Protein 3SVT (pdb70)

Foldseek 3Di:
DLAPAFEEFEPCLFFLNVLLLLVSQLVHHEYEYEEADPVSSVVSQVVSCVSPDVNGHYHYDYADLLDLVSLLVSLVVRCVPVPAHAEYEYPWADFDWFFAPLPDPVVRLVVRLSRQVVSLCSNLVNNLVRQLVRQEHEYEYEAACCLLFPAQRRPNRNVSSVNNLVVQLVSCVVCVVSHYAGEYEHEAAEDTPVCVVCVPDPQSVVQLCVLAQARDGHYSNLSSVVVVCRRDCVVSVDHSYYYYSYNCSSVGHHGDCCVVCCVPQNPCRSVPDD/DAAAPAEEEFEPCLFFLNVLLLLVNQLRHYEYEYEEADPVSNVVSQVVSVVHNPVNGHYHYDYADLLDLVRLLVSLVVRCVVNPAHAEYEYPWADADWFFAPQPTDVVSLVVRLSRQPVSLVSNCVNNLVRQLVRQAHEYEYEAACCLLFPDQRRRNRNVSSVNSLVVQLVCCVVCVVSLYAGEYEHEYAEDTPVPCVQCVDDVNVVQLCVLAQARDGHYSNLVSVVVVCRRDPVCSVPHSYYYYSYNCSSVGHHGDCCVVPCVPQNPCRSVPDD

Radius of gyration: 24.23 Å; Cα contacts (8 Å, |Δi|>4): 1314; chains: 2; bounding box: 58×60×64 Å

InterPro domains:
  IPR002347 Short-chain dehydrogenase/reductase SDR [PF13561] (17-251)
  IPR002347 Short-chain dehydrogenase/reductase SDR [PR00081] (9-26)
  IPR002347 Short-chain dehydrogenase/reductase SDR [PR00081] (86-97)
  IPR002347 Short-chain dehydrogenase/reductase SDR [PR00081] (134-150)
  IPR002347 Short-chain dehydrogenase/reductase SDR [PR00081] (160-179)
  IPR002347 Short-chain dehydrogenase/reductase SDR [PR00081] (181-198)
  IPR002347 Short-chain dehydrogenase/reductase SDR [PR00081] (216-236)
  IPR020904 Short-chain dehydrogenase/reductase, conserved site [PS00061] (147-175)
  IPR036291 NAD(P)-binding domain superfamily [SSF51735] (6-254)
  IPR057326 Ketoreductase domain [SM00822] (8-196)

Secondary structure (DSSP, 8-state):
--TT-EEEEETTTSHHHHHHHHHHHHTT-EEEEEES-HHHHHHHHHHHHTT--SS-EEEEEE--TTSHHHHHHHHHHHHHHHS---EEEE----------GGG--HHHHHHHHIIIIIHHHHHHHHHHHHHHHTT-EEEEEE--HHHHS--TT-THHHHHHHHHHHHHHHHHHHHGGGTEEEEEEEE-SB-SGGGHHHHT-HHHHHHHHHH-SSSS-B-HHHHHHHHHHHHSGGGTT--S-EEEESTTGGGS-----HHHHHHHH-TTGGGT--/---TT-EEEEETTTSHHHHHHHHHHHHTT-EEEEEES-HHHHHHHHHHHHHS--SS-EEEEEE--TTSHHHHHHHHHHHHHHHS---EEEE--------S-GGG--HHHHHHHHIIIIIHHHHHHHHHHHHHHHTT-EEEEEE--HHHHS--TT-THHHHHHHHHHHHHHHHHHHHGGGTEEEEEEEE-SEE-GGGHHHHH-HHHHHHHHHH-SSSS-EEHHHHHHHHHHHHSGGGTT--S-EEEESTTGGGS-----HHHHHHHH-TTTBTB--

Nearest PDB structures (foldseek):
  3svt-assembly1_B  TM=1.004E+00  e=1.905E-60  Mycobacterium ulcerans Agy99
  2zat-assembly1_A  TM=9.524E-01  e=9.715E-25  Sus scrofa
  3o4r-assembly1_D  TM=9.446E-01  e=1.794E-24  Homo sapiens
  2cfc-assembly1_D  TM=9.332E-01  e=2.277E-22  Xanthobacter autotrophicus Py2
  3g1t-assembly1_A-2  TM=9.167E-01  e=1.267E-21  Salmonella enterica subsp. enterica serovar Typhi

Structure (mmCIF, N/CA/C/O backbone):
data_3SVT
#
_entry.id   3SVT
#
_cell.length_a   61.185
_cell.length_b   64.542
_cell.length_c   118.804
_cell.angle_alpha   90.000
_cell.angle_beta   90.000
_cell.angle_gamma   90.000
#
_symmetry.space_group_name_H-M   'P 21 21 2'
#
loop_
_entity.id
_entity.type
_entity.pdbx_description
1 polymer 'Short-chain type dehydrogenase/reductase'
2 non-polymer 'SODIUM ION'
3 non-polymer 'CHLORIDE ION'
4 water water
#
loop_
_atom_site.group_PDB
_atom_site.id
_atom_site.type_symbol
_atom_site.label_atom_id
_atom_site.label_alt_id
_atom_site.label_comp_id
_atom_site.label_asym_id
_atom_site.label_entity_id
_atom_site.label_seq_id
_atom_site.pdbx_PDB_ins_code
_atom_site.Cartn_x
_atom_site.Cartn_y
_atom_site.Cartn_z
_atom_site.occupancy
_atom_site.B_iso_or_equiv
_atom_site.auth_seq_id
_atom_site.auth_comp_id
_atom_site.auth_asym_id
_atom_site.auth_atom_id
_atom_site.pdbx_PDB_model_num
ATOM 1 N N . SER A 1 8 ? 48.799 29.055 85.151 1.00 43.32 4 SER A N 1
ATOM 2 C CA . SER A 1 8 ? 49.950 29.525 84.334 1.00 42.07 4 SER A CA 1
ATOM 3 C C . SER A 1 8 ? 49.689 29.293 82.847 1.00 40.29 4 SER A C 1
ATOM 4 O O . SER A 1 8 ? 50.632 29.357 82.057 1.00 40.66 4 SER A O 1
ATOM 7 N N . PHE A 1 9 ? 48.425 29.057 82.453 1.00 37.95 5 PHE A N 1
ATOM 8 C CA . PHE A 1 9 ? 48.147 28.644 81.057 1.00 35.94 5 PHE A CA 1
ATOM 9 C C . PHE A 1 9 ? 47.811 29.795 80.121 1.00 35.60 5 PHE A C 1
ATOM 10 O O . PHE A 1 9 ? 48.036 29.717 78.917 1.00 34.06 5 PHE A O 1
ATOM 18 N N . GLN A 1 10 ? 47.341 30.876 80.711 1.00 36.80 6 GLN A N 1
ATOM 19 C CA . GLN A 1 10 ? 46.737 31.999 80.014 1.00 38.68 6 GLN A CA 1
ATOM 20 C C . GLN A 1 10 ? 47.542 32.527 78.817 1.00 37.32 6 GLN A C 1
ATOM 21 O O . GLN A 1 10 ? 46.984 32.705 77.743 1.00 38.28 6 GLN A O 1
ATOM 27 N N . ASP A 1 11 ? 48.830 32.792 78.985 1.00 35.86 7 ASP A N 1
ATOM 28 C CA . ASP A 1 11 ? 49.572 33.492 77.931 1.00 35.49 7 ASP A CA 1
ATOM 29 C C . ASP A 1 11 ? 50.519 32.547 77.168 1.00 32.97 7 ASP A C 1
ATOM 30 O O . ASP A 1 11 ? 51.518 32.970 76.591 1.00 33.23 7 ASP A O 1
ATOM 35 N N . ARG A 1 12 ? 50.171 31.267 77.149 1.00 30.63 8 ARG A N 1
ATOM 36 C CA . ARG A 1 12 ? 51.074 30.211 76.695 1.00 28.01 8 ARG A CA 1
ATOM 37 C C . ARG A 1 12 ? 50.493 29.374 75.574 1.00 26.76 8 ARG A C 1
ATOM 38 O O . ARG A 1 12 ? 49.246 29.321 75.369 1.00 25.25 8 ARG A O 1
ATOM 46 N N . THR A 1 13 ? 51.404 28.718 74.851 1.00 25.22 9 THR A N 1
ATOM 47 C CA . THR A 1 13 ? 51.049 27.901 73.690 1.00 24.61 9 THR A CA 1
ATOM 48 C C . THR A 1 13 ? 51.550 26.463 73.822 1.00 23.35 9 THR A C 1
ATOM 49 O O . THR A 1 13 ? 52.714 26.225 74.166 1.00 23.48 9 THR A O 1
ATOM 53 N N . TYR A 1 14 ? 50.655 25.519 73.530 1.00 22.51 10 TYR A N 1
ATOM 54 C CA . TYR A 1 14 ? 50.921 24.081 73.676 1.00 22.15 10 TYR A CA 1
ATOM 55 C C . TYR A 1 14 ? 50.563 23.285 72.407 1.00 22.64 10 TYR A C 1
ATOM 56 O O . TYR A 1 14 ? 49.565 23.587 71.720 1.00 23.08 10 TYR A O 1
ATOM 65 N N . LEU A 1 15 ? 51.353 22.250 72.159 1.00 22.82 11 LEU A N 1
ATOM 66 C CA . LEU A 1 15 ? 51.102 21.242 71.136 1.00 22.83 11 LEU A CA 1
ATOM 67 C C . LEU A 1 15 ? 50.527 19.994 71.810 1.00 22.94 11 LEU A C 1
ATOM 68 O O . LEU A 1 15 ? 51.095 19.501 72.772 1.00 22.48 11 LEU A O 1
ATOM 73 N N . VAL A 1 16 ? 49.413 19.478 71.297 1.00 23.25 12 VAL A N 1
ATOM 74 C CA . VAL A 1 16 ? 48.824 18.250 71.801 1.00 22.22 12 VAL A CA 1
ATOM 75 C C . VAL A 1 16 ? 48.676 17.238 70.647 1.00 23.21 12 VAL A C 1
ATOM 76 O O . VAL A 1 16 ? 47.881 17.462 69.731 1.00 22.05 12 VAL A O 1
ATOM 80 N N . THR A 1 17 ? 49.483 16.171 70.668 1.00 22.92 13 THR A N 1
ATOM 81 C CA . THR A 1 17 ? 49.387 15.136 69.657 1.00 23.23 13 THR A CA 1
ATOM 82 C C . THR A 1 17 ? 48.287 14.147 70.019 1.00 24.04 13 THR A C 1
ATOM 83 O O . THR A 1 17 ? 47.994 13.904 71.189 1.00 22.64 13 THR A O 1
ATOM 87 N N . GLY A 1 18 ? 47.680 13.565 68.995 1.00 24.65 14 GLY A N 1
ATOM 88 C CA . GLY A 1 18 ? 46.477 12.763 69.185 1.00 25.03 14 GLY A CA 1
ATOM 89 C C . GLY A 1 18 ? 45.347 13.553 69.811 1.00 25.27 14 GLY A C 1
ATOM 90 O O . GLY A 1 18 ? 44.564 13.008 70.594 1.00 25.11 14 GLY A O 1
ATOM 91 N N . GLY A 1 19 ? 45.206 14.815 69.414 1.00 25.08 15 GLY A N 1
ATOM 92 C CA . GLY A 1 19 ? 44.211 15.707 70.040 1.00 26.16 15 GLY A CA 1
ATOM 93 C C . GLY A 1 19 ? 42.787 15.657 69.502 1.00 26.53 15 GLY A C 1
ATOM 94 O O . GLY A 1 19 ? 41.901 16.380 69.994 1.00 28.05 15 GLY A O 1
ATOM 95 N N . GLY A 1 20 ? 42.553 14.808 68.509 1.00 27.36 16 GLY A N 1
ATOM 96 C CA . GLY A 1 20 ? 41.237 14.709 67.871 1.00 28.01 16 GLY A CA 1
ATOM 97 C C . GLY A 1 20 ? 40.186 13.918 68.622 1.00 28.73 16 GLY A C 1
ATOM 98 O O . GLY A 1 20 ? 39.000 14.060 68.329 1.00 28.97 16 GLY A O 1
ATOM 99 N N . SER A 1 21 ? 40.608 13.089 69.587 1.00 28.68 17 SER A N 1
ATOM 100 C CA . SER A 1 21 ? 39.674 12.290 70.386 1.00 29.31 17 SER A CA 1
ATOM 101 C C . SER A 1 21 ? 40.291 11.852 71.714 1.00 28.72 17 SER A C 1
ATOM 102 O O . SER A 1 21 ? 41.488 11.990 71.926 1.00 27.81 17 SER A O 1
ATOM 105 N N . GLY A 1 22 ? 39.471 11.269 72.585 1.00 28.97 18 GLY A N 1
ATOM 106 C CA . GLY A 1 22 ? 39.962 10.638 73.807 1.00 28.63 18 GLY A CA 1
ATOM 107 C C . GLY A 1 22 ? 40.808 11.528 74.708 1.00 27.65 18 GLY A C 1
ATOM 108 O O . GLY A 1 22 ? 40.475 12.689 74.948 1.00 27.32 18 GLY A O 1
ATOM 109 N N . ILE A 1 23 ? 41.908 10.978 75.212 1.00 27.38 19 ILE A N 1
ATOM 110 C CA . ILE A 1 23 ? 42.772 11.668 76.166 1.00 26.86 19 ILE A CA 1
ATOM 111 C C . ILE A 1 23 ? 43.289 13.013 75.635 1.00 26.22 19 ILE A C 1
ATOM 112 O O . ILE A 1 23 ? 43.157 14.048 76.315 1.00 25.64 19 ILE A O 1
ATOM 117 N N . GLY A 1 24 ? 43.840 12.993 74.420 1.00 25.91 20 GLY A N 1
ATOM 118 C CA . GLY A 1 24 ? 44.322 14.195 73.758 1.00 25.38 20 GLY A CA 1
ATOM 119 C C . GLY A 1 24 ? 43.301 15.322 73.667 1.00 25.23 20 GLY A C 1
ATOM 120 O O . GLY A 1 24 ? 43.603 16.501 73.918 1.00 24.22 20 GLY A O 1
ATOM 121 N N . LYS A 1 25 ? 42.084 14.968 73.306 1.00 25.84 21 LYS A N 1
ATOM 122 C CA . LYS A 1 25 ? 41.013 15.951 73.177 1.00 25.89 21 LYS A CA 1
ATOM 123 C C . LYS A 1 25 ? 40.624 16.575 74.526 1.00 25.86 21 LYS A C 1
ATOM 124 O O . LYS A 1 25 ? 40.427 17.793 74.636 1.00 25.06 21 LYS A O 1
ATOM 130 N N . GLY A 1 26 ? 40.511 15.737 75.555 1.00 25.93 22 GLY A N 1
ATOM 131 C CA . GLY A 1 26 ? 40.322 16.215 76.928 1.00 26.09 22 GLY A CA 1
ATOM 132 C C . GLY A 1 26 ? 41.411 17.161 77.384 1.00 24.72 22 GLY A C 1
ATOM 133 O O . GLY A 1 26 ? 41.140 18.167 78.027 1.00 25.01 22 GLY A O 1
ATOM 134 N N . VAL A 1 27 ? 42.665 16.821 77.090 1.00 24.08 23 VAL A N 1
ATOM 135 C CA . VAL A 1 27 ? 43.770 17.677 77.451 1.00 22.86 23 VAL A CA 1
ATOM 136 C C . VAL A 1 27 ? 43.635 19.036 76.765 1.00 22.81 23 VAL A C 1
ATOM 137 O O . VAL A 1 27 ? 43.731 20.092 77.418 1.00 22.72 23 VAL A O 1
ATOM 141 N N . ALA A 1 28 ? 43.416 19.004 75.447 1.00 22.67 24 ALA A N 1
ATOM 142 C CA . ALA A 1 28 ? 43.236 20.204 74.654 1.00 23.52 24 ALA A CA 1
ATOM 143 C C . ALA A 1 28 ? 42.122 21.073 75.223 1.00 24.71 24 ALA A C 1
ATOM 144 O O . ALA A 1 28 ? 42.289 22.302 75.347 1.00 25.47 24 ALA A O 1
ATOM 146 N N . ALA A 1 29 ? 40.995 20.434 75.572 1.00 24.96 25 ALA A N 1
ATOM 147 C CA . ALA A 1 29 ? 39.816 21.138 76.115 1.00 25.80 25 ALA A CA 1
ATOM 148 C C . ALA A 1 29 ? 40.131 21.843 77.436 1.00 26.32 25 ALA A C 1
ATOM 149 O O . ALA A 1 29 ? 39.763 22.998 77.643 1.00 26.30 25 ALA A O 1
ATOM 151 N N . GLY A 1 30 ? 40.824 21.147 78.341 1.00 26.57 26 GLY A N 1
ATOM 152 C CA . GLY A 1 30 ? 41.222 21.783 79.599 1.00 26.63 26 GLY A CA 1
ATOM 153 C C . GLY A 1 30 ? 42.143 23.004 79.419 1.00 26.37 26 GLY A C 1
ATOM 154 O O . GLY A 1 30 ? 42.022 24.017 80.118 1.00 26.58 26 GLY A O 1
ATOM 155 N N . LEU A 1 31 ? 43.088 22.892 78.500 1.00 26.13 27 LEU A N 1
ATOM 156 C CA . LEU A 1 31 ? 44.042 23.968 78.259 1.00 26.00 27 LEU A CA 1
ATOM 157 C C . LEU A 1 31 ? 43.301 25.152 77.599 1.00 26.21 27 LEU A C 1
ATOM 158 O O . LEU A 1 31 ? 43.475 26.294 78.000 1.00 26.47 27 LEU A O 1
ATOM 163 N N . VAL A 1 32 ? 42.466 24.872 76.607 1.00 26.38 28 VAL A N 1
ATOM 164 C CA . VAL A 1 32 ? 41.673 25.936 75.990 1.00 27.60 28 VAL A CA 1
ATOM 165 C C . VAL A 1 32 ? 40.804 26.653 77.024 1.00 28.42 28 VAL A C 1
ATOM 166 O O . VAL A 1 32 ? 40.720 27.883 77.032 1.00 29.43 28 VAL A O 1
ATOM 170 N N . ALA A 1 33 ? 40.172 25.889 77.905 1.00 28.74 29 ALA A N 1
ATOM 171 C CA . ALA A 1 33 ? 39.284 26.468 78.921 1.00 30.02 29 ALA A CA 1
ATOM 172 C C . ALA A 1 33 ? 40.059 27.398 79.842 1.00 30.08 29 ALA A C 1
ATOM 173 O O . ALA A 1 33 ? 39.543 28.412 80.276 1.00 30.29 29 ALA A O 1
ATOM 175 N N . ALA A 1 34 ? 41.305 27.036 80.129 1.00 29.83 30 ALA A N 1
ATOM 176 C CA . ALA A 1 34 ? 42.174 27.841 80.986 1.00 30.11 30 ALA A CA 1
ATOM 177 C C . ALA A 1 34 ? 42.750 29.072 80.290 1.00 31.03 30 ALA A C 1
ATOM 178 O O . ALA A 1 34 ? 43.459 29.840 80.935 1.00 32.83 30 ALA A O 1
ATOM 180 N N . GLY A 1 35 ? 42.479 29.266 78.997 1.00 30.67 31 GLY A N 1
ATOM 181 C CA . GLY A 1 35 ? 42.971 30.441 78.269 1.00 30.78 31 GLY A CA 1
ATOM 182 C C . GLY A 1 35 ? 44.188 30.229 77.375 1.00 30.31 31 GLY A C 1
ATOM 183 O O . GLY A 1 35 ? 44.684 31.184 76.768 1.00 30.68 31 GLY A O 1
ATOM 184 N N . ALA A 1 36 ? 44.666 28.989 77.271 1.00 28.75 32 ALA A N 1
ATOM 185 C CA . ALA A 1 36 ? 45.832 28.675 76.442 1.00 27.90 32 ALA A CA 1
ATOM 186 C C . ALA A 1 36 ? 45.514 28.688 74.942 1.00 27.44 32 ALA A C 1
ATOM 187 O O . ALA A 1 36 ? 44.337 28.588 74.518 1.00 27.96 32 ALA A O 1
ATOM 189 N N . SER A 1 37 ? 46.564 28.808 74.138 1.00 26.82 33 SER A N 1
ATOM 190 C CA . SER A 1 37 ? 46.471 28.453 72.721 1.00 27.10 33 SER A CA 1
ATOM 191 C C . SER A 1 37 ? 46.938 27.017 72.555 1.00 25.60 33 SER A C 1
ATOM 192 O O . SER A 1 37 ? 47.963 26.631 73.109 1.00 26.13 33 SER A O 1
ATOM 195 N N . VAL A 1 38 ? 46.180 26.218 71.827 1.00 25.49 34 VAL A N 1
ATOM 196 C CA . VAL A 1 38 ? 46.499 24.778 71.633 1.00 25.42 34 VAL A CA 1
ATOM 197 C C . VAL A 1 38 ? 46.423 24.431 70.135 1.00 25.78 34 VAL A C 1
ATOM 198 O O . VAL A 1 38 ? 45.433 24.758 69.482 1.00 25.70 34 VAL A O 1
ATOM 202 N N . MET A 1 39 ? 47.461 23.781 69.618 1.00 25.37 35 MET A N 1
ATOM 203 C CA . MET A 1 39 ? 47.439 23.164 68.304 1.00 25.73 35 MET A CA 1
ATOM 204 C C . MET A 1 39 ? 47.297 21.668 68.507 1.00 24.28 35 MET A C 1
ATOM 205 O O . MET A 1 39 ? 48.134 21.052 69.157 1.00 23.72 35 MET A O 1
ATOM 210 N N . ILE A 1 40 ? 46.216 21.092 67.986 1.00 22.95 36 ILE A N 1
ATOM 211 C CA . ILE A 1 40 ? 46.079 19.653 67.952 1.00 22.42 36 ILE A CA 1
ATOM 212 C C . ILE A 1 40 ? 46.525 19.082 66.615 1.00 23.01 36 ILE A C 1
ATOM 213 O O . ILE A 1 40 ? 46.237 19.647 65.559 1.00 23.10 36 ILE A O 1
ATOM 218 N N . VAL A 1 41 ? 47.272 17.984 66.677 1.00 22.67 37 VAL A N 1
ATOM 219 C CA . VAL A 1 41 ? 47.706 17.267 65.485 1.00 23.35 37 VAL A CA 1
ATOM 220 C C . VAL A 1 41 ? 47.454 15.815 65.639 1.00 23.30 37 VAL A C 1
ATOM 221 O O . VAL A 1 41 ? 47.427 15.298 66.751 1.00 23.58 37 VAL A O 1
ATOM 225 N N . GLY A 1 42 ? 47.276 15.160 64.501 1.00 24.36 38 GLY A N 1
ATOM 226 C CA . GLY A 1 42 ? 46.884 13.742 64.441 1.00 25.44 38 GLY A CA 1
ATOM 227 C C . GLY A 1 42 ? 46.666 13.309 63.005 1.00 26.60 38 GLY A C 1
ATOM 228 O O . GLY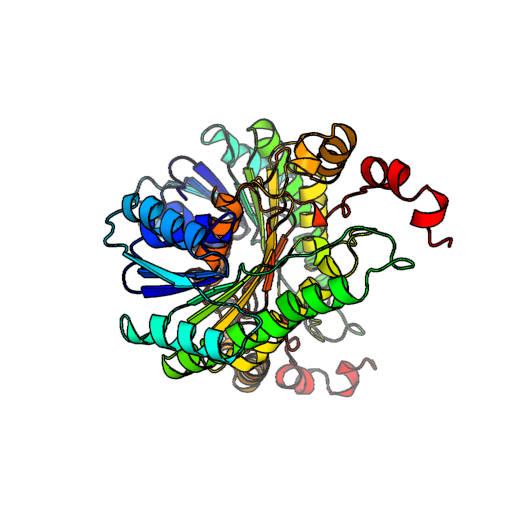 A 1 42 ? 46.771 14.134 62.087 1.00 25.36 38 GLY A O 1
ATOM 229 N N . ARG A 1 43 ? 46.400 12.017 62.814 1.00 28.26 39 ARG A N 1
ATOM 230 C CA . ARG A 1 43 ? 46.307 11.414 61.467 1.00 30.32 39 ARG A CA 1
ATOM 231 C C . ARG A 1 43 ? 44.985 11.678 60.753 1.00 31.01 39 ARG A C 1
ATOM 232 O O . ARG A 1 43 ? 44.959 11.728 59.517 1.00 33.07 39 ARG A O 1
ATOM 234 N N . ASN A 1 44 ? 43.889 11.800 61.505 1.00 30.05 40 ASN A N 1
ATOM 235 C CA . ASN A 1 44 ? 42.531 11.874 60.904 1.00 30.70 40 ASN A CA 1
ATOM 236 C C . ASN A 1 44 ? 42.048 13.335 60.815 1.00 29.24 40 ASN A C 1
ATOM 237 O O . ASN A 1 44 ? 41.704 13.923 61.852 1.00 27.45 40 ASN A O 1
ATOM 242 N N . PRO A 1 45 ? 42.041 13.923 59.589 1.00 28.93 41 PRO A N 1
ATOM 243 C CA . PRO A 1 45 ? 41.700 15.332 59.481 1.00 28.76 41 PRO A CA 1
ATOM 244 C C . PRO A 1 45 ? 40.237 15.618 59.823 1.00 28.87 41 PRO A C 1
ATOM 245 O O . PRO A 1 45 ? 39.945 16.703 60.322 1.00 29.04 41 PRO A O 1
ATOM 249 N N . ASP A 1 46 ? 39.334 14.672 59.564 1.00 28.51 42 ASP A N 1
ATOM 250 C CA . ASP A 1 46 ? 37.896 14.880 59.873 1.00 28.85 42 ASP A CA 1
ATOM 251 C C . ASP A 1 46 ? 37.698 15.013 61.398 1.00 28.18 42 ASP A C 1
ATOM 252 O O . ASP A 1 46 ? 36.967 15.881 61.883 1.00 27.78 42 ASP A O 1
ATOM 257 N N . LYS A 1 47 ? 38.377 14.151 62.147 1.00 28.19 43 LYS A N 1
ATOM 258 C CA . LYS A 1 47 ? 38.264 14.135 63.594 1.00 27.92 43 LYS A CA 1
ATOM 259 C C . LYS A 1 47 ? 38.945 15.361 64.200 1.00 27.33 43 LYS A C 1
ATOM 260 O O . LYS A 1 47 ? 38.374 15.990 65.074 1.00 26.72 43 LYS A O 1
ATOM 262 N N . LEU A 1 48 ? 40.156 15.702 63.747 1.00 27.44 44 LEU A N 1
ATOM 263 C CA . LEU A 1 48 ? 40.798 16.935 64.205 1.00 27.39 44 LEU A CA 1
ATOM 264 C C . LEU A 1 48 ? 39.920 18.167 63.976 1.00 28.06 44 LEU A C 1
ATOM 265 O O . LEU A 1 48 ? 39.736 18.969 64.885 1.00 27.42 44 LEU A O 1
ATOM 270 N N . ALA A 1 49 ? 39.372 18.317 62.771 1.00 29.54 45 ALA A N 1
ATOM 271 C CA . ALA A 1 49 ? 38.517 19.474 62.465 1.00 30.58 45 ALA A CA 1
ATOM 272 C C . ALA A 1 49 ? 37.265 19.520 63.349 1.00 30.77 45 ALA A C 1
ATOM 273 O O . ALA A 1 49 ? 36.819 20.602 63.786 1.00 30.42 45 ALA A O 1
ATOM 275 N N . GLY A 1 50 ? 36.684 18.349 63.596 1.00 30.76 46 GLY A N 1
ATOM 276 C CA . GLY A 1 50 ? 35.502 18.245 64.474 1.00 31.16 46 GLY A CA 1
ATOM 277 C C . GLY A 1 50 ? 35.810 18.604 65.935 1.00 30.23 46 GLY A C 1
ATOM 278 O O . GLY A 1 50 ? 34.986 19.214 66.629 1.00 30.86 46 GLY A O 1
ATOM 279 N N . ALA A 1 51 ? 36.996 18.237 66.395 1.00 28.46 47 ALA A N 1
ATOM 280 C CA . ALA A 1 51 ? 37.447 18.572 67.749 1.00 28.35 47 ALA A CA 1
ATOM 281 C C . ALA A 1 51 ? 37.649 20.079 67.929 1.00 28.53 47 ALA A C 1
ATOM 282 O O . ALA A 1 51 ? 37.285 20.645 68.948 1.00 28.86 47 ALA A O 1
ATOM 284 N N . VAL A 1 52 ? 38.246 20.714 66.932 1.00 29.33 48 VAL A N 1
ATOM 285 C CA . VAL A 1 52 ? 38.369 22.172 66.883 1.00 30.21 48 VAL A CA 1
ATOM 286 C C . VAL A 1 52 ? 36.986 22.849 67.043 1.00 32.04 48 VAL A C 1
ATOM 287 O O . VAL A 1 52 ? 36.792 23.741 67.880 1.00 32.14 48 VAL A O 1
ATOM 291 N N . GLN A 1 53 ? 36.019 22.415 66.254 1.00 33.45 49 GLN A N 1
ATOM 292 C CA . GLN A 1 53 ? 34.705 23.038 66.296 1.00 35.40 49 GLN A CA 1
ATOM 293 C C . GLN A 1 53 ? 34.100 22.887 67.678 1.00 35.60 49 GLN A C 1
ATOM 294 O O . GLN A 1 53 ? 33.492 23.805 68.196 1.00 35.96 49 GLN A O 1
ATOM 300 N N . GLU A 1 54 ? 34.299 21.723 68.276 1.00 39.98 50 GLU A N 1
ATOM 301 C CA . GLU A 1 54 ? 33.784 21.437 69.603 1.00 40.99 50 GLU A CA 1
ATOM 302 C C . GLU A 1 54 ? 34.458 22.298 70.665 1.00 40.07 50 GLU A C 1
ATOM 303 O O . GLU A 1 54 ? 33.807 22.860 71.541 1.00 40.23 50 GLU A O 1
ATOM 309 N N . LEU A 1 55 ? 35.774 22.396 70.568 1.00 38.43 51 LEU A N 1
ATOM 310 C CA . LEU A 1 55 ? 36.567 23.047 71.582 1.00 38.45 51 LEU A CA 1
ATOM 311 C C . LEU A 1 55 ? 36.466 24.554 71.500 1.00 40.22 51 LEU A C 1
ATOM 312 O O . LEU A 1 55 ? 36.530 25.224 72.529 1.00 39.97 51 LEU A O 1
ATOM 317 N N . GLU A 1 56 ? 36.293 25.099 70.299 1.00 41.97 52 GLU A N 1
ATOM 318 C CA . GLU A 1 56 ? 35.983 26.527 70.175 1.00 44.23 52 GLU A CA 1
ATOM 319 C C . GLU A 1 56 ? 34.886 26.959 71.117 1.00 46.50 52 GLU A C 1
ATOM 320 O O . GLU A 1 56 ? 34.932 28.074 71.626 1.00 47.81 52 GLU A O 1
ATOM 326 N N . ALA A 1 57 ? 33.910 26.083 71.363 1.00 48.16 53 ALA A N 1
ATOM 327 C CA . ALA A 1 57 ? 32.842 26.360 72.326 1.00 50.12 53 ALA A CA 1
ATOM 328 C C . ALA A 1 57 ? 33.347 26.700 73.739 1.00 50.48 53 ALA A C 1
ATOM 329 O O . ALA A 1 57 ? 32.624 27.309 74.521 1.00 50.85 53 ALA A O 1
ATOM 331 N N . LEU A 1 58 ? 34.581 26.278 74.047 1.00 49.92 54 LEU A N 1
ATOM 332 C CA . LEU A 1 58 ? 35.268 26.562 75.320 1.00 50.08 54 LEU A CA 1
ATOM 333 C C . LEU A 1 58 ? 35.857 27.952 75.277 1.00 51.04 54 LEU A C 1
ATOM 334 O O . LEU A 1 58 ? 36.517 28.431 76.205 1.00 50.25 54 LEU A O 1
ATOM 339 N N . GLY A 1 59 ? 35.641 28.565 74.125 1.00 52.59 55 GLY A N 1
ATOM 340 C CA . GLY A 1 59 ? 35.468 29.990 74.005 1.00 53.96 55 GLY A CA 1
ATOM 341 C C . GLY A 1 59 ? 36.568 30.789 74.620 1.00 53.77 55 GLY A C 1
ATOM 342 O O . GLY A 1 59 ? 37.755 30.602 74.296 1.00 53.11 55 GLY A O 1
ATOM 343 N N . ALA A 1 60 ? 36.167 31.672 75.525 1.00 54.80 56 ALA A N 1
ATOM 344 C CA . ALA A 1 60 ? 37.075 32.656 76.051 1.00 54.22 56 ALA A CA 1
ATOM 345 C C . ALA A 1 60 ? 37.234 32.754 77.583 1.00 54.05 56 ALA A C 1
ATOM 346 O O . ALA A 1 60 ? 36.395 33.291 78.303 1.00 55.82 56 ALA A O 1
ATOM 348 N N . ASN A 1 61 ? 38.354 32.195 78.020 1.00 51.66 57 ASN A N 1
ATOM 349 C CA . ASN A 1 61 ? 39.279 32.813 78.933 1.00 50.56 57 ASN A CA 1
ATOM 350 C C . ASN A 1 61 ? 40.304 33.310 77.928 1.00 48.41 57 ASN A C 1
ATOM 351 O O . ASN A 1 61 ? 41.490 33.374 78.210 1.00 47.52 57 ASN A O 1
ATOM 356 N N . GLY A 1 62 ? 39.832 33.608 76.722 1.00 46.96 58 GLY A N 1
ATOM 357 C CA . GLY A 1 62 ? 40.698 33.917 75.611 1.00 44.97 58 GLY A CA 1
ATOM 358 C C . GLY A 1 62 ? 41.454 32.751 75.023 1.00 42.19 58 GLY A C 1
ATOM 359 O O . GLY A 1 62 ? 42.432 32.956 74.333 1.00 41.74 58 GLY A O 1
ATOM 360 N N . GLY A 1 63 ? 41.016 31.524 75.272 1.00 40.34 59 GLY A N 1
ATOM 361 C CA . GLY A 1 63 ? 41.667 30.359 74.663 1.00 37.91 59 GLY A CA 1
ATOM 362 C C . GLY A 1 63 ? 41.455 30.217 73.153 1.00 36.64 59 GLY A C 1
ATOM 363 O O . GLY A 1 63 ? 40.475 30.681 72.599 1.00 36.51 59 GLY A O 1
ATOM 364 N N . ALA A 1 64 ? 42.383 29.552 72.492 1.00 34.15 60 ALA A N 1
ATOM 365 C CA . ALA A 1 64 ? 42.322 29.380 71.031 1.00 33.54 60 ALA A CA 1
ATOM 366 C C . ALA A 1 64 ? 42.801 27.977 70.660 1.00 31.77 60 ALA A C 1
ATOM 367 O O . ALA A 1 64 ? 43.649 27.380 71.366 1.00 30.62 60 ALA A O 1
ATOM 369 N N . ILE A 1 65 ? 42.241 27.439 69.584 1.00 31.36 61 ILE A N 1
ATOM 370 C CA . ILE A 1 65 ? 42.584 26.085 69.126 1.00 30.74 61 ILE A CA 1
ATOM 371 C C . ILE A 1 65 ? 42.753 26.057 67.606 1.00 31.22 61 ILE A C 1
ATOM 372 O O . ILE A 1 65 ? 41.930 26.619 66.867 1.00 30.64 61 ILE A O 1
ATOM 377 N N . ARG A 1 66 ? 43.832 25.418 67.156 1.00 29.97 62 ARG A N 1
ATOM 378 C CA . ARG A 1 66 ? 44.063 25.147 65.723 1.00 30.48 62 ARG A CA 1
ATOM 379 C C . ARG A 1 66 ? 44.411 23.674 65.541 1.00 29.33 62 ARG A C 1
ATOM 380 O O . ARG A 1 66 ? 44.735 22.999 66.512 1.00 28.06 62 ARG A O 1
ATOM 388 N N . TYR A 1 67 ? 44.338 23.182 64.308 1.00 30.19 63 TYR A N 1
ATOM 389 C CA . TYR A 1 67 ? 44.767 21.815 63.999 1.00 30.52 63 TYR A CA 1
ATOM 390 C C . TYR A 1 67 ? 45.669 21.762 62.771 1.00 30.85 63 TYR A C 1
ATOM 391 O O . TYR A 1 67 ? 45.594 22.628 61.889 1.00 31.39 63 TYR A O 1
ATOM 400 N N . GLU A 1 68 ? 46.543 20.761 62.763 1.00 30.52 64 GLU A N 1
ATOM 401 C CA . GLU A 1 68 ? 47.287 20.362 61.566 1.00 31.86 64 GLU A CA 1
ATOM 402 C C . GLU A 1 68 ? 47.300 18.849 61.447 1.00 31.54 64 GLU A C 1
ATOM 403 O O . GLU A 1 68 ? 47.830 18.186 62.324 1.00 31.38 64 GLU A O 1
ATOM 409 N N . PRO A 1 69 ? 46.728 18.294 60.364 1.00 33.38 65 PRO A N 1
ATOM 410 C CA . PRO A 1 69 ? 46.910 16.862 60.129 1.00 33.68 65 PRO A CA 1
ATOM 411 C C . PRO A 1 69 ? 48.406 16.498 60.057 1.00 33.55 65 PRO A C 1
ATOM 412 O O . PRO A 1 69 ? 49.148 17.114 59.293 1.00 34.15 65 PRO A O 1
ATOM 416 N N . THR A 1 70 ? 48.835 15.523 60.861 1.00 33.02 66 THR A N 1
ATOM 417 C CA . THR A 1 70 ? 50.254 15.150 60.972 1.00 32.37 66 THR A CA 1
ATOM 418 C C . THR A 1 70 ? 50.384 13.643 61.167 1.00 32.10 66 THR A C 1
ATOM 419 O O . THR A 1 70 ? 49.733 13.079 62.040 1.00 31.72 66 THR A O 1
ATOM 423 N N . ASP A 1 71 ? 51.231 12.992 60.375 1.00 32.29 67 ASP A N 1
ATOM 424 C CA . ASP A 1 71 ? 51.528 11.567 60.555 1.00 32.31 67 ASP A CA 1
ATOM 425 C C . ASP A 1 71 ? 52.839 11.497 61.306 1.00 31.24 67 ASP A C 1
ATOM 426 O O . ASP A 1 71 ? 53.890 11.793 60.756 1.00 29.66 67 ASP A O 1
ATOM 431 N N . ILE A 1 72 ? 52.772 11.111 62.581 1.00 30.87 68 ILE A N 1
ATOM 432 C CA . ILE A 1 72 ? 53.971 11.186 63.427 1.00 30.11 68 ILE A CA 1
ATOM 433 C C . ILE A 1 72 ? 55.014 10.141 63.121 1.00 29.29 68 ILE A C 1
ATOM 434 O O . ILE A 1 72 ? 56.107 10.231 63.626 1.00 27.83 68 ILE A O 1
ATOM 439 N N . THR A 1 73 ? 54.687 9.175 62.269 1.00 29.27 69 THR A N 1
ATOM 440 C CA . THR A 1 73 ? 55.684 8.267 61.743 1.00 29.59 69 THR A CA 1
ATOM 441 C C . THR A 1 73 ? 56.568 8.901 60.679 1.00 29.91 69 THR A C 1
ATOM 442 O O . THR A 1 73 ? 57.538 8.287 60.241 1.00 31.21 69 THR A O 1
ATOM 446 N N . ASN A 1 74 ? 56.238 10.115 60.261 1.00 29.34 70 ASN A N 1
ATOM 447 C CA . ASN A 1 74 ? 57.047 10.890 59.322 1.00 29.74 70 ASN A CA 1
ATOM 448 C C . ASN A 1 74 ? 57.667 12.057 60.068 1.00 28.42 70 ASN A C 1
ATOM 449 O O . ASN A 1 74 ? 56.945 12.968 60.494 1.00 27.69 70 ASN A O 1
ATOM 454 N N . GLU A 1 75 ? 58.998 12.018 60.238 1.00 28.06 71 GLU A N 1
ATOM 455 C CA . GLU A 1 75 ? 59.730 13.019 61.004 1.00 27.15 71 GLU A CA 1
ATOM 456 C C . GLU A 1 75 ? 59.579 14.422 60.410 1.00 28.46 71 GLU A C 1
ATOM 457 O O . GLU A 1 75 ? 59.482 15.409 61.144 1.00 28.09 71 GLU A O 1
ATOM 463 N N . ASP A 1 76 ? 59.552 14.515 59.087 1.00 30.44 72 ASP A N 1
ATOM 464 C CA . ASP A 1 76 ? 59.462 15.819 58.418 1.00 31.81 72 ASP A CA 1
ATOM 465 C C . ASP A 1 76 ? 58.099 16.490 58.675 1.00 31.20 72 ASP A C 1
ATOM 466 O O . ASP A 1 76 ? 58.039 17.681 58.964 1.00 30.85 72 ASP A O 1
ATOM 471 N N . GLU A 1 77 ? 57.006 15.741 58.585 1.00 31.13 73 GLU A N 1
ATOM 472 C CA . GLU A 1 77 ? 55.698 16.305 58.944 1.00 31.27 73 GLU A CA 1
ATOM 473 C C . GLU A 1 77 ? 55.660 16.737 60.411 1.00 29.93 73 GLU A C 1
ATOM 474 O O . GLU A 1 77 ? 55.090 17.780 60.740 1.00 29.43 73 GLU A O 1
ATOM 480 N N . THR A 1 78 ? 56.263 15.931 61.289 1.00 29.02 74 THR A N 1
ATOM 481 C CA . THR A 1 78 ? 56.293 16.239 62.707 1.00 28.13 74 THR A CA 1
ATOM 482 C C . THR A 1 78 ? 57.049 17.565 62.969 1.00 28.39 74 THR A C 1
ATOM 483 O O . THR A 1 78 ? 56.592 18.421 63.738 1.00 27.01 74 THR A O 1
ATOM 487 N N . ALA A 1 79 ? 58.212 17.707 62.334 1.00 29.18 75 ALA A N 1
ATOM 488 C CA . ALA A 1 79 ? 59.016 18.918 62.454 1.00 30.13 75 ALA A CA 1
ATOM 489 C C . ALA A 1 79 ? 58.216 20.123 61.945 1.00 30.68 75 ALA A C 1
ATOM 490 O O . ALA A 1 79 ? 58.275 21.190 62.547 1.00 30.83 75 ALA A O 1
ATOM 492 N N . ARG A 1 80 ? 57.483 19.935 60.842 1.00 32.01 76 ARG A N 1
ATOM 493 C CA . ARG A 1 80 ? 56.612 20.983 60.273 1.00 32.83 76 ARG A CA 1
ATOM 494 C C . ARG A 1 80 ? 55.501 21.409 61.226 1.00 31.57 76 ARG A C 1
ATOM 495 O O . ARG A 1 80 ? 55.205 22.601 61.356 1.00 31.13 76 ARG A O 1
ATOM 503 N N . ALA A 1 81 ? 54.899 20.446 61.909 1.00 30.23 77 ALA A N 1
ATOM 504 C CA . ALA A 1 81 ? 53.887 20.739 62.942 1.00 28.75 77 ALA A CA 1
ATOM 505 C C . ALA A 1 81 ? 54.469 21.556 64.129 1.00 27.39 77 ALA A C 1
ATOM 506 O O . ALA A 1 81 ? 53.848 22.514 64.632 1.00 25.55 77 ALA A O 1
ATOM 508 N N . VAL A 1 82 ? 55.686 21.188 64.527 1.00 26.67 78 VAL A N 1
ATOM 509 C CA . VAL A 1 82 ? 56.418 21.890 65.590 1.00 25.94 78 VAL A CA 1
ATOM 510 C C . VAL A 1 82 ? 56.790 23.304 65.157 1.00 26.26 78 VAL A C 1
ATOM 511 O O . VAL A 1 82 ? 56.694 24.241 65.953 1.00 25.08 78 VAL A O 1
ATOM 515 N N . ASP A 1 83 ? 57.146 23.473 63.883 1.00 27.21 79 ASP A N 1
ATOM 516 C CA . ASP A 1 83 ? 57.377 24.826 63.342 1.00 27.66 79 ASP A CA 1
ATOM 517 C C . ASP A 1 83 ? 56.100 25.641 63.373 1.00 26.98 79 ASP A C 1
ATOM 518 O O . ASP A 1 83 ? 56.117 26.805 63.759 1.00 26.40 79 ASP A O 1
ATOM 523 N N . ALA A 1 84 ? 54.980 25.045 62.953 1.00 26.90 80 ALA A N 1
ATOM 524 C CA . ALA A 1 84 ? 53.723 25.803 62.894 1.00 26.88 80 ALA A CA 1
ATOM 525 C C . ALA A 1 84 ? 53.273 26.278 64.283 1.00 26.12 80 ALA A C 1
ATOM 526 O O . ALA A 1 84 ? 52.918 27.445 64.423 1.00 26.56 80 ALA A O 1
ATOM 528 N N . VAL A 1 85 ? 53.305 25.403 65.294 1.00 24.74 81 VAL A N 1
ATOM 529 C CA . VAL A 1 85 ? 52.842 25.766 66.652 1.00 25.10 81 VAL A CA 1
ATOM 530 C C . VAL A 1 85 ? 53.753 26.821 67.252 1.00 23.93 81 VAL A C 1
ATOM 531 O O . VAL A 1 85 ? 53.313 27.692 67.973 1.00 23.09 81 VAL A O 1
ATOM 535 N N . THR A 1 86 ? 55.046 26.687 67.001 1.00 24.13 82 THR A N 1
ATOM 536 C CA . THR A 1 86 ? 56.014 27.632 67.516 1.00 24.56 82 THR A CA 1
ATOM 537 C C . THR A 1 86 ? 55.881 29.037 66.913 1.00 25.05 82 THR A C 1
ATOM 538 O O . THR A 1 86 ? 55.958 30.017 67.642 1.00 25.00 82 THR A O 1
ATOM 542 N N . ALA A 1 87 ? 55.663 29.127 65.607 1.00 24.93 83 ALA A N 1
ATOM 543 C CA . ALA A 1 87 ? 55.518 30.416 64.928 1.00 26.15 83 ALA A CA 1
ATOM 544 C C . ALA A 1 87 ? 54.184 31.120 65.254 1.00 26.94 83 ALA A C 1
ATOM 545 O O . ALA A 1 87 ? 54.059 32.335 65.056 1.00 27.30 83 ALA A O 1
ATOM 547 N N . TRP A 1 88 ? 53.196 30.361 65.740 1.00 26.55 84 TRP A N 1
ATOM 548 C CA . TRP A 1 88 ? 51.859 30.911 66.055 1.00 26.58 84 TRP A CA 1
ATOM 549 C C . TRP A 1 88 ? 51.905 32.153 66.958 1.00 26.69 84 TRP A C 1
ATOM 550 O O . TRP A 1 88 ? 51.373 33.203 66.599 1.00 27.68 84 TRP A O 1
ATOM 561 N N . HIS A 1 89 ? 52.547 32.043 68.118 1.00 26.40 85 HIS A N 1
ATOM 562 C CA . HIS A 1 89 ? 52.821 33.218 68.957 1.00 27.02 85 HIS A CA 1
ATOM 563 C C . HIS A 1 89 ? 54.305 33.403 69.295 1.00 26.74 85 HIS A C 1
ATOM 564 O O . HIS A 1 89 ? 54.619 34.234 70.141 1.00 26.75 85 HIS A O 1
ATOM 571 N N . GLY A 1 90 ? 55.197 32.646 68.648 1.00 25.62 86 GLY A N 1
ATOM 572 C CA . GLY A 1 90 ? 56.640 32.821 68.807 1.00 25.69 86 GLY A CA 1
ATOM 573 C C . GLY A 1 90 ? 57.344 31.961 69.845 1.00 24.49 86 GLY A C 1
ATOM 574 O O . GLY A 1 90 ? 58.553 31.969 69.928 1.00 25.24 86 GLY A O 1
ATOM 575 N N . ARG A 1 91 ? 56.598 31.215 70.636 1.00 24.39 87 ARG A N 1
ATOM 576 C CA . ARG A 1 91 ? 57.195 30.317 71.610 1.00 24.33 87 ARG A CA 1
ATOM 577 C C . ARG A 1 91 ? 56.313 29.090 71.888 1.00 23.96 87 ARG A C 1
ATOM 578 O O . ARG A 1 91 ? 55.088 29.197 72.031 1.00 25.13 87 ARG A O 1
ATOM 586 N N . LEU A 1 92 ? 56.944 27.926 71.971 1.00 23.28 88 LEU A N 1
ATOM 587 C CA . LEU A 1 92 ? 56.264 26.693 72.390 1.00 22.91 88 LEU A CA 1
ATOM 588 C C . LEU A 1 92 ? 56.541 26.416 73.864 1.00 22.08 88 LEU A C 1
ATOM 589 O O . LEU A 1 92 ? 57.707 26.230 74.246 1.00 21.71 88 LEU A O 1
ATOM 594 N N . HIS A 1 93 ? 55.484 26.368 74.692 1.00 22.02 89 HIS A N 1
ATOM 595 C CA . HIS A 1 93 ? 55.652 26.231 76.152 1.00 21.80 89 HIS A CA 1
ATOM 596 C C . HIS A 1 93 ? 55.586 24.803 76.664 1.00 21.61 89 HIS A C 1
ATOM 597 O O . HIS A 1 93 ? 56.097 24.474 77.757 1.00 20.15 89 HIS A O 1
ATOM 604 N N . GLY A 1 94 ? 54.916 23.955 75.912 1.00 21.35 90 GLY A N 1
ATOM 605 C CA . GLY A 1 94 ? 54.838 22.560 76.305 1.00 21.12 90 GLY A CA 1
ATOM 606 C C . GLY A 1 94 ? 54.173 21.680 75.289 1.00 20.80 90 GLY A C 1
ATOM 607 O O . GLY A 1 94 ? 53.646 22.169 74.265 1.00 20.45 90 GLY A O 1
ATOM 608 N N . VAL A 1 95 ? 54.256 20.375 75.561 1.00 20.48 91 VAL A N 1
ATOM 609 C CA . VAL A 1 95 ? 53.714 19.356 74.675 1.00 20.88 91 VAL A CA 1
ATOM 610 C C . VAL A 1 95 ? 53.031 18.317 75.548 1.00 20.79 91 VAL A C 1
ATOM 611 O O . VAL A 1 95 ? 53.513 18.008 76.637 1.00 21.29 91 VAL A O 1
ATOM 615 N N . VAL A 1 96 ? 51.861 17.856 75.110 1.00 20.13 92 VAL A N 1
ATOM 616 C CA . VAL A 1 96 ? 51.284 16.639 75.646 1.00 20.49 92 VAL A CA 1
ATOM 617 C C . VAL A 1 96 ? 51.141 15.656 74.476 1.00 20.53 92 VAL A C 1
ATOM 618 O O . VAL A 1 96 ? 50.351 15.889 73.545 1.00 20.30 92 VAL A O 1
ATOM 622 N N . HIS A 1 97 ? 51.937 14.591 74.534 1.00 20.89 93 HIS A N 1
ATOM 623 C CA . HIS A 1 97 ? 52.048 13.606 73.461 1.00 21.48 93 HIS A CA 1
ATOM 624 C C . HIS A 1 97 ? 51.149 12.398 73.735 1.00 22.91 93 HIS A C 1
ATOM 625 O O . HIS A 1 97 ? 51.501 11.509 74.526 1.00 22.94 93 HIS A O 1
ATOM 632 N N . CYS A 1 98 ? 49.980 12.395 73.108 1.00 23.76 94 CYS A N 1
ATOM 633 C CA . CYS A 1 98 ? 48.981 11.344 73.290 1.00 25.43 94 CYS A CA 1
ATOM 634 C C . CYS A 1 98 ? 48.853 10.438 72.044 1.00 27.45 94 CYS A C 1
ATOM 635 O O . CYS A 1 98 ? 48.143 9.455 72.084 1.00 29.37 94 CYS A O 1
ATOM 638 N N . ALA A 1 99 ? 49.543 10.774 70.958 1.00 28.89 95 ALA A N 1
ATOM 639 C CA . ALA A 1 99 ? 49.467 10.014 69.710 1.00 31.21 95 ALA A CA 1
ATOM 640 C C . ALA A 1 99 ? 50.190 8.691 69.868 1.00 32.55 95 ALA A C 1
ATOM 641 O O . ALA A 1 99 ? 51.300 8.659 70.386 1.00 33.66 95 ALA A O 1
ATOM 643 N N . GLY A 1 100 ? 49.575 7.617 69.390 1.00 38.84 96 GLY A N 1
ATOM 644 C CA . GLY A 1 100 ? 50.088 6.260 69.579 1.00 39.55 96 GLY A CA 1
ATOM 645 C C . GLY A 1 100 ? 48.953 5.263 69.758 1.00 41.82 96 GLY A C 1
ATOM 646 O O . GLY A 1 100 ? 47.790 5.640 69.748 1.00 43.06 96 GLY A O 1
ATOM 647 N N A GLY A 1 101 ? 49.303 3.991 69.922 0.50 41.91 97 GLY A N 1
ATOM 648 N N B GLY A 1 101 ? 49.299 3.989 69.916 0.50 41.90 97 GLY A N 1
ATOM 649 C CA A GLY A 1 101 ? 48.307 2.931 70.106 0.50 43.73 97 GLY A CA 1
ATOM 650 C CA B GLY A 1 101 ? 48.297 2.934 70.097 0.50 43.72 97 GLY A CA 1
ATOM 651 C C A GLY A 1 101 ? 48.919 1.581 69.784 0.50 43.31 97 GLY A C 1
ATOM 652 C C B GLY A 1 101 ? 48.908 1.568 69.848 0.50 43.31 97 GLY A C 1
ATOM 653 O O A GLY A 1 101 ? 50.138 1.429 69.828 0.50 42.14 97 GLY A O 1
ATOM 654 O O B GLY A 1 101 ? 50.110 1.388 70.027 0.50 42.12 97 GLY A O 1
ATOM 655 N N . SER A 1 102 ? 48.078 0.605 69.460 1.00 44.81 98 SER A N 1
ATOM 656 C CA . SER A 1 102 ? 48.564 -0.745 69.072 1.00 44.84 98 SER A CA 1
ATOM 657 C C . SER A 1 102 ? 47.591 -1.500 68.169 1.00 46.55 98 SER A C 1
ATOM 658 O O . SER A 1 102 ? 46.395 -1.231 68.168 1.00 48.44 98 SER A O 1
ATOM 661 N N . GLU A 1 103 ? 48.098 -2.468 67.412 1.00 47.03 99 GLU A N 1
ATOM 662 C CA . GLU A 1 103 ? 47.234 -3.200 66.488 1.00 48.55 99 GLU A CA 1
ATOM 663 C C . GLU A 1 103 ? 47.299 -4.696 66.637 1.00 48.62 99 GLU A C 1
ATOM 664 O O . GLU A 1 103 ? 47.533 -5.392 65.645 1.00 50.27 99 GLU A O 1
ATOM 666 N N . ASN A 1 104 ? 47.042 -5.218 67.830 1.00 47.75 100 ASN A N 1
ATOM 667 C CA . ASN A 1 104 ? 46.788 -6.649 67.932 1.00 47.18 100 ASN A CA 1
ATOM 668 C C . ASN A 1 104 ? 47.022 -7.268 69.296 1.00 45.72 100 ASN A C 1
ATOM 669 O O . ASN A 1 104 ? 48.054 -7.078 69.929 1.00 44.51 100 ASN A O 1
ATOM 671 N N . ILE A 1 105 ? 46.038 -8.040 69.721 1.00 45.25 101 ILE A N 1
ATOM 672 C CA . ILE A 1 105 ? 46.155 -8.832 70.917 1.00 43.77 101 ILE A CA 1
ATOM 673 C C . ILE A 1 105 ? 46.396 -10.274 70.457 1.00 42.32 101 ILE A C 1
ATOM 674 O O . ILE A 1 105 ? 45.794 -10.732 69.480 1.00 42.91 101 ILE A O 1
ATOM 679 N N . GLY A 1 106 ? 47.297 -10.976 71.142 1.00 39.65 102 GLY A N 1
ATOM 680 C CA . GLY A 1 106 ? 47.613 -12.363 70.822 1.00 37.53 102 GLY A CA 1
ATOM 681 C C . GLY A 1 106 ? 48.898 -12.806 71.497 1.00 35.51 102 GLY A C 1
ATOM 682 O O . GLY A 1 106 ? 49.714 -11.963 71.904 1.00 34.06 102 GLY A O 1
ATOM 683 N N . PRO A 1 107 ? 49.097 -14.129 71.612 1.00 33.74 103 PRO A N 1
ATOM 684 C CA . PRO A 1 107 ? 50.324 -14.657 72.212 1.00 32.21 103 PRO A CA 1
ATOM 685 C C . PRO A 1 107 ? 51.615 -14.223 71.524 1.00 30.13 103 PRO A C 1
ATOM 686 O O . PRO A 1 107 ? 51.655 -14.069 70.313 1.00 28.09 103 PRO A O 1
ATOM 690 N N . ILE A 1 108 ? 52.664 -14.052 72.319 1.00 29.67 104 ILE A N 1
ATOM 691 C CA . ILE A 1 108 ? 53.985 -13.700 71.806 1.00 29.21 104 ILE A CA 1
ATOM 692 C C . ILE A 1 108 ? 54.455 -14.667 70.725 1.00 27.93 104 ILE A C 1
ATOM 693 O O . ILE A 1 108 ? 55.093 -14.263 69.763 1.00 26.20 104 ILE A O 1
ATOM 698 N N . THR A 1 109 ? 54.078 -15.938 70.844 1.00 28.19 105 THR A N 1
ATOM 699 C CA . THR A 1 109 ? 54.444 -16.939 69.821 1.00 27.29 105 THR A CA 1
ATOM 700 C C . THR A 1 109 ? 53.716 -16.791 68.484 1.00 27.28 105 THR A C 1
ATOM 701 O O . THR A 1 109 ? 54.109 -17.404 67.487 1.00 27.50 105 THR A O 1
ATOM 705 N N . GLN A 1 110 ? 52.653 -16.000 68.453 1.00 27.41 106 GLN A N 1
ATOM 706 C CA . GLN A 1 110 ? 51.919 -15.744 67.220 1.00 27.45 106 GLN A CA 1
ATOM 707 C C . GLN A 1 110 ? 51.882 -14.251 66.861 1.00 27.30 106 GLN A C 1
ATOM 708 O O . GLN A 1 110 ? 50.976 -13.793 66.177 1.00 27.61 106 GLN A O 1
ATOM 714 N N . VAL A 1 111 ? 52.866 -13.488 67.317 1.00 26.77 107 VAL A N 1
ATOM 715 C CA . VAL A 1 111 ? 52.885 -12.052 67.060 1.00 27.46 107 VAL A CA 1
ATOM 716 C C . VAL A 1 111 ? 52.825 -11.777 65.541 1.00 27.59 107 VAL A C 1
ATOM 717 O O . VAL A 1 111 ? 53.579 -12.370 64.770 1.00 28.52 107 VAL A O 1
ATOM 721 N N . ASP A 1 112 ? 51.919 -10.896 65.142 1.00 27.89 108 ASP A N 1
ATOM 722 C CA . ASP A 1 112 ? 51.858 -10.366 63.773 1.00 28.44 108 ASP A CA 1
ATOM 723 C C . ASP A 1 112 ? 53.008 -9.366 63.650 1.00 27.51 108 ASP A C 1
ATOM 724 O O . ASP A 1 112 ? 52.932 -8.257 64.169 1.00 27.25 108 ASP A O 1
ATOM 729 N N . SER A 1 113 ? 54.087 -9.792 63.003 1.00 26.53 109 SER A N 1
ATOM 730 C CA . SER A 1 113 ? 55.330 -9.031 62.983 1.00 26.45 109 SER A CA 1
ATOM 731 C C . SER A 1 113 ? 55.157 -7.681 62.298 1.00 27.28 109 SER A C 1
ATOM 732 O O . SER A 1 113 ? 55.670 -6.696 62.793 1.00 27.35 109 SER A O 1
ATOM 735 N N . GLU A 1 114 ? 54.406 -7.615 61.197 1.00 28.97 110 GLU A N 1
ATOM 736 C CA . GLU A 1 114 ? 54.147 -6.310 60.553 1.00 30.18 110 GLU A CA 1
ATOM 737 C C . GLU A 1 114 ? 53.361 -5.357 61.472 1.00 29.66 110 GLU A C 1
ATOM 738 O O . GLU A 1 114 ? 53.691 -4.195 61.554 1.00 29.28 110 GLU A O 1
ATOM 744 N N . ALA A 1 115 ? 52.361 -5.847 62.190 1.00 29.33 111 ALA A N 1
ATOM 745 C CA . ALA A 1 115 ? 51.639 -5.012 63.161 1.00 29.20 111 ALA A CA 1
ATOM 746 C C . ALA A 1 115 ? 52.535 -4.590 64.349 1.00 27.97 111 ALA A C 1
ATOM 747 O O . ALA A 1 115 ? 52.530 -3.415 64.795 1.00 28.40 111 ALA A O 1
ATOM 749 N N . TRP A 1 116 ? 53.317 -5.527 64.868 1.00 26.95 112 TRP A N 1
ATOM 750 C CA . TRP A 1 116 ? 54.345 -5.184 65.871 1.00 25.65 112 TRP A CA 1
ATOM 751 C C . TRP A 1 116 ? 55.258 -4.044 65.351 1.00 25.18 112 TRP A C 1
ATOM 752 O O . TRP A 1 116 ? 55.418 -3.039 66.034 1.00 24.20 112 TRP A O 1
ATOM 763 N N . ARG A 1 117 ? 55.819 -4.180 64.152 1.00 25.92 113 ARG A N 1
ATOM 764 C CA . ARG A 1 117 ? 56.705 -3.129 63.598 1.00 26.56 113 ARG A CA 1
ATOM 765 C C . ARG A 1 117 ? 56.024 -1.768 63.498 1.00 26.33 113 ARG A C 1
ATOM 766 O O . ARG A 1 117 ? 56.649 -0.723 63.762 1.00 24.80 113 ARG A O 1
ATOM 774 N N . ARG A 1 118 ? 54.763 -1.803 63.069 1.00 26.38 114 ARG A N 1
ATOM 775 C CA . ARG A 1 118 ? 53.907 -0.617 62.972 1.00 26.85 114 ARG A CA 1
ATOM 776 C C . ARG A 1 118 ? 53.734 0.061 64.335 1.00 25.96 114 ARG A C 1
ATOM 777 O O . ARG A 1 118 ? 53.874 1.280 64.458 1.00 24.31 114 ARG A O 1
ATOM 779 N N . THR A 1 119 ? 53.439 -0.729 65.356 1.00 25.31 115 THR A N 1
ATOM 780 C CA . THR A 1 119 ? 53.290 -0.220 66.724 1.00 24.54 115 THR A CA 1
ATOM 781 C C . THR A 1 119 ? 54.613 0.360 67.241 1.00 23.55 115 THR A C 1
ATOM 782 O O . THR A 1 119 ? 54.652 1.448 67.857 1.00 22.76 115 THR A O 1
ATOM 786 N N . VAL A 1 120 ? 55.701 -0.344 66.980 1.00 23.06 116 VAL A N 1
ATOM 787 C CA . VAL A 1 120 ? 57.038 0.191 67.297 1.00 21.91 116 VAL A CA 1
ATOM 788 C C . VAL A 1 120 ? 57.278 1.518 66.595 1.00 22.70 116 VAL A C 1
ATOM 789 O O . VAL A 1 120 ? 57.612 2.501 67.231 1.00 22.73 116 VAL A O 1
ATOM 793 N N . ASP A 1 121 ? 57.08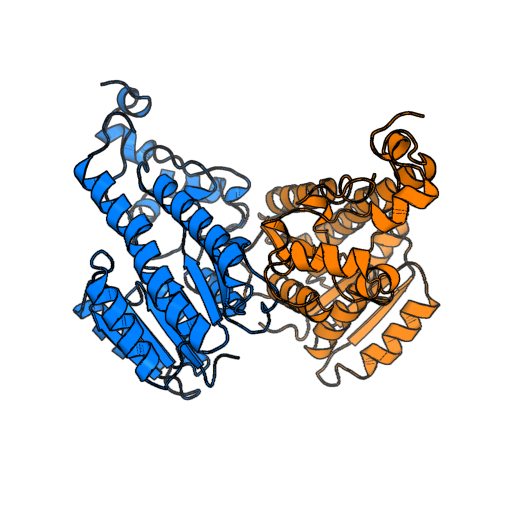1 1.555 65.281 1.00 23.18 117 ASP A N 1
ATOM 794 C CA . ASP A 1 121 ? 57.274 2.792 64.519 1.00 23.96 117 ASP A CA 1
ATOM 795 C C . ASP A 1 121 ? 56.442 3.940 65.094 1.00 24.14 117 ASP A C 1
ATOM 796 O O . ASP A 1 121 ? 56.962 5.019 65.305 1.00 24.34 117 ASP A O 1
ATOM 801 N N . LEU A 1 122 ? 55.151 3.706 65.312 1.00 24.34 118 LEU A N 1
ATOM 802 C CA . LEU A 1 122 ? 54.276 4.722 65.858 1.00 25.49 118 LEU A CA 1
ATOM 803 C C . LEU A 1 122 ? 54.691 5.180 67.248 1.00 24.18 118 LEU A C 1
ATOM 804 O O . LEU A 1 122 ? 54.759 6.368 67.493 1.00 23.81 118 LEU A O 1
ATOM 809 N N . ASN A 1 123 ? 54.937 4.244 68.167 1.00 24.24 119 ASN A N 1
ATOM 810 C CA . ASN A 1 123 ? 55.171 4.580 69.573 1.00 24.43 119 ASN A CA 1
ATOM 811 C C . ASN A 1 123 ? 56.603 4.967 69.902 1.00 24.40 119 ASN A C 1
ATOM 812 O O . ASN A 1 123 ? 56.808 5.949 70.606 1.00 26.82 119 ASN A O 1
ATOM 817 N N . VAL A 1 124 ? 57.589 4.204 69.429 1.00 23.84 120 VAL A N 1
ATOM 818 C CA . VAL A 1 124 ? 58.998 4.471 69.733 1.00 23.47 120 VAL A CA 1
ATOM 819 C C . VAL A 1 124 ? 59.574 5.588 68.860 1.00 23.92 120 VAL A C 1
ATOM 820 O O . VAL A 1 124 ? 60.083 6.593 69.366 1.00 24.27 120 VAL A O 1
ATOM 824 N N . ASN A 1 125 ? 59.478 5.409 67.543 1.00 23.95 121 ASN A N 1
ATOM 825 C CA . ASN A 1 125 ? 59.993 6.381 66.576 1.00 23.37 121 ASN A CA 1
ATOM 826 C C . ASN A 1 125 ? 59.212 7.689 66.546 1.00 22.23 121 ASN A C 1
ATOM 827 O O . ASN A 1 125 ? 59.782 8.763 66.646 1.00 21.91 121 ASN A O 1
ATOM 832 N N . GLY A 1 126 ? 57.896 7.584 66.464 1.00 22.39 122 GLY A N 1
ATOM 833 C CA . GLY A 1 126 ? 56.992 8.737 66.529 1.00 22.29 122 GLY A CA 1
ATOM 834 C C . GLY A 1 126 ? 57.162 9.628 67.751 1.00 21.59 122 GLY A C 1
ATOM 835 O O . GLY A 1 126 ? 57.260 10.866 67.627 1.00 21.13 122 GLY A O 1
ATOM 836 N N . THR A 1 127 ? 57.234 9.013 68.925 1.00 20.13 123 THR A N 1
ATOM 837 C CA . THR A 1 127 ? 57.545 9.750 70.155 1.00 20.35 123 THR A CA 1
ATOM 838 C C . THR A 1 127 ? 58.914 10.440 70.084 1.00 20.46 123 THR A C 1
ATOM 839 O O . THR A 1 127 ? 59.047 11.617 70.485 1.00 21.25 123 THR A O 1
ATOM 843 N N . MET A 1 128 ? 59.913 9.751 69.555 1.00 19.95 124 MET A N 1
ATOM 844 C CA . MET A 1 128 ? 61.257 10.342 69.443 1.00 19.77 124 MET A CA 1
ATOM 845 C C . MET A 1 128 ? 61.223 11.587 68.558 1.00 20.27 124 MET A C 1
ATOM 846 O O . MET A 1 128 ? 61.770 12.615 68.940 1.00 20.17 124 MET A O 1
ATOM 851 N N . TYR A 1 129 ? 60.538 11.531 67.413 1.00 21.18 125 TYR A N 1
ATOM 852 C CA . TYR A 1 129 ? 60.504 12.701 66.505 1.00 21.14 125 TYR A CA 1
ATOM 853 C C . TYR A 1 129 ? 59.836 13.911 67.174 1.00 20.51 125 TYR A C 1
ATOM 854 O O . TYR A 1 129 ? 60.324 15.013 67.090 1.00 19.02 125 TYR A O 1
ATOM 863 N N . VAL A 1 130 ? 58.679 13.701 67.788 1.00 21.00 126 VAL A N 1
ATOM 864 C CA . VAL A 1 130 ? 57.984 14.783 68.499 1.00 21.19 126 VAL A CA 1
ATOM 865 C C . VAL A 1 130 ? 58.864 15.386 69.593 1.00 21.37 126 VAL A C 1
ATOM 866 O O . VAL A 1 130 ? 59.041 16.604 69.680 1.00 21.88 126 VAL A O 1
ATOM 870 N N . LEU A 1 131 ? 59.483 14.516 70.375 1.00 21.68 127 LEU A N 1
ATOM 871 C CA . LEU A 1 131 ? 60.382 14.922 71.443 1.00 22.37 127 LEU A CA 1
ATOM 872 C C . LEU A 1 131 ? 61.585 15.707 70.918 1.00 21.77 127 LEU A C 1
ATOM 873 O O . LEU A 1 131 ? 61.858 16.802 71.387 1.00 21.09 127 LEU A O 1
ATOM 878 N N . LYS A 1 132 ? 62.273 15.131 69.942 1.00 21.69 128 LYS A N 1
ATOM 879 C CA . LYS A 1 132 ? 63.449 15.733 69.322 1.00 22.28 128 LYS A CA 1
ATOM 880 C C . LYS A 1 132 ? 63.204 17.172 68.858 1.00 22.54 128 LYS A C 1
ATOM 881 O O . LYS A 1 132 ? 63.999 18.052 69.137 1.00 22.41 128 LYS A O 1
ATOM 887 N N . HIS A 1 133 ? 62.113 17.400 68.131 1.00 22.72 129 HIS A N 1
ATOM 888 C CA . HIS A 1 133 ? 61.859 18.722 67.534 1.00 23.04 129 HIS A CA 1
ATOM 889 C C . HIS A 1 133 ? 61.171 19.672 68.488 1.00 22.77 129 HIS A C 1
ATOM 890 O O . HIS A 1 133 ? 61.494 20.852 68.501 1.00 22.55 129 HIS A O 1
ATOM 897 N N . ALA A 1 134 ? 60.252 19.165 69.313 1.00 22.75 130 ALA A N 1
ATOM 898 C CA . ALA A 1 134 ? 59.683 19.982 70.382 1.00 22.80 130 ALA A CA 1
ATOM 899 C C . ALA A 1 134 ? 60.808 20.430 71.313 1.00 22.26 130 ALA A C 1
ATOM 900 O O . ALA A 1 134 ? 60.904 21.602 71.640 1.00 22.09 130 ALA A O 1
ATOM 902 N N . ALA A 1 135 ? 61.659 19.509 71.745 1.00 22.62 131 ALA A N 1
ATOM 903 C CA . ALA A 1 135 ? 62.805 19.881 72.622 1.00 22.45 131 ALA A CA 1
ATOM 904 C C . ALA A 1 135 ? 63.688 20.982 72.011 1.00 22.70 131 ALA A C 1
ATOM 905 O O . ALA A 1 135 ? 64.117 21.900 72.712 1.00 23.00 131 ALA A O 1
ATOM 907 N N . ARG A 1 136 ? 63.942 20.937 70.707 1.00 23.16 132 ARG A N 1
ATOM 908 C CA . ARG A 1 136 ? 64.780 21.967 70.098 1.00 23.25 132 ARG A CA 1
ATOM 909 C C . ARG A 1 136 ? 64.251 23.379 70.374 1.00 23.37 132 ARG A C 1
ATOM 910 O O . ARG A 1 136 ? 65.014 24.276 70.722 1.00 22.72 132 ARG A O 1
ATOM 918 N N . GLU A 1 137 ? 62.945 23.543 70.203 1.00 22.88 133 GLU A N 1
ATOM 919 C CA . GLU A 1 137 ? 62.304 24.839 70.331 1.00 23.28 133 GLU A CA 1
ATOM 920 C C . GLU A 1 137 ? 62.142 25.233 71.789 1.00 22.32 133 GLU A C 1
ATOM 921 O O . GLU A 1 137 ? 62.268 26.403 72.133 1.00 22.44 133 GLU A O 1
ATOM 927 N N . MET A 1 138 ? 61.852 24.256 72.640 1.00 21.67 134 MET A N 1
ATOM 928 C CA . MET A 1 138 ? 61.653 24.547 74.054 1.00 21.60 134 MET A CA 1
ATOM 929 C C . MET A 1 138 ? 62.968 24.896 74.714 1.00 20.54 134 MET A C 1
ATOM 930 O O . MET A 1 138 ? 62.995 25.728 75.619 1.00 20.26 134 MET A O 1
ATOM 935 N N . VAL A 1 139 ? 64.068 24.316 74.230 1.00 19.93 135 VAL A N 1
ATOM 936 C CA . VAL A 1 139 ? 65.384 24.773 74.642 1.00 19.85 135 VAL A CA 1
ATOM 937 C C . VAL A 1 139 ? 65.678 26.218 74.217 1.00 21.28 135 VAL A C 1
ATOM 938 O O . VAL A 1 139 ? 66.097 27.033 75.039 1.00 21.34 135 VAL A O 1
ATOM 942 N N . ARG A 1 140 ? 65.527 26.530 72.929 1.00 22.01 136 ARG A N 1
ATOM 943 C CA . ARG A 1 140 ? 65.784 27.900 72.427 1.00 22.07 136 ARG A CA 1
ATOM 944 C C . ARG A 1 140 ? 64.927 28.962 73.131 1.00 22.56 136 ARG A C 1
ATOM 945 O O . ARG A 1 140 ? 65.387 30.080 73.366 1.00 22.27 136 ARG A O 1
ATOM 953 N N . GLY A 1 141 ? 63.668 28.620 73.433 1.00 22.14 137 GLY A N 1
ATOM 954 C CA . GLY A 1 141 ? 62.733 29.530 74.079 1.00 22.58 137 GLY A CA 1
ATOM 955 C C . GLY A 1 141 ? 62.933 29.726 75.580 1.00 22.94 137 GLY A C 1
ATOM 956 O O . GLY A 1 141 ? 62.234 30.524 76.199 1.00 23.71 137 GLY A O 1
ATOM 957 N N . GLY A 1 142 ? 63.862 28.985 76.166 1.00 22.66 138 GLY A N 1
ATOM 958 C CA . GLY A 1 142 ? 64.237 29.166 77.565 1.00 23.21 138 GLY A CA 1
ATOM 959 C C . GLY A 1 142 ? 63.560 28.240 78.573 1.00 22.78 138 GLY A C 1
ATOM 960 O O . GLY A 1 142 ? 63.576 28.522 79.758 1.00 22.91 138 GLY A O 1
ATOM 961 N N . GLY A 1 143 ? 63.007 27.119 78.108 1.00 22.44 139 GLY A N 1
ATOM 962 C CA . GLY A 1 143 ? 62.377 26.155 78.987 1.00 22.13 139 GLY A CA 1
ATOM 963 C C . GLY A 1 143 ? 60.958 25.780 78.562 1.00 21.82 139 GLY A C 1
ATOM 964 O O . GLY A 1 143 ? 60.339 26.478 77.770 1.00 21.92 139 GLY A O 1
ATOM 965 N N . GLY A 1 144 ? 60.481 24.657 79.091 1.00 21.28 140 GLY A N 1
ATOM 966 C CA . GLY A 1 144 ? 59.098 24.184 78.878 1.00 21.15 140 GLY A CA 1
ATOM 967 C C . GLY A 1 144 ? 58.850 22.865 79.584 1.00 21.46 140 GLY A C 1
ATOM 968 O O . GLY A 1 144 ? 59.679 22.396 80.388 1.00 20.30 140 GLY A O 1
ATOM 969 N N . SER A 1 145 ? 57.682 22.280 79.339 1.00 21.46 141 SER A N 1
ATOM 970 C CA . SER A 1 145 ? 57.288 21.035 79.987 1.00 22.01 141 SER A CA 1
ATOM 971 C C . SER A 1 145 ? 56.733 20.058 78.934 1.00 21.98 141 SER A C 1
ATOM 972 O O . SER A 1 145 ? 55.815 20.411 78.203 1.00 20.25 141 SER A O 1
ATOM 975 N N . PHE A 1 146 ? 57.324 18.856 78.850 1.00 21.55 142 PHE A N 1
ATOM 976 C CA . PHE A 1 146 ? 56.883 17.826 77.902 1.00 20.72 142 PHE A CA 1
ATOM 977 C C . PHE A 1 146 ? 56.304 16.661 78.697 1.00 20.84 142 PHE A C 1
ATOM 978 O O . PHE A 1 146 ? 56.987 16.077 79.519 1.00 19.43 142 PHE A O 1
ATOM 986 N N . VAL A 1 147 ? 55.047 16.341 78.411 1.00 20.56 143 VAL A N 1
ATOM 987 C CA . VAL A 1 147 ? 54.352 15.266 79.036 1.00 20.36 143 VAL A CA 1
ATOM 988 C C . VAL A 1 147 ? 54.073 14.169 77.984 1.00 20.55 143 VAL A C 1
ATOM 989 O O . VAL A 1 147 ? 53.376 14.397 76.998 1.00 21.63 143 VAL A O 1
ATOM 993 N N . GLY A 1 148 ? 54.624 12.989 78.191 1.00 21.30 144 GLY A N 1
ATOM 994 C CA . GLY A 1 148 ? 54.361 11.843 77.309 1.00 21.33 144 GLY A CA 1
ATOM 995 C C . GLY A 1 148 ? 53.298 10.981 77.944 1.00 21.94 144 GLY A C 1
ATOM 996 O O . GLY A 1 148 ? 53.335 10.738 79.155 1.00 20.65 144 GLY A O 1
ATOM 997 N N . ILE A 1 149 ? 52.327 10.540 77.146 1.00 22.38 145 ILE A N 1
ATOM 998 C CA . ILE A 1 149 ? 51.315 9.647 77.645 1.00 23.21 145 ILE A CA 1
ATOM 999 C C . ILE A 1 149 ? 51.669 8.216 77.268 1.00 23.61 145 ILE A C 1
ATOM 1000 O O . ILE A 1 149 ? 51.847 7.881 76.089 1.00 22.16 145 ILE A O 1
ATOM 1005 N N . SER A 1 150 ? 51.746 7.380 78.298 1.00 23.35 146 SER A N 1
ATOM 1006 C CA . SER A 1 150 ? 52.213 6.001 78.184 1.00 23.82 146 SER A CA 1
ATOM 1007 C C . SER A 1 150 ? 51.003 5.148 78.534 1.00 24.23 146 SER A C 1
ATOM 1008 O O . SER A 1 150 ? 49.917 5.382 77.993 1.00 24.13 146 SER A O 1
ATOM 1011 N N . SER A 1 151 ? 51.162 4.170 79.427 1.00 24.19 147 SER A N 1
ATOM 1012 C CA . SER A 1 151 ? 50.025 3.315 79.812 1.00 25.02 147 SER A CA 1
ATOM 1013 C C . SER A 1 151 ? 50.393 2.362 80.930 1.00 24.21 147 SER A C 1
ATOM 1014 O O . SER A 1 151 ? 51.561 2.021 81.105 1.00 23.91 147 SER A O 1
ATOM 1017 N N . ILE A 1 152 ? 49.378 1.940 81.685 1.00 23.73 148 ILE A N 1
ATOM 1018 C CA . ILE A 1 152 ? 49.571 0.917 82.690 1.00 24.33 148 ILE A CA 1
ATOM 1019 C C . ILE A 1 152 ? 50.161 -0.409 82.083 1.00 24.35 148 ILE A C 1
ATOM 1020 O O . ILE A 1 152 ? 50.743 -1.234 82.819 1.00 25.25 148 ILE A O 1
ATOM 1025 N N . ALA A 1 153 ? 50.048 -0.583 80.764 1.00 23.67 149 ALA A N 1
ATOM 1026 C CA . ALA A 1 153 ? 50.636 -1.742 80.075 1.00 23.99 149 ALA A CA 1
ATOM 1027 C C . ALA A 1 153 ? 52.168 -1.768 80.189 1.00 24.37 149 ALA A C 1
ATOM 1028 O O . ALA A 1 153 ? 52.762 -2.820 79.996 1.00 25.16 149 ALA A O 1
ATOM 1030 N N . ALA A 1 154 ? 52.776 -0.627 80.526 1.00 24.03 150 ALA A N 1
ATOM 1031 C CA . ALA A 1 154 ? 54.206 -0.516 80.685 1.00 24.34 150 ALA A CA 1
ATOM 1032 C C . ALA A 1 154 ? 54.601 -0.801 82.119 1.00 24.83 150 ALA A C 1
ATOM 1033 O O . ALA A 1 154 ? 55.705 -1.257 82.347 1.00 26.71 150 ALA A O 1
ATOM 1035 N N . SER A 1 155 ? 53.714 -0.536 83.075 1.00 24.65 151 SER A N 1
ATOM 1036 C CA . SER A 1 155 ? 54.019 -0.703 84.503 1.00 24.65 151 SER A CA 1
ATOM 1037 C C . SER A 1 155 ? 53.710 -2.130 85.017 1.00 24.77 151 SER A C 1
ATOM 1038 O O . SER A 1 155 ? 54.349 -2.601 85.947 1.00 24.14 151 SER A O 1
ATOM 1041 N N . ASN A 1 156 ? 52.722 -2.788 84.412 1.00 24.03 152 ASN A N 1
ATOM 1042 C CA . ASN A 1 156 ? 52.302 -4.138 84.795 1.00 24.42 152 ASN A CA 1
ATOM 1043 C C . ASN A 1 156 ? 52.052 -4.965 83.544 1.00 24.27 152 ASN A C 1
ATOM 1044 O O . ASN A 1 156 ? 51.266 -4.559 82.674 1.00 24.39 152 ASN A O 1
ATOM 1049 N N . THR A 1 157 ? 52.686 -6.127 83.454 1.00 23.73 153 THR A N 1
ATOM 1050 C CA . THR A 1 157 ? 52.534 -6.972 82.253 1.00 22.55 153 THR A CA 1
ATOM 1051 C C . THR A 1 157 ? 51.066 -7.199 81.905 1.00 23.49 153 THR A C 1
ATOM 1052 O O . THR A 1 157 ? 50.272 -7.626 82.743 1.00 23.41 153 THR A O 1
ATOM 1056 N N . HIS A 1 158 ? 50.734 -6.935 80.647 1.00 24.65 154 HIS A N 1
ATOM 1057 C CA . HIS A 1 158 ? 49.436 -7.265 80.082 1.00 25.31 154 HIS A CA 1
ATOM 1058 C C . HIS A 1 158 ? 49.641 -8.452 79.165 1.00 25.92 154 HIS A C 1
ATOM 1059 O O . HIS A 1 158 ? 50.088 -8.277 78.031 1.00 26.94 154 HIS A O 1
ATOM 1066 N N . ARG A 1 159 ? 49.304 -9.651 79.636 1.00 26.06 155 ARG A N 1
ATOM 1067 C CA . ARG A 1 159 ? 49.422 -10.836 78.804 1.00 26.68 155 ARG A CA 1
ATOM 1068 C C . ARG A 1 159 ? 48.675 -10.636 77.497 1.00 26.38 155 ARG A C 1
ATOM 1069 O O . ARG A 1 159 ? 47.540 -10.201 77.494 1.00 26.02 155 ARG A O 1
ATOM 1077 N N . TRP A 1 160 ? 49.344 -10.991 76.402 1.00 26.57 156 TRP A N 1
ATOM 1078 C CA . TRP A 1 160 ? 48.806 -11.017 75.018 1.00 26.69 156 TRP A CA 1
ATOM 1079 C C . TRP A 1 160 ? 48.713 -9.650 74.319 1.00 26.42 156 TRP A C 1
ATOM 1080 O O . TRP A 1 160 ? 48.274 -9.568 73.185 1.00 26.23 156 TRP A O 1
ATOM 1091 N N . PHE A 1 161 ? 49.180 -8.595 74.977 1.00 26.13 157 PHE A N 1
ATOM 1092 C CA . PHE A 1 161 ? 49.204 -7.249 74.378 1.00 26.73 157 PHE A CA 1
ATOM 1093 C C . PHE A 1 161 ? 50.475 -6.974 73.560 1.00 26.96 157 PHE A C 1
ATOM 1094 O O . PHE A 1 161 ? 50.605 -5.920 72.922 1.00 26.77 157 PHE A O 1
ATOM 1102 N N . GLY A 1 162 ? 51.403 -7.928 73.537 1.00 26.81 158 GLY A N 1
ATOM 1103 C CA . GLY A 1 162 ? 52.587 -7.818 72.658 1.00 26.32 158 GLY A CA 1
ATOM 1104 C C . GLY A 1 162 ? 53.281 -6.461 72.699 1.00 25.53 158 GLY A C 1
ATOM 1105 O O . GLY A 1 162 ? 53.682 -6.017 73.773 1.00 25.11 158 GLY A O 1
ATOM 1106 N N . ALA A 1 163 ? 53.348 -5.785 71.535 1.00 25.23 159 ALA A N 1
ATOM 1107 C CA . ALA A 1 163 ? 54.114 -4.540 71.325 1.00 25.37 159 ALA A CA 1
ATOM 1108 C C . ALA A 1 163 ? 53.695 -3.339 72.173 1.00 25.61 159 ALA A C 1
ATOM 1109 O O . ALA A 1 163 ? 54.490 -2.408 72.380 1.00 25.35 159 ALA A O 1
ATOM 1111 N N . TYR A 1 164 ? 52.457 -3.329 72.655 1.00 26.46 160 TYR A N 1
ATOM 1112 C CA . TYR A 1 164 ? 51.935 -2.154 73.328 1.00 26.35 160 TYR A CA 1
ATOM 1113 C C . TYR A 1 164 ? 52.726 -1.815 74.587 1.00 25.55 160 TYR A C 1
ATOM 1114 O O . TYR A 1 164 ? 53.286 -0.736 74.672 1.00 23.95 160 TYR A O 1
ATOM 1123 N N . GLY A 1 165 ? 52.783 -2.741 75.549 1.00 25.30 161 GLY A N 1
ATOM 1124 C CA . GLY A 1 165 ? 53.473 -2.482 76.812 1.00 25.36 161 GLY A CA 1
ATOM 1125 C C . GLY A 1 165 ? 54.972 -2.342 76.622 1.00 25.20 161 GLY A C 1
ATOM 1126 O O . GLY A 1 165 ? 55.634 -1.542 77.290 1.00 25.44 161 GLY A O 1
ATOM 1127 N N . VAL A 1 166 ? 55.494 -3.113 75.675 1.00 24.6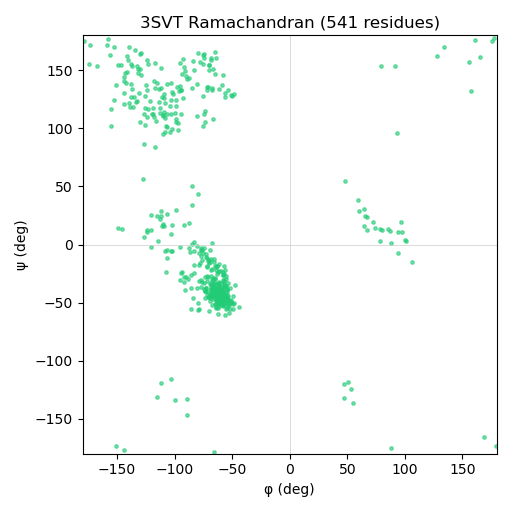9 162 VAL A N 1
ATOM 1128 C CA . VAL A 1 166 ? 56.905 -3.086 75.311 1.00 23.91 162 VAL A CA 1
ATOM 1129 C C . VAL A 1 166 ? 57.307 -1.706 74.798 1.00 24.00 162 VAL A C 1
ATOM 1130 O O . VAL A 1 166 ? 58.333 -1.149 75.228 1.00 23.69 162 VAL A O 1
ATOM 1134 N N . THR A 1 167 ? 56.502 -1.150 73.889 1.00 23.38 163 THR A N 1
ATOM 1135 C CA . THR A 1 167 ? 56.851 0.138 73.289 1.00 23.71 163 THR A CA 1
ATOM 1136 C C . THR A 1 167 ? 56.624 1.299 74.256 1.00 23.87 163 THR A C 1
ATOM 1137 O O . THR A 1 167 ? 57.454 2.204 74.320 1.00 25.02 163 THR A O 1
ATOM 1141 N N . LYS A 1 168 ? 55.559 1.241 75.050 1.00 24.33 164 LYS A N 1
ATOM 1142 C CA . LYS A 1 168 ? 55.323 2.253 76.076 1.00 24.57 164 LYS A CA 1
ATOM 1143 C C . LYS A 1 168 ? 56.379 2.253 77.162 1.00 24.03 164 LYS A C 1
ATOM 1144 O O . LYS A 1 168 ? 56.655 3.305 77.728 1.00 24.19 164 LYS A O 1
ATOM 1150 N N . SER A 1 169 ? 57.000 1.113 77.457 1.00 24.36 165 SER A N 1
ATOM 1151 C CA . SER A 1 169 ? 58.154 1.124 78.372 1.00 24.26 165 SER A CA 1
ATOM 1152 C C . SER A 1 169 ? 59.358 1.829 77.751 1.00 23.75 165 SER A C 1
ATOM 1153 O O . SER A 1 169 ? 60.111 2.518 78.442 1.00 22.74 165 SER A O 1
ATOM 1156 N N . ALA A 1 170 ? 59.552 1.626 76.451 1.00 24.10 166 ALA A N 1
ATOM 1157 C CA . ALA A 1 170 ? 60.582 2.341 75.728 1.00 23.94 166 ALA A CA 1
ATOM 1158 C C . ALA A 1 170 ? 60.361 3.852 75.848 1.00 24.11 166 ALA A C 1
ATOM 1159 O O . ALA A 1 170 ? 61.288 4.598 76.107 1.00 24.17 166 ALA A O 1
ATOM 1161 N N . VAL A 1 171 ? 59.108 4.281 75.695 1.00 23.68 167 VAL A N 1
ATOM 1162 C CA . VAL A 1 171 ? 58.723 5.669 75.760 1.00 23.88 167 VAL A CA 1
ATOM 1163 C C . VAL A 1 171 ? 59.006 6.273 77.137 1.00 23.57 167 VAL A C 1
ATOM 1164 O O . VAL A 1 171 ? 59.541 7.370 77.247 1.00 24.48 167 VAL A O 1
ATOM 1168 N N . ASP A 1 172 ? 58.689 5.544 78.191 1.00 23.61 168 ASP A N 1
ATOM 1169 C CA . ASP A 1 172 ? 58.928 6.041 79.537 1.00 23.22 168 ASP A CA 1
ATOM 1170 C C . ASP A 1 172 ? 60.430 6.269 79.790 1.00 22.88 168 ASP A C 1
ATOM 1171 O O . ASP A 1 172 ? 60.816 7.230 80.454 1.00 21.68 168 ASP A O 1
ATOM 1176 N N . HIS A 1 173 ? 61.256 5.361 79.283 1.00 22.31 169 HIS A N 1
ATOM 1177 C CA . HIS A 1 173 ? 62.691 5.519 79.410 1.00 22.36 169 HIS A CA 1
ATOM 1178 C C . HIS A 1 173 ? 63.151 6.738 78.650 1.00 22.07 169 HIS A C 1
ATOM 1179 O O . HIS A 1 173 ? 64.013 7.475 79.118 1.00 21.19 169 HIS A O 1
ATOM 1186 N N . LEU A 1 174 ? 62.582 6.947 77.466 1.00 22.83 170 LEU A N 1
ATOM 1187 C CA . LEU A 1 174 ? 62.895 8.128 76.676 1.00 22.22 170 LEU A CA 1
ATOM 1188 C C . LEU A 1 174 ? 62.547 9.416 77.433 1.00 21.68 170 LEU A C 1
ATOM 1189 O O . LEU A 1 174 ? 63.332 10.354 77.451 1.00 23.70 170 LEU A O 1
ATOM 1194 N N . MET A 1 175 ? 61.383 9.466 78.063 1.00 21.93 171 MET A N 1
ATOM 1195 C CA . MET A 1 175 ? 60.997 10.625 78.844 1.00 20.35 171 MET A CA 1
ATOM 1196 C C . MET A 1 175 ? 62.060 10.914 79.928 1.00 20.00 171 MET A C 1
AT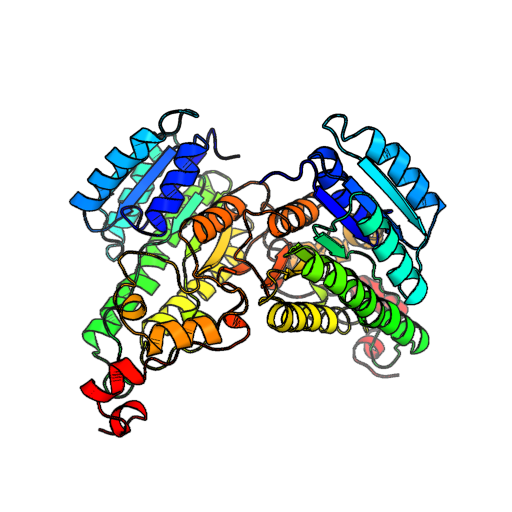OM 1197 O O . MET A 1 175 ? 62.467 12.050 80.125 1.00 18.77 171 MET A O 1
ATOM 1202 N N . GLN A 1 176 ? 62.502 9.880 80.626 1.00 20.31 172 GLN A N 1
ATOM 1203 C CA . GLN A 1 176 ? 63.509 10.021 81.690 1.00 21.07 172 GLN A CA 1
ATOM 1204 C C . GLN A 1 176 ? 64.901 10.396 81.196 1.00 21.20 172 GLN A C 1
ATOM 1205 O O . GLN A 1 176 ? 65.554 11.248 81.805 1.00 21.28 172 GLN A O 1
ATOM 1211 N N . LEU A 1 177 ? 65.335 9.781 80.102 1.00 21.86 173 LEU A N 1
ATOM 1212 C CA . LEU A 1 177 ? 66.607 10.134 79.442 1.00 22.25 173 LEU A CA 1
ATOM 1213 C C . LEU A 1 177 ? 66.594 11.612 79.018 1.00 22.73 173 LEU A C 1
ATOM 1214 O O . LEU A 1 177 ? 67.579 12.366 79.250 1.00 23.23 173 LEU A O 1
ATOM 1219 N N . ALA A 1 178 ? 65.469 12.024 78.439 1.00 22.83 174 ALA A N 1
ATOM 1220 C CA . ALA A 1 178 ? 65.307 13.403 77.951 1.00 23.15 174 ALA A CA 1
ATOM 1221 C C . ALA A 1 178 ? 65.284 14.420 79.095 1.00 22.77 174 ALA A C 1
ATOM 1222 O O . ALA A 1 178 ? 65.881 15.497 78.987 1.00 24.24 174 ALA A O 1
ATOM 1224 N N . ALA A 1 179 ? 64.645 14.069 80.208 1.00 22.43 175 ALA A N 1
ATOM 1225 C CA . ALA A 1 179 ? 64.719 14.875 81.443 1.00 21.66 175 ALA A CA 1
ATOM 1226 C C . ALA A 1 179 ? 66.172 15.022 81.927 1.00 22.12 175 ALA A C 1
ATOM 1227 O O . ALA A 1 179 ? 66.593 16.093 82.342 1.00 21.54 175 ALA A O 1
ATOM 1229 N N . ASP A 1 180 ? 66.945 13.952 81.831 1.00 22.73 176 ASP A N 1
ATOM 1230 C CA . ASP A 1 180 ? 68.330 13.982 82.282 1.00 22.99 176 ASP A CA 1
ATOM 1231 C C . ASP A 1 180 ? 69.111 14.979 81.401 1.00 22.47 176 ASP A C 1
ATOM 1232 O O . ASP A 1 180 ? 69.749 15.911 81.910 1.00 21.42 176 ASP A O 1
ATOM 1237 N N . GLU A 1 181 ? 68.986 14.808 80.094 1.00 21.83 177 GLU A N 1
ATOM 1238 C CA . GLU A 1 181 ? 69.680 15.636 79.129 1.00 22.58 177 GLU A CA 1
ATOM 1239 C C . GLU A 1 181 ? 69.270 17.096 79.108 1.00 22.48 177 GLU A C 1
ATOM 1240 O O . GLU A 1 181 ? 70.110 17.947 78.834 1.00 22.55 177 GLU A O 1
ATOM 1246 N N . LEU A 1 182 ? 67.970 17.373 79.296 1.00 21.55 178 LEU A N 1
ATOM 1247 C CA . LEU A 1 182 ? 67.408 18.670 78.992 1.00 21.36 178 LEU A CA 1
ATOM 1248 C C . LEU A 1 182 ? 67.147 19.567 80.225 1.00 21.64 178 LEU A C 1
ATOM 1249 O O . LEU A 1 182 ? 66.781 20.732 80.056 1.00 22.25 178 LEU A O 1
ATOM 1254 N N . GLY A 1 183 ? 67.348 19.057 81.445 1.00 21.26 179 GLY A N 1
ATOM 1255 C CA . GLY A 1 183 ? 67.053 19.838 82.658 1.00 20.65 179 GLY A CA 1
ATOM 1256 C C . GLY A 1 183 ? 67.887 21.117 82.762 1.00 21.45 179 GLY A C 1
ATOM 1257 O O . GLY A 1 183 ? 67.418 22.152 83.235 1.00 20.70 179 GLY A O 1
ATOM 1258 N N . ALA A 1 184 ? 69.129 21.037 82.297 1.00 21.30 180 ALA A N 1
ATOM 1259 C CA . ALA A 1 184 ? 70.012 22.183 82.271 1.00 22.13 180 ALA A CA 1
ATOM 1260 C C . ALA A 1 184 ? 69.451 23.346 81.432 1.00 22.25 180 ALA A C 1
ATOM 1261 O O . ALA A 1 184 ? 69.910 24.490 81.585 1.00 23.78 180 ALA A O 1
ATOM 1263 N N . SER A 1 185 ? 68.547 23.037 80.499 1.00 21.75 181 SER A N 1
ATOM 1264 C CA . SER A 1 185 ? 67.869 24.028 79.645 1.00 21.48 181 SER A CA 1
ATOM 1265 C C . SER A 1 185 ? 66.429 24.297 80.126 1.00 21.53 181 SER A C 1
ATOM 1266 O O . SER A 1 185 ? 65.610 24.903 79.397 1.00 20.30 181 SER A O 1
ATOM 1269 N N . TRP A 1 186 ? 66.155 23.902 81.364 1.00 21.06 182 TRP A N 1
ATOM 1270 C CA . TRP A 1 186 ? 64.850 24.167 82.005 1.00 22.30 182 TRP A CA 1
ATOM 1271 C C . TRP A 1 186 ? 63.665 23.540 81.252 1.00 20.95 182 TRP A C 1
ATOM 1272 O O . TRP A 1 186 ? 62.508 24.045 81.283 1.00 22.57 182 TRP A O 1
ATOM 1283 N N . VAL A 1 187 ? 63.934 22.438 80.567 1.00 21.35 183 VAL A N 1
ATOM 1284 C CA . VAL A 1 187 ? 62.888 21.682 79.890 1.00 20.53 183 VAL A CA 1
ATOM 1285 C C . VAL A 1 187 ? 62.617 20.440 80.777 1.00 20.85 183 VAL A C 1
ATOM 1286 O O . VAL A 1 187 ? 63.487 19.591 80.963 1.00 21.52 183 VAL A O 1
ATOM 1290 N N . ARG A 1 188 ? 61.429 20.392 81.377 1.00 21.26 184 ARG A N 1
ATOM 1291 C CA . ARG A 1 188 ? 60.973 19.254 82.167 1.00 20.83 184 ARG A CA 1
ATOM 1292 C C . ARG A 1 188 ? 60.281 18.208 81.259 1.00 20.64 184 ARG A C 1
ATOM 1293 O O . ARG A 1 188 ? 59.608 18.553 80.286 1.00 20.23 184 ARG A O 1
ATOM 1301 N N . VAL A 1 189 ? 60.494 16.929 81.570 1.00 20.46 185 VAL A N 1
ATOM 1302 C CA . VAL A 1 189 ? 59.954 15.828 80.780 1.00 19.80 185 VAL A CA 1
ATOM 1303 C C . VAL A 1 189 ? 59.476 14.772 81.776 1.00 19.90 185 VAL A C 1
ATOM 1304 O O . VAL A 1 189 ? 60.231 14.340 82.656 1.00 20.14 185 VAL A O 1
ATOM 1308 N N . ASN A 1 190 ? 58.198 14.443 81.698 1.00 20.27 186 ASN A N 1
ATOM 1309 C CA . ASN A 1 190 ? 57.551 13.507 82.592 1.00 21.10 186 ASN A CA 1
ATOM 1310 C C . ASN A 1 190 ? 56.619 12.584 81.802 1.00 22.00 186 ASN A C 1
ATOM 1311 O O . ASN A 1 190 ? 56.162 12.939 80.704 1.00 22.34 186 ASN A O 1
ATOM 1316 N N . SER A 1 191 ? 56.359 11.399 82.359 1.00 21.69 187 SER A N 1
ATOM 1317 C CA . SER A 1 191 ? 55.444 10.453 81.756 1.00 21.57 187 SER A CA 1
ATOM 1318 C C . SER A 1 191 ? 54.219 10.218 82.618 1.00 20.27 187 SER A C 1
ATOM 1319 O O . SER A 1 191 ? 54.345 10.110 83.831 1.00 20.71 187 SER A O 1
ATOM 1322 N N . ILE A 1 192 ? 53.049 10.130 81.996 1.00 19.00 188 ILE A N 1
ATOM 1323 C CA . ILE A 1 192 ? 51.831 9.690 82.662 1.00 18.89 188 ILE A CA 1
ATOM 1324 C C . ILE A 1 192 ? 51.419 8.311 82.118 1.00 19.62 188 ILE A C 1
ATOM 1325 O O . ILE A 1 192 ? 51.301 8.125 80.898 1.00 19.01 188 ILE A O 1
ATOM 1330 N N . ARG A 1 193 ? 51.218 7.342 83.013 1.00 19.61 189 ARG A N 1
ATOM 1331 C CA . ARG A 1 193 ? 50.669 6.053 82.612 1.00 20.12 189 ARG A CA 1
ATOM 1332 C C . ARG A 1 193 ? 49.164 5.927 83.019 1.00 20.93 189 ARG A C 1
ATOM 1333 O O . ARG A 1 193 ? 48.850 5.574 84.168 1.00 21.57 189 ARG A O 1
ATOM 1341 N N . PRO A 1 194 ? 48.233 6.200 82.103 1.00 21.05 190 PRO A N 1
ATOM 1342 C CA . PRO A 1 194 ? 46.816 5.956 82.432 1.00 21.84 190 PRO A CA 1
ATOM 1343 C C . PRO A 1 194 ? 46.457 4.482 82.616 1.00 22.74 190 PRO A C 1
ATOM 1344 O O . PRO A 1 194 ? 47.060 3.594 81.991 1.00 21.32 190 PRO A O 1
ATOM 1348 N N . GLY A 1 195 ? 45.457 4.251 83.459 1.00 23.59 191 GLY A N 1
ATOM 1349 C CA . GLY A 1 195 ? 44.887 2.929 83.632 1.00 24.49 191 GLY A CA 1
ATOM 1350 C C . GLY A 1 195 ? 43.774 2.794 82.627 1.00 25.58 191 GLY A C 1
ATOM 1351 O O . GLY A 1 195 ? 43.867 3.356 81.542 1.00 25.39 191 GLY A O 1
ATOM 1352 N N . LEU A 1 196 ? 42.722 2.061 82.985 1.00 26.46 192 LEU A N 1
ATOM 1353 C CA . LEU A 1 196 ? 41.553 1.928 82.106 1.00 27.89 192 LEU A CA 1
ATOM 1354 C C . LEU A 1 196 ? 40.795 3.241 82.138 1.00 28.26 192 LEU A C 1
ATOM 1355 O O . LEU A 1 196 ? 40.278 3.624 83.183 1.00 27.59 192 LEU A O 1
ATOM 1360 N N . ILE A 1 197 ? 40.748 3.921 80.996 1.00 29.30 193 ILE A N 1
ATOM 1361 C CA . ILE A 1 197 ? 40.075 5.205 80.873 1.00 30.81 193 ILE A CA 1
ATOM 1362 C C . ILE A 1 197 ? 38.861 5.049 79.935 1.00 33.53 193 ILE A C 1
ATOM 1363 O O . ILE A 1 197 ? 38.956 4.447 78.860 1.00 33.32 193 ILE A O 1
ATOM 1368 N N . ARG A 1 198 ? 37.732 5.593 80.364 1.00 36.03 194 ARG A N 1
ATOM 1369 C CA . ARG A 1 198 ? 36.514 5.539 79.582 1.00 39.65 194 ARG A CA 1
ATOM 1370 C C . ARG A 1 198 ? 36.604 6.354 78.282 1.00 41.66 194 ARG A C 1
ATOM 1371 O O . ARG A 1 198 ? 36.566 7.584 78.316 1.00 42.16 194 ARG A O 1
ATOM 1379 N N . THR A 1 199 ? 36.689 5.659 77.148 1.00 44.39 195 THR A N 1
ATOM 1380 C CA . THR A 1 199 ? 36.636 6.290 75.810 1.00 46.55 195 THR A CA 1
ATOM 1381 C C . THR A 1 199 ? 35.887 5.387 74.806 1.00 49.06 195 THR A C 1
ATOM 1382 O O . THR A 1 199 ? 35.367 4.316 75.177 1.00 50.34 195 THR A O 1
ATOM 1386 N N . ASP A 1 200 ? 35.832 5.822 73.541 1.00 50.86 196 ASP A N 1
ATOM 1387 C CA . ASP A 1 200 ? 35.345 4.984 72.432 1.00 52.37 196 ASP A CA 1
ATOM 1388 C C . ASP A 1 200 ? 36.218 3.731 72.210 1.00 53.25 196 ASP A C 1
ATOM 1389 O O . ASP A 1 200 ? 35.706 2.675 71.821 1.00 54.42 196 ASP A O 1
ATOM 1391 N N . LEU A 1 201 ? 37.521 3.847 72.463 1.00 53.80 197 LEU A N 1
ATOM 1392 C CA . LEU A 1 201 ? 38.465 2.733 72.282 1.00 54.21 197 LEU A CA 1
ATOM 1393 C C . LEU A 1 201 ? 38.294 1.541 73.246 1.00 54.93 197 LEU A C 1
ATOM 1394 O O . LEU A 1 201 ? 39.079 0.591 73.178 1.00 55.07 197 LEU A O 1
ATOM 1399 N N . VAL A 1 202 ? 37.305 1.570 74.141 1.00 55.91 198 VAL A N 1
ATOM 1400 C CA . VAL A 1 202 ? 37.220 0.555 75.205 1.00 56.25 198 VAL A CA 1
ATOM 1401 C C . VAL A 1 202 ? 35.900 -0.219 75.259 1.00 57.38 198 VAL A C 1
ATOM 1402 O O . VAL A 1 202 ? 35.660 -0.963 76.222 1.00 57.34 198 VAL A O 1
ATOM 1406 N N . ALA A 1 203 ? 35.075 -0.085 74.214 1.00 58.35 199 ALA A N 1
ATOM 1407 C CA . ALA A 1 203 ? 33.754 -0.749 74.152 1.00 59.41 199 ALA A CA 1
ATOM 1408 C C . ALA A 1 203 ? 33.821 -2.276 74.298 1.00 59.73 199 ALA A C 1
ATOM 1409 O O . ALA A 1 203 ? 32.837 -2.909 74.713 1.00 60.58 199 ALA A O 1
ATOM 1411 N N . ALA A 1 204 ? 34.967 -2.863 73.944 1.00 59.19 200 ALA A N 1
ATOM 1412 C CA . ALA A 1 204 ? 35.165 -4.315 74.055 1.00 59.45 200 ALA A CA 1
ATOM 1413 C C . ALA A 1 204 ? 35.219 -4.779 75.518 1.00 59.26 200 ALA A C 1
ATOM 1414 O O . ALA A 1 204 ? 34.637 -5.816 75.867 1.00 59.66 200 ALA A O 1
ATOM 1416 N N . ILE A 1 205 ? 35.925 -4.019 76.359 1.00 58.60 201 ILE A N 1
ATOM 1417 C CA . ILE A 1 205 ? 35.963 -4.291 77.794 1.00 58.40 201 ILE A CA 1
ATOM 1418 C C . ILE A 1 205 ? 34.584 -4.000 78.417 1.00 58.91 201 ILE A C 1
ATOM 1419 O O . ILE A 1 205 ? 34.104 -4.754 79.274 1.00 59.45 201 ILE A O 1
ATOM 1421 N N . THR A 1 206 ? 33.941 -2.932 77.941 1.00 58.92 202 THR A N 1
ATOM 1422 C CA . THR A 1 206 ? 32.620 -2.493 78.432 1.00 58.81 202 THR A CA 1
ATOM 1423 C C . THR A 1 206 ? 31.538 -3.563 78.248 1.00 58.86 202 THR A C 1
ATOM 1424 O O . THR A 1 206 ? 30.806 -3.871 79.186 1.00 59.55 202 THR A O 1
ATOM 1426 N N . GLU A 1 207 ? 31.470 -4.146 77.051 1.00 58.30 203 GLU A N 1
ATOM 1427 C CA . GLU A 1 207 ? 30.461 -5.168 76.713 1.00 57.76 203 GLU A CA 1
ATOM 1428 C C . GLU A 1 207 ? 30.679 -6.547 77.358 1.00 56.69 203 GLU A C 1
ATOM 1429 O O . GLU A 1 207 ? 29.795 -7.405 77.280 1.00 56.71 203 GLU A O 1
ATOM 1431 N N . SER A 1 208 ? 31.850 -6.766 77.967 1.00 54.47 204 SER A N 1
ATOM 1432 C CA . SER A 1 208 ? 32.181 -8.061 78.582 1.00 53.41 204 SER A CA 1
ATOM 1433 C C . SER A 1 208 ? 32.051 -8.007 80.111 1.00 52.05 204 SER A C 1
ATOM 1434 O O . SER A 1 208 ? 32.673 -7.161 80.768 1.00 51.29 204 SER A O 1
ATOM 1437 N N . ALA A 1 209 ? 31.245 -8.908 80.668 1.00 51.34 205 ALA A N 1
ATOM 1438 C CA . ALA A 1 209 ? 31.094 -9.018 82.127 1.00 50.24 205 ALA A CA 1
ATOM 1439 C C . ALA A 1 209 ? 32.405 -9.487 82.747 1.00 48.38 205 ALA A C 1
ATOM 1440 O O . ALA A 1 209 ? 32.827 -8.968 83.776 1.00 47.78 205 ALA A O 1
ATOM 1442 N N . GLU A 1 210 ? 33.046 -10.445 82.078 1.00 46.73 206 GLU A N 1
ATOM 1443 C CA . GLU A 1 210 ? 34.298 -11.047 82.525 1.00 45.20 206 GLU A CA 1
ATOM 1444 C C . GLU A 1 210 ? 35.437 -10.025 82.559 1.00 43.03 206 GLU A C 1
ATOM 1445 O O . GLU A 1 210 ? 36.063 -9.834 83.594 1.00 42.30 206 GLU A O 1
ATOM 1447 N N . LEU A 1 211 ? 35.671 -9.352 81.434 1.00 41.64 207 LEU A N 1
ATOM 1448 C CA . LEU A 1 211 ? 36.720 -8.342 81.344 1.00 39.84 207 LEU A CA 1
ATOM 1449 C C . LEU A 1 211 ? 36.446 -7.171 82.274 1.00 38.49 207 LEU A C 1
ATOM 1450 O O . LEU A 1 211 ? 37.369 -6.693 82.922 1.00 36.92 207 LEU A O 1
ATOM 1455 N N . SER A 1 212 ? 35.190 -6.708 82.320 1.00 37.59 208 SER A N 1
ATOM 1456 C CA . SER A 1 212 ? 34.817 -5.564 83.176 1.00 36.82 208 SER A CA 1
ATOM 1457 C C . SER A 1 212 ? 35.033 -5.887 84.626 1.00 35.50 208 SER A C 1
ATOM 1458 O O . SER A 1 212 ? 35.628 -5.108 85.343 1.00 35.24 208 SER A O 1
ATOM 1461 N N . SER A 1 213 ? 34.546 -7.049 85.046 1.00 35.17 209 SER A N 1
ATOM 1462 C CA . SER A 1 213 ? 34.804 -7.543 86.394 1.00 35.30 209 SER A CA 1
ATOM 1463 C C . SER A 1 213 ? 36.318 -7.637 86.679 1.00 34.25 209 SER A C 1
ATOM 1464 O O . SER A 1 213 ? 36.777 -7.230 87.744 1.00 33.22 209 SER A O 1
ATOM 1467 N N . ASP A 1 214 ? 37.091 -8.149 85.722 1.00 33.24 210 ASP A N 1
ATOM 1468 C CA . ASP A 1 214 ? 38.540 -8.347 85.962 1.00 32.07 210 ASP A CA 1
ATOM 1469 C C . ASP A 1 214 ? 39.269 -7.029 86.247 1.00 30.70 210 ASP A C 1
ATOM 1470 O O . ASP A 1 214 ? 40.078 -6.933 87.199 1.00 29.34 210 ASP A O 1
ATOM 1475 N N . TYR A 1 215 ? 39.004 -6.010 85.430 1.00 30.53 211 TYR A N 1
ATOM 1476 C CA . TYR A 1 215 ? 39.553 -4.679 85.691 1.00 30.47 211 TYR A CA 1
ATOM 1477 C C . TYR A 1 215 ? 39.147 -4.144 87.063 1.00 30.05 211 TYR A C 1
ATOM 1478 O O . TYR A 1 215 ? 39.987 -3.639 87.776 1.00 29.71 211 TYR A O 1
ATOM 1487 N N . ALA A 1 216 ? 37.854 -4.223 87.412 1.00 30.66 212 ALA A N 1
ATOM 1488 C CA . ALA A 1 216 ? 37.368 -3.725 88.704 1.00 30.61 212 ALA A CA 1
ATOM 1489 C C . ALA A 1 216 ? 38.057 -4.440 89.881 1.00 30.59 212 ALA A C 1
ATOM 1490 O O . ALA A 1 216 ? 38.388 -3.800 90.880 1.00 30.18 212 ALA A O 1
ATOM 1492 N N . MET A 1 217 ? 38.277 -5.750 89.756 1.00 30.32 213 MET A N 1
ATOM 1493 C CA . MET A 1 217 ? 38.975 -6.507 90.794 1.00 31.13 213 MET A CA 1
ATOM 1494 C C . MET A 1 217 ? 40.438 -6.062 90.903 1.00 29.16 213 MET A C 1
ATOM 1495 O O . MET A 1 217 ? 41.043 -6.158 91.964 1.00 28.72 213 MET A O 1
ATOM 1500 N N . CYS A 1 218 ? 41.005 -5.627 89.792 1.00 27.33 214 CYS A N 1
ATOM 1501 C CA . CYS A 1 218 ? 42.413 -5.201 89.773 1.00 27.10 214 CYS A CA 1
ATOM 1502 C C . CYS A 1 218 ? 42.571 -3.744 90.254 1.00 25.58 214 CYS A C 1
ATOM 1503 O O . CYS A 1 218 ? 43.678 -3.271 90.399 1.00 23.83 214 CYS A O 1
ATOM 1506 N N . THR A 1 219 ? 41.458 -3.046 90.493 1.00 25.37 215 THR A N 1
ATOM 1507 C CA . THR A 1 219 ? 41.510 -1.589 90.733 1.00 25.12 215 THR A CA 1
ATOM 1508 C C . THR A 1 219 ? 41.024 -1.188 92.115 1.00 24.95 215 THR A C 1
ATOM 1509 O O . THR A 1 219 ? 39.846 -1.297 92.400 1.00 24.52 215 THR A O 1
ATOM 1513 N N . PRO A 1 220 ? 41.944 -0.736 92.995 1.00 24.66 216 PRO A N 1
ATOM 1514 C CA . PRO A 1 220 ? 41.538 -0.358 94.363 1.00 24.89 216 PRO A CA 1
ATOM 1515 C C . PRO A 1 220 ? 40.373 0.606 94.392 1.00 25.51 216 PRO A C 1
ATOM 1516 O O . PRO A 1 220 ? 39.392 0.328 95.094 1.00 26.36 216 PRO A O 1
ATOM 1520 N N . LEU A 1 221 ? 40.452 1.705 93.620 1.00 25.49 217 LEU A N 1
ATOM 1521 C CA . LEU A 1 221 ? 39.345 2.684 93.592 1.00 26.29 217 LEU A CA 1
ATOM 1522 C C . LEU A 1 221 ? 38.107 2.142 92.846 1.00 26.74 217 LEU A C 1
ATOM 1523 O O . LEU A 1 221 ? 38.234 1.619 91.766 1.00 27.74 217 LEU A O 1
ATOM 1528 N N . PRO A 1 222 ? 36.894 2.282 93.402 1.00 28.44 218 PRO A N 1
ATOM 1529 C CA . PRO A 1 222 ? 35.789 1.562 92.741 1.00 29.16 218 PRO A CA 1
ATOM 1530 C C . PRO A 1 222 ? 35.122 2.271 91.559 1.00 30.22 218 PRO A C 1
ATOM 1531 O O . PRO A 1 222 ? 33.872 2.391 91.475 1.00 31.08 218 PRO A O 1
ATOM 1535 N N . ARG A 1 223 ? 35.938 2.728 90.631 1.00 29.80 219 ARG A N 1
ATOM 1536 C CA . ARG A 1 223 ? 35.424 3.303 89.414 1.00 30.35 219 ARG A CA 1
ATOM 1537 C C . ARG A 1 223 ? 36.443 3.215 88.295 1.00 30.78 219 ARG A C 1
ATOM 1538 O O . ARG A 1 223 ? 37.638 2.993 88.501 1.00 30.83 219 ARG A O 1
ATOM 1546 N N . GLN A 1 224 ? 35.922 3.387 87.099 1.00 31.11 220 GLN A N 1
ATOM 1547 C CA . GLN A 1 224 ? 36.719 3.477 85.913 1.00 30.62 220 GLN A CA 1
ATOM 1548 C C . GLN A 1 224 ? 37.327 4.870 85.854 1.00 28.91 220 GLN A C 1
ATOM 1549 O O . GLN A 1 224 ? 36.753 5.831 86.394 1.00 28.14 220 GLN A O 1
ATOM 1555 N N . GLY A 1 225 ? 38.429 4.986 85.125 1.00 26.37 221 GLY A N 1
ATOM 1556 C CA . GLY A 1 225 ? 39.036 6.277 84.865 1.00 26.26 221 GLY A CA 1
ATOM 1557 C C . GLY A 1 225 ? 38.266 7.086 83.829 1.00 25.93 221 GLY A C 1
ATOM 1558 O O . GLY A 1 225 ? 37.568 6.511 82.996 1.00 25.43 221 GLY A O 1
ATOM 1559 N N . GLU A 1 226 ? 38.411 8.411 83.892 1.00 25.86 222 GLU A N 1
ATOM 1560 C CA . GLU A 1 226 ? 37.886 9.348 82.887 1.00 26.80 222 GLU A CA 1
ATOM 1561 C C . GLU A 1 226 ? 39.013 10.127 82.181 1.00 26.01 222 GLU A C 1
ATOM 1562 O O . GLU A 1 226 ? 40.094 10.294 82.764 1.00 24.80 222 GLU A O 1
ATOM 1568 N N . VAL A 1 227 ? 38.773 10.624 80.962 1.00 26.22 223 VAL A N 1
ATOM 1569 C CA . VAL A 1 227 ? 39.776 11.479 80.292 1.00 26.30 223 VAL A CA 1
ATOM 1570 C C . VAL A 1 227 ? 40.184 12.718 81.141 1.00 25.67 223 VAL A C 1
ATOM 1571 O O . VAL A 1 227 ? 41.352 13.124 81.150 1.00 23.72 223 VAL A O 1
ATOM 1575 N N . GLU A 1 228 ? 39.224 13.282 81.881 1.00 26.09 224 GLU A N 1
ATOM 1576 C CA . GLU A 1 228 ? 39.489 14.425 82.779 1.00 26.50 224 GLU A CA 1
ATOM 1577 C C . GLU A 1 228 ? 40.566 14.115 83.811 1.00 25.39 224 GLU A C 1
ATOM 1578 O O . GLU A 1 228 ? 41.357 14.991 84.173 1.00 24.58 224 GLU A O 1
ATOM 1584 N N . ASP A 1 229 ? 40.585 12.877 84.312 1.00 25.14 225 ASP A N 1
ATOM 1585 C CA . ASP A 1 229 ? 41.583 12.453 85.297 1.00 23.96 225 ASP A CA 1
ATOM 1586 C C . ASP A 1 229 ? 43.000 12.593 84.721 1.00 23.67 225 ASP A C 1
ATOM 1587 O O . ASP A 1 229 ? 43.912 13.116 85.374 1.00 23.24 225 ASP A O 1
ATOM 1592 N N . VAL A 1 230 ? 43.186 12.115 83.493 1.00 23.74 226 VAL A N 1
ATOM 1593 C CA . VAL A 1 230 ? 44.481 12.204 82.821 1.00 22.52 226 VAL A CA 1
ATOM 1594 C C . VAL A 1 230 ? 44.821 13.649 82.412 1.00 22.66 226 VAL A C 1
ATOM 1595 O O . VAL A 1 230 ? 45.989 14.081 82.551 1.00 22.52 226 VAL A O 1
ATOM 1599 N N . ALA A 1 231 ? 43.817 14.373 81.920 1.00 21.06 227 ALA A N 1
ATOM 1600 C CA . ALA A 1 231 ? 43.948 15.793 81.556 1.00 21.41 227 ALA A CA 1
ATOM 1601 C C . ALA A 1 231 ? 44.362 16.661 82.753 1.00 21.10 227 ALA A C 1
ATOM 1602 O O . ALA A 1 231 ? 45.205 17.537 82.605 1.00 22.69 227 ALA A O 1
ATOM 1604 N N . ASN A 1 232 ? 43.788 16.382 83.924 1.00 21.29 228 ASN A N 1
ATOM 1605 C CA . ASN A 1 232 ? 44.145 17.062 85.183 1.00 20.96 228 ASN A CA 1
ATOM 1606 C C . ASN A 1 232 ? 45.630 16.865 85.526 1.00 20.89 228 ASN A C 1
ATOM 1607 O O . ASN A 1 232 ? 46.338 17.821 85.839 1.00 19.97 228 ASN A O 1
ATOM 1612 N N . MET A 1 233 ? 46.078 15.618 85.507 1.00 21.09 229 MET A N 1
ATOM 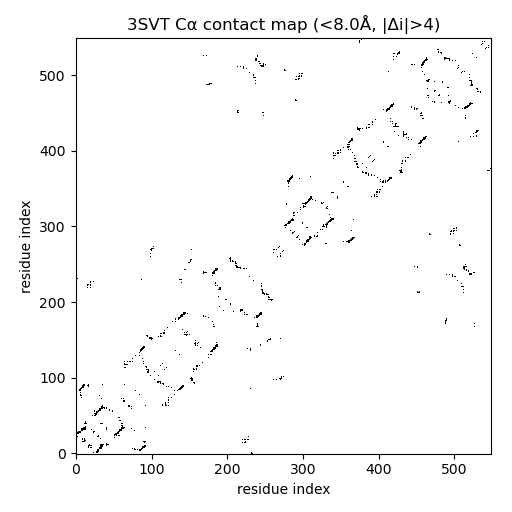1613 C CA . MET A 1 233 ? 47.509 15.334 85.729 1.00 21.91 229 MET A CA 1
ATOM 1614 C C . MET A 1 233 ? 48.387 16.024 84.690 1.00 21.88 229 MET A C 1
ATOM 1615 O O . MET A 1 233 ? 49.437 16.569 85.028 1.00 24.01 229 MET A O 1
ATOM 1620 N N . ALA A 1 234 ? 48.008 15.971 83.420 1.00 22.76 230 ALA A N 1
ATOM 1621 C CA . ALA A 1 234 ? 48.838 16.587 82.361 1.00 22.13 230 ALA A CA 1
ATOM 1622 C C . ALA A 1 234 ? 48.982 18.086 82.575 1.00 22.32 230 ALA A C 1
ATOM 1623 O O . ALA A 1 234 ? 50.093 18.629 82.508 1.00 22.54 230 ALA A O 1
ATOM 1625 N N . MET A 1 235 ? 47.863 18.748 82.834 1.00 22.75 231 MET A N 1
ATOM 1626 C CA . MET A 1 235 ? 47.874 20.189 83.120 1.00 23.59 231 MET A CA 1
ATOM 1627 C C . MET A 1 235 ? 48.720 20.559 84.337 1.00 23.15 231 MET A C 1
ATOM 1628 O O . MET A 1 235 ? 49.471 21.548 84.304 1.00 22.97 231 MET A O 1
ATOM 1633 N N . PHE A 1 236 ? 48.583 19.794 85.419 1.00 22.11 232 PHE A N 1
ATOM 1634 C CA . PHE A 1 236 ? 49.407 20.036 86.599 1.00 22.87 232 PHE A CA 1
ATOM 1635 C C . PHE A 1 236 ? 50.887 19.966 86.215 1.00 22.37 232 PHE A C 1
ATOM 1636 O O . PHE A 1 236 ? 51.681 20.828 86.627 1.00 22.57 232 PHE A O 1
ATOM 1644 N N . LEU A 1 237 ? 51.267 18.953 85.428 1.00 21.85 233 LEU A N 1
ATOM 1645 C CA . LEU A 1 237 ? 52.681 18.766 85.084 1.00 21.58 233 LEU A CA 1
ATOM 1646 C C . LEU A 1 237 ? 53.186 19.851 84.112 1.00 21.45 233 LEU A C 1
ATOM 1647 O O . LEU A 1 237 ? 54.375 20.166 84.082 1.00 21.76 233 LEU A O 1
ATOM 1652 N N . LEU A 1 238 ? 52.286 20.394 83.306 1.00 22.07 234 LEU A N 1
ATOM 1653 C CA . LEU A 1 238 ? 52.631 21.522 82.451 1.00 22.29 234 LEU A CA 1
ATOM 1654 C C . LEU A 1 238 ? 52.765 22.802 83.248 1.00 22.49 234 LEU A C 1
ATOM 1655 O O . LEU A 1 238 ? 53.508 23.694 82.821 1.00 22.95 234 LEU A O 1
ATOM 1660 N N . SER A 1 239 ? 52.040 22.906 84.387 1.00 23.31 235 SER A N 1
ATOM 1661 C CA . SER A 1 239 ? 51.965 24.162 85.162 1.00 22.91 235 SER A CA 1
ATOM 1662 C C . SER A 1 239 ? 53.238 24.462 85.938 1.00 24.01 235 SER A C 1
ATOM 1663 O O . SER A 1 239 ? 54.088 23.584 86.148 1.00 23.85 235 SER A O 1
ATOM 1666 N N . ASP A 1 240 ? 53.354 25.715 86.384 1.00 23.83 236 ASP A N 1
ATOM 1667 C CA . ASP A 1 240 ? 54.490 26.143 87.220 1.00 24.05 236 ASP A CA 1
ATOM 1668 C C . ASP A 1 240 ? 54.442 25.552 88.634 1.00 23.72 236 ASP A C 1
ATOM 1669 O O . ASP A 1 240 ? 55.445 25.556 89.350 1.00 23.16 236 ASP A O 1
ATOM 1674 N N . ALA A 1 241 ? 53.272 25.036 89.012 1.00 23.19 237 ALA A N 1
ATOM 1675 C CA . ALA A 1 241 ? 53.106 24.299 90.245 1.00 23.68 237 ALA A CA 1
ATOM 1676 C C . ALA A 1 241 ? 53.870 22.974 90.284 1.00 23.41 237 ALA A C 1
ATOM 1677 O O . ALA A 1 241 ? 53.993 22.378 91.359 1.00 23.45 237 ALA A O 1
ATOM 1679 N N . ALA A 1 242 ? 54.320 22.501 89.114 1.00 22.66 238 ALA A N 1
ATOM 1680 C CA . ALA A 1 242 ? 55.171 21.318 88.971 1.00 22.14 238 ALA A CA 1
ATOM 1681 C C . ALA A 1 242 ? 56.600 21.692 88.494 1.00 21.79 238 ALA A C 1
ATOM 1682 O O . ALA A 1 242 ? 57.264 20.876 87.831 1.00 19.81 238 ALA A O 1
ATOM 1684 N N . SER A 1 243 ? 57.061 22.903 88.825 1.00 22.02 239 SER A N 1
ATOM 1685 C CA . SER A 1 243 ? 58.332 23.432 88.263 1.00 22.41 239 SER A CA 1
ATOM 1686 C C . SER A 1 243 ? 59.611 22.745 88.761 1.00 22.36 239 SER A C 1
ATOM 1687 O O . SER A 1 243 ? 60.677 22.966 88.202 1.00 22.37 239 SER A O 1
ATOM 1690 N N . PHE A 1 244 ? 59.524 21.947 89.827 1.00 21.60 240 PHE A N 1
ATOM 1691 C CA . PHE A 1 244 ? 60.652 21.171 90.281 1.00 21.22 240 PHE A CA 1
ATOM 1692 C C . PHE A 1 244 ? 60.435 19.665 90.057 1.00 21.75 240 PHE A C 1
ATOM 1693 O O . PHE A 1 244 ? 61.163 18.848 90.613 1.00 21.39 240 PHE A O 1
ATOM 1701 N N . VAL A 1 245 ? 59.460 19.320 89.210 1.00 22.10 241 VAL A N 1
ATOM 1702 C CA . VAL A 1 245 ? 59.120 17.924 88.885 1.00 21.66 241 VAL A CA 1
ATOM 1703 C C . VAL A 1 245 ? 59.572 17.530 87.468 1.00 21.33 241 VAL A C 1
ATOM 1704 O O . VAL A 1 245 ? 59.100 18.082 86.468 1.00 19.99 241 VAL A O 1
ATOM 1708 N N . THR A 1 246 ? 60.552 16.642 87.389 1.00 20.81 242 THR A N 1
ATOM 1709 C CA . THR A 1 246 ? 61.008 16.150 86.105 1.00 20.21 242 THR A CA 1
ATOM 1710 C C . THR A 1 246 ? 61.500 14.734 86.244 1.00 19.90 242 THR A C 1
ATOM 1711 O O . THR A 1 246 ? 61.914 14.330 87.320 1.00 19.66 242 THR A O 1
ATOM 1715 N N . GLY A 1 247 ? 61.443 13.990 85.144 1.00 20.32 243 GLY A N 1
ATOM 1716 C CA . GLY A 1 247 ? 61.889 12.609 85.091 1.00 19.86 243 GLY A CA 1
ATOM 1717 C C . GLY A 1 247 ? 60.950 11.624 85.773 1.00 20.06 243 GLY A C 1
ATOM 1718 O O . GLY A 1 247 ? 61.318 10.487 85.990 1.00 20.70 243 GLY A O 1
ATOM 1719 N N . GLN A 1 248 ? 59.729 12.042 86.079 1.00 20.45 244 GLN A N 1
ATOM 1720 C CA . GLN A 1 248 ? 58.771 11.195 86.795 1.00 20.94 244 GLN A CA 1
ATOM 1721 C C . GLN A 1 248 ? 57.903 10.392 85.836 1.00 21.45 244 GLN A C 1
ATOM 1722 O O . GLN A 1 248 ? 57.602 10.837 84.728 1.00 21.41 244 GLN A O 1
ATOM 1728 N N . VAL A 1 249 ? 57.499 9.213 86.296 1.00 21.35 245 VAL A N 1
ATOM 1729 C CA . VAL A 1 249 ? 56.597 8.355 85.576 1.00 21.18 245 VAL A CA 1
ATOM 1730 C C . VAL A 1 249 ? 55.482 8.054 86.558 1.00 21.56 245 VAL A C 1
ATOM 1731 O O . VAL A 1 249 ? 55.715 7.364 87.579 1.00 21.60 245 VAL A O 1
ATOM 1735 N N . ILE A 1 250 ? 54.287 8.571 86.261 1.00 20.59 246 ILE A N 1
ATOM 1736 C CA . ILE A 1 250 ? 53.223 8.669 87.249 1.00 21.35 246 ILE A CA 1
ATOM 1737 C C . ILE A 1 250 ? 51.959 7.996 86.705 1.00 20.89 246 ILE A C 1
ATOM 1738 O O . ILE A 1 250 ? 51.540 8.306 85.592 1.00 19.41 246 ILE A O 1
ATOM 1743 N N . ASN A 1 251 ? 51.369 7.077 87.468 1.00 20.50 247 ASN A N 1
ATOM 1744 C CA . ASN A 1 251 ? 50.183 6.372 86.993 1.00 21.14 247 ASN A CA 1
ATOM 1745 C C . ASN A 1 251 ? 48.975 7.153 87.424 1.00 21.31 247 ASN A C 1
ATOM 1746 O O . ASN A 1 251 ? 48.954 7.706 88.531 1.00 21.85 247 ASN A O 1
ATOM 1751 N N . VAL A 1 252 ? 47.957 7.150 86.573 1.00 22.02 248 VAL A N 1
ATOM 1752 C CA . VAL A 1 252 ? 46.626 7.663 86.875 1.00 22.19 248 VAL A CA 1
ATOM 1753 C C . VAL A 1 252 ? 45.673 6.526 86.541 1.00 22.41 248 VAL A C 1
ATOM 1754 O O . VAL A 1 252 ? 45.189 6.426 85.418 1.00 23.31 248 VAL A O 1
ATOM 1758 N N . ASP A 1 253 ? 45.455 5.645 87.515 1.00 22.63 249 ASP A N 1
ATOM 1759 C CA . ASP A 1 253 ? 44.920 4.306 87.285 1.00 23.19 249 ASP A CA 1
ATOM 1760 C C . ASP A 1 253 ? 44.068 3.708 88.396 1.00 23.73 249 ASP A C 1
ATOM 1761 O O . ASP A 1 253 ? 43.811 2.508 88.371 1.00 24.27 249 ASP A O 1
ATOM 1766 N N . GLY A 1 254 ? 43.629 4.525 89.356 1.00 23.70 250 GLY A N 1
ATOM 1767 C CA . GLY A 1 254 ? 42.823 4.051 90.482 1.00 23.35 250 GLY A CA 1
ATOM 1768 C C . GLY A 1 254 ? 43.570 3.080 91.390 1.00 23.47 250 GLY A C 1
ATOM 1769 O O . GLY A 1 254 ? 42.960 2.398 92.198 1.00 22.43 250 GLY A O 1
ATOM 1770 N N . GLY A 1 255 ? 44.895 3.046 91.265 1.00 22.60 251 GLY A N 1
ATOM 1771 C CA . GLY A 1 255 ? 45.754 2.114 92.015 1.00 23.39 251 GLY A CA 1
ATOM 1772 C C . GLY A 1 255 ? 45.944 0.714 91.423 1.00 23.32 251 GLY A C 1
ATOM 1773 O O . GLY A 1 255 ? 46.398 -0.193 92.131 1.00 23.68 251 GLY A O 1
ATOM 1774 N N . GLN A 1 256 ? 45.562 0.525 90.152 1.00 24.05 252 GLN A N 1
ATOM 1775 C CA . GLN A 1 256 ? 45.703 -0.766 89.488 1.00 24.04 252 GLN A CA 1
ATOM 1776 C C . GLN A 1 256 ? 47.150 -1.254 89.419 1.00 23.81 252 GLN A C 1
ATOM 1777 O O . GLN A 1 256 ? 47.398 -2.463 89.504 1.00 24.24 252 GLN A O 1
ATOM 1783 N N . MET A 1 257 ? 48.110 -0.357 89.297 1.00 23.33 253 MET A N 1
ATOM 1784 C CA . MET A 1 257 ? 49.499 -0.818 89.309 1.00 23.82 253 MET A CA 1
ATOM 1785 C C . MET A 1 257 ? 49.860 -1.590 90.597 1.00 22.82 253 MET A C 1
ATOM 1786 O O . MET A 1 257 ? 50.715 -2.415 90.566 1.00 23.12 253 MET A O 1
ATOM 1791 N N . LEU A 1 258 ? 49.183 -1.343 91.712 1.00 23.27 254 LEU A N 1
ATOM 1792 C CA . LEU A 1 258 ? 49.443 -2.096 92.969 1.00 22.78 254 LEU A CA 1
ATOM 1793 C C . LEU A 1 258 ? 49.017 -3.566 92.875 1.00 23.18 254 LEU A C 1
ATOM 1794 O O . LEU A 1 258 ? 49.465 -4.383 93.665 1.00 23.13 254 LEU A O 1
ATOM 1799 N N . ARG A 1 259 ? 48.113 -3.874 91.949 1.00 23.23 255 ARG A N 1
ATOM 1800 C CA . ARG A 1 259 ? 47.649 -5.238 91.745 1.00 24.16 255 ARG A CA 1
ATOM 1801 C C . ARG A 1 259 ? 48.323 -5.800 90.490 1.00 25.11 255 ARG A C 1
ATOM 1802 O O . ARG A 1 259 ? 49.566 -5.964 90.494 1.00 26.54 255 ARG A O 1
ATOM 1810 N N . ARG A 1 260 ? 47.568 -6.111 89.445 1.00 25.46 256 ARG A N 1
ATOM 1811 C CA . ARG A 1 260 ? 48.153 -6.647 88.212 1.00 25.99 256 ARG A CA 1
ATOM 1812 C C . ARG A 1 260 ? 47.520 -6.067 86.946 1.00 25.87 256 ARG A C 1
ATOM 1813 O O . ARG A 1 260 ? 46.479 -5.386 86.996 1.00 26.55 256 ARG A O 1
ATOM 1821 N N . GLY A 1 261 ? 48.146 -6.364 85.806 1.00 25.48 257 GLY A N 1
ATOM 1822 C CA . GLY A 1 261 ? 47.501 -6.126 84.505 1.00 25.44 257 GLY A CA 1
ATOM 1823 C C . GLY A 1 261 ? 46.253 -6.993 84.352 1.00 25.63 257 GLY A C 1
ATOM 1824 O O . GLY A 1 261 ? 46.110 -8.014 85.039 1.00 25.27 257 GLY A O 1
ATOM 1825 N N . PRO A 1 262 ? 45.350 -6.610 83.435 1.00 26.18 258 PRO A N 1
ATOM 1826 C CA . PRO A 1 262 ? 44.147 -7.374 83.192 1.00 27.39 258 PRO A CA 1
ATOM 1827 C C . PRO A 1 262 ? 44.459 -8.739 82.539 1.00 28.40 258 PRO A C 1
ATOM 1828 O O . PRO A 1 262 ? 45.556 -8.934 81.951 1.00 27.66 258 PRO A O 1
ATOM 1832 N N . ASP A 1 263 ? 43.494 -9.662 82.647 1.00 28.56 259 ASP A N 1
ATOM 1833 C CA . ASP A 1 263 ? 43.602 -11.004 82.089 1.00 28.61 259 ASP A CA 1
ATOM 1834 C C . ASP A 1 263 ? 42.521 -11.113 81.029 1.00 29.68 259 ASP A C 1
ATOM 1835 O O . ASP A 1 263 ? 41.325 -11.244 81.363 1.00 29.14 259 ASP A O 1
ATOM 1840 N N . PHE A 1 264 ? 42.923 -11.078 79.761 1.00 29.82 260 PHE A N 1
ATOM 1841 C CA . PHE A 1 264 ? 41.945 -11.105 78.650 1.00 30.92 260 PHE A CA 1
ATOM 1842 C C . PHE A 1 264 ? 41.556 -12.530 78.212 1.00 32.42 260 PHE A C 1
ATOM 1843 O O . PHE A 1 264 ? 40.994 -12.718 77.112 1.00 32.07 260 PHE A O 1
ATOM 1851 N N . SER A 1 265 ? 41.813 -13.517 79.077 1.00 33.19 261 SER A N 1
ATOM 1852 C CA . SER A 1 265 ? 41.569 -14.923 78.751 1.00 35.50 261 SER A CA 1
ATOM 1853 C C . SER A 1 265 ? 40.163 -15.156 78.226 1.00 37.08 261 SER A C 1
ATOM 1854 O O . SER A 1 265 ? 39.991 -15.842 77.228 1.00 38.64 261 SER A O 1
ATOM 1857 N N . ALA A 1 266 ? 39.159 -14.613 78.907 1.00 38.46 262 ALA A N 1
ATOM 1858 C CA . ALA A 1 266 ? 37.745 -14.843 78.508 1.00 40.05 262 ALA A CA 1
ATOM 1859 C C . ALA A 1 266 ? 37.515 -14.484 77.038 1.00 41.17 262 ALA A C 1
ATOM 1860 O O . ALA A 1 266 ? 36.917 -15.254 76.289 1.00 42.87 262 ALA A O 1
ATOM 1862 N N . MET A 1 267 ? 38.013 -13.320 76.627 1.00 41.47 263 MET A N 1
ATOM 1863 C CA . MET A 1 267 ? 37.944 -12.875 75.230 1.00 42.71 263 MET A CA 1
ATOM 1864 C C . MET A 1 267 ? 38.813 -13.720 74.273 1.00 42.48 263 MET A C 1
ATOM 1865 O O . MET A 1 267 ? 38.375 -14.069 73.176 1.00 42.95 263 MET A O 1
ATOM 1870 N N . LEU A 1 268 ? 40.041 -14.045 74.677 1.00 41.74 264 LEU A N 1
ATOM 1871 C CA . LEU A 1 268 ? 41.003 -14.668 73.748 1.00 41.53 264 LEU A CA 1
ATOM 1872 C C . LEU A 1 268 ? 40.913 -16.197 73.634 1.00 42.52 264 LEU A C 1
ATOM 1873 O O . LEU A 1 268 ? 41.276 -16.752 72.594 1.00 42.74 264 LEU A O 1
ATOM 1878 N N . GLU A 1 269 ? 40.430 -16.878 74.674 1.00 43.03 265 GLU A N 1
ATOM 1879 C CA . GLU A 1 269 ? 40.344 -18.347 74.640 1.00 43.98 265 GLU A CA 1
ATOM 1880 C C . GLU A 1 269 ? 39.517 -18.893 73.463 1.00 44.29 265 GLU A C 1
ATOM 1881 O O . GLU A 1 269 ? 39.957 -19.834 72.795 1.00 44.68 265 GLU A O 1
ATOM 1887 N N . PRO A 1 270 ? 38.320 -18.324 73.208 1.00 43.90 266 PRO A N 1
ATOM 1888 C CA . PRO A 1 270 ? 37.547 -18.795 72.045 1.00 44.37 266 PRO A CA 1
ATOM 1889 C C . PRO A 1 270 ? 38.191 -18.555 70.665 1.00 43.70 266 PRO A C 1
ATOM 1890 O O . PRO A 1 270 ? 37.826 -19.225 69.708 1.00 44.04 266 PRO A O 1
ATOM 1894 N N . VAL A 1 271 ? 39.105 -17.592 70.562 1.00 42.65 267 VAL A N 1
ATOM 1895 C CA . VAL A 1 271 ? 39.793 -17.283 69.298 1.00 42.17 267 VAL A CA 1
ATOM 1896 C C . VAL A 1 271 ? 41.023 -18.184 69.102 1.00 41.45 267 VAL A C 1
ATOM 1897 O O . VAL A 1 271 ? 41.150 -18.887 68.093 1.00 41.94 267 VAL A O 1
ATOM 1901 N N . PHE A 1 272 ? 41.923 -18.173 70.081 1.00 39.64 268 PHE A N 1
ATOM 1902 C CA . PHE A 1 272 ? 43.208 -18.864 69.965 1.00 38.82 268 PHE A CA 1
ATOM 1903 C C . PHE A 1 272 ? 43.227 -20.261 70.558 1.00 37.87 268 PHE A C 1
ATOM 1904 O O . PHE A 1 272 ? 43.984 -21.106 70.084 1.00 37.88 268 PHE A O 1
ATOM 1912 N N . GLY A 1 273 ? 42.422 -20.487 71.599 1.00 36.77 269 GLY A N 1
ATOM 1913 C CA . GLY A 1 273 ? 42.485 -21.722 72.384 1.00 35.73 269 GLY A CA 1
ATOM 1914 C C . GLY A 1 273 ? 43.438 -21.560 73.569 1.00 34.43 269 GLY A C 1
ATOM 1915 O O . GLY A 1 273 ? 44.367 -20.738 73.524 1.00 33.28 269 GLY A O 1
ATOM 1916 N N . ARG A 1 274 ? 43.205 -22.337 74.625 1.00 33.82 270 ARG A N 1
ATOM 1917 C CA . ARG A 1 274 ? 43.960 -22.221 75.878 1.00 33.36 270 ARG A CA 1
ATOM 1918 C C . ARG A 1 274 ? 45.445 -22.552 75.673 1.00 32.54 270 ARG A C 1
ATOM 1919 O O . ARG A 1 274 ? 46.310 -21.873 76.199 1.00 31.69 270 ARG A O 1
ATOM 1921 N N . ASP A 1 275 ? 45.734 -23.600 74.901 1.00 32.76 271 ASP A N 1
ATOM 1922 C CA . ASP A 1 275 ? 47.125 -23.993 74.656 1.00 32.10 271 ASP A CA 1
ATOM 1923 C C . ASP A 1 275 ? 47.934 -22.893 73.947 1.00 31.75 271 ASP A C 1
ATOM 1924 O O . ASP A 1 275 ? 49.111 -22.671 74.264 1.00 30.94 271 ASP A O 1
ATOM 1929 N N . ALA A 1 276 ? 47.311 -22.233 72.973 1.00 31.69 272 ALA A N 1
ATOM 1930 C CA . ALA A 1 276 ? 47.954 -21.150 72.234 1.00 30.92 272 ALA A CA 1
ATOM 1931 C C . ALA A 1 276 ? 48.350 -19.999 73.141 1.00 30.09 272 ALA A C 1
ATOM 1932 O O . ALA A 1 276 ? 49.421 -19.379 72.954 1.00 29.88 272 ALA A O 1
ATOM 1934 N N . LEU A 1 277 ? 47.517 -19.725 74.146 1.00 29.77 273 LEU A N 1
ATOM 1935 C CA . LEU A 1 277 ? 47.750 -18.592 75.055 1.00 28.77 273 LEU A CA 1
ATOM 1936 C C . LEU A 1 277 ? 48.918 -18.803 76.025 1.00 28.00 273 LEU A C 1
ATOM 1937 O O . LEU A 1 277 ? 49.349 -17.866 76.681 1.00 27.54 273 LEU A O 1
ATOM 1942 N N . ARG A 1 278 ? 49.419 -20.033 76.112 1.00 28.58 274 ARG A N 1
ATOM 1943 C CA . ARG A 1 278 ? 50.648 -20.328 76.848 1.00 27.80 274 ARG A CA 1
ATOM 1944 C C . ARG A 1 278 ? 51.770 -20.692 75.883 1.00 27.94 274 ARG A C 1
ATOM 1945 O O . ARG A 1 278 ? 52.773 -21.268 76.282 1.00 27.97 274 ARG A O 1
ATOM 1953 N N . GLY A 1 279 ? 51.594 -20.349 74.601 1.00 28.16 275 GLY A N 1
ATOM 1954 C CA . GLY A 1 279 ? 52.683 -20.420 73.618 1.00 27.51 275 GLY A CA 1
ATOM 1955 C C . GLY A 1 279 ? 52.706 -21.648 72.693 1.00 27.54 275 GLY A C 1
ATOM 1956 O O . GLY A 1 279 ? 53.621 -21.790 71.891 1.00 26.84 275 GLY A O 1
ATOM 1957 N N . LEU A 1 280 ? 51.720 -22.535 72.773 1.00 27.86 276 LEU A N 1
ATOM 1958 C CA . LEU A 1 280 ? 51.727 -23.718 71.899 1.00 28.91 276 LEU A CA 1
ATOM 1959 C C . LEU A 1 280 ? 51.331 -23.320 70.484 1.00 29.80 276 LEU A C 1
ATOM 1960 O O . LEU A 1 280 ? 50.291 -22.671 70.286 1.00 30.52 276 LEU A O 1
ATOM 1965 N N . VAL A 1 281 ? 52.155 -23.703 69.506 1.00 30.23 277 VAL A N 1
ATOM 1966 C CA . VAL A 1 281 ? 51.743 -23.681 68.093 1.00 30.66 277 VAL A CA 1
ATOM 1967 C C . VAL A 1 281 ? 51.803 -25.096 67.505 1.00 31.84 277 VAL A C 1
ATOM 1968 O O . VAL A 1 281 ? 51.301 -25.279 66.405 1.00 31.61 277 VAL A O 1
ATOM 1973 N N . LEU B 1 7 ? 39.773 20.915 92.741 1.00 57.19 3 LEU B N 1
ATOM 1974 C CA . LEU B 1 7 ? 40.559 22.198 92.659 1.00 57.18 3 LEU B CA 1
ATOM 1975 C C . LEU B 1 7 ? 40.381 23.138 93.881 1.00 56.10 3 LEU B C 1
ATOM 1976 O O . LEU B 1 7 ? 41.298 23.888 94.228 1.00 55.46 3 LEU B O 1
ATOM 1981 N N . SER B 1 8 ? 39.212 23.094 94.530 1.00 56.03 4 SER B N 1
ATOM 1982 C CA . SER B 1 8 ? 38.936 23.926 95.712 1.00 54.78 4 SER B CA 1
ATOM 1983 C C . SER B 1 8 ? 39.209 23.190 97.022 1.00 51.81 4 SER B C 1
ATOM 1984 O O . SER B 1 8 ? 39.196 21.954 97.081 1.00 50.97 4 SER B O 1
ATOM 1987 N N . PHE B 1 9 ? 39.470 23.971 98.067 1.00 50.13 5 PHE B N 1
ATOM 1988 C CA . PHE B 1 9 ? 39.696 23.440 99.408 1.00 47.38 5 PHE B CA 1
ATOM 1989 C C . PHE B 1 9 ? 38.790 24.090 100.442 1.00 47.35 5 PHE B C 1
ATOM 1990 O O . PHE B 1 9 ? 38.930 23.830 101.644 1.00 45.65 5 PHE B O 1
ATOM 1998 N N . GLN B 1 10 ? 37.861 24.920 99.981 1.00 48.64 6 GLN B N 1
ATOM 1999 C CA . GLN B 1 10 ? 37.015 25.685 100.887 1.00 49.52 6 GLN B CA 1
ATOM 2000 C C . GLN B 1 10 ? 36.091 24.760 101.653 1.00 48.59 6 GLN B C 1
ATOM 2001 O O . GLN B 1 10 ? 35.468 23.880 101.069 1.00 48.65 6 GLN B O 1
ATOM 2007 N N . ASP B 1 11 ? 36.025 24.965 102.967 1.00 47.46 7 ASP B N 1
ATOM 2008 C CA . ASP B 1 11 ? 35.159 24.173 103.861 1.00 47.29 7 ASP B CA 1
ATOM 2009 C C . ASP B 1 11 ? 35.588 22.711 103.975 1.00 44.57 7 ASP B C 1
ATOM 2010 O O . ASP B 1 11 ? 34.785 21.836 104.298 1.00 45.03 7 ASP B O 1
ATOM 2015 N N . ARG B 1 12 ? 36.858 22.443 103.711 1.00 41.64 8 ARG B N 1
ATOM 2016 C CA . ARG B 1 12 ? 37.418 21.117 103.950 1.00 39.20 8 ARG B CA 1
ATOM 2017 C C . ARG B 1 12 ? 38.406 21.232 105.089 1.00 36.71 8 ARG B C 1
ATOM 2018 O O . ARG B 1 12 ? 39.012 22.289 105.262 1.00 36.43 8 ARG B O 1
ATOM 2026 N N . THR B 1 13 ? 38.577 20.133 105.830 1.00 34.45 9 THR B N 1
ATOM 2027 C CA . THR B 1 13 ? 39.427 20.093 107.012 1.00 32.52 9 THR B CA 1
ATOM 2028 C C . THR B 1 13 ? 40.572 19.119 106.813 1.00 30.37 9 THR B C 1
ATOM 2029 O O . THR B 1 13 ? 40.364 18.011 106.334 1.00 30.27 9 THR B O 1
ATOM 2033 N N . TYR B 1 14 ? 41.775 19.549 107.183 1.00 28.93 10 TYR B N 1
ATOM 2034 C CA . TYR B 1 14 ? 42.986 18.744 107.016 1.00 27.51 10 TYR B CA 1
ATOM 2035 C C . TYR B 1 14 ? 43.830 18.709 108.281 1.00 26.57 10 TYR B C 1
ATOM 2036 O O . TYR B 1 14 ? 43.876 19.680 109.018 1.00 27.44 10 TYR B O 1
ATOM 2045 N N . LEU B 1 15 ? 44.503 17.580 108.497 1.00 26.04 11 LEU B N 1
ATOM 2046 C CA . LEU B 1 15 ? 45.522 17.443 109.524 1.00 25.56 11 LEU B CA 1
ATOM 2047 C C . LEU B 1 15 ? 46.917 17.508 108.869 1.00 24.46 11 LEU B C 1
ATOM 2048 O O . LEU B 1 15 ? 47.187 16.825 107.878 1.00 24.92 11 LEU B O 1
ATOM 2053 N N . VAL B 1 16 ? 47.801 18.327 109.426 1.00 24.87 12 VAL B N 1
ATOM 2054 C CA . VAL B 1 16 ? 49.191 18.402 108.956 1.00 24.16 12 VAL B CA 1
ATOM 2055 C C . VAL B 1 16 ? 50.183 18.173 110.097 1.00 25.39 12 VAL B C 1
ATOM 2056 O O . VAL B 1 16 ? 50.221 18.943 111.079 1.00 26.26 12 VAL B O 1
ATOM 2060 N N . THR B 1 17 ? 50.965 17.106 109.981 1.00 25.40 13 THR B N 1
ATOM 2061 C CA . THR B 1 17 ? 51.943 16.750 111.015 1.00 26.51 13 THR B CA 1
ATOM 2062 C C . THR B 1 17 ? 53.283 17.377 110.638 1.00 27.56 13 THR B C 1
ATOM 2063 O O . THR B 1 17 ? 53.600 17.543 109.443 1.00 26.87 13 THR B O 1
ATOM 2067 N N . GLY B 1 18 ? 54.043 17.758 111.658 1.00 28.49 14 GLY B N 1
ATOM 2068 C CA . GLY B 1 18 ? 55.246 18.566 111.461 1.00 29.84 14 GLY B CA 1
ATOM 2069 C C . GLY B 1 18 ? 54.874 19.934 110.915 1.00 30.27 14 GLY B C 1
ATOM 2070 O O . GLY B 1 18 ? 55.647 20.548 110.195 1.00 30.57 14 GLY B O 1
ATOM 2071 N N . GLY B 1 19 ? 53.685 20.422 111.282 1.00 30.30 15 GLY B N 1
ATOM 2072 C CA . GLY B 1 19 ? 53.177 21.678 110.775 1.00 30.85 15 GLY B CA 1
ATOM 2073 C C . GLY B 1 19 ? 53.820 22.923 111.335 1.00 32.24 15 GLY B C 1
ATOM 2074 O O . GLY B 1 19 ? 53.488 24.018 110.906 1.00 34.15 15 GLY B O 1
ATOM 2075 N N . GLY B 1 20 ? 54.736 22.765 112.282 1.00 32.62 16 GLY B N 1
ATOM 2076 C CA . GLY B 1 20 ? 55.360 23.894 112.945 1.00 33.89 16 GLY B CA 1
ATOM 2077 C C . GLY B 1 20 ? 56.537 24.559 112.233 1.00 34.56 16 GLY B C 1
ATOM 2078 O O . GLY B 1 20 ? 56.878 25.683 112.578 1.00 35.59 16 GLY B O 1
ATOM 2079 N N . SER B 1 21 ? 57.155 23.880 111.262 1.00 33.30 17 SER B N 1
ATOM 2080 C CA . SER B 1 21 ? 58.269 24.456 110.500 1.00 34.39 17 SER B CA 1
ATOM 2081 C C . SER B 1 21 ? 58.443 23.752 109.150 1.00 33.97 17 SER B C 1
ATOM 2082 O O . SER B 1 21 ? 57.719 22.806 108.838 1.00 31.59 17 SER B O 1
ATOM 2085 N N . GLY B 1 22 ? 59.394 24.246 108.351 1.00 34.96 18 GLY B N 1
ATOM 2086 C CA . GLY B 1 22 ? 59.756 23.632 107.071 1.00 34.59 18 GLY B CA 1
ATOM 2087 C C . GLY B 1 22 ? 58.582 23.268 106.173 1.00 33.11 18 GLY B C 1
ATOM 2088 O O . GLY B 1 22 ? 57.650 24.059 105.972 1.00 32.42 18 GLY B O 1
ATOM 2089 N N . ILE B 1 23 ? 58.600 22.044 105.660 1.00 32.14 19 ILE B N 1
ATOM 2090 C CA . ILE B 1 23 ? 57.606 21.625 104.679 1.00 31.28 19 ILE B CA 1
ATOM 2091 C C . ILE B 1 23 ? 56.176 21.657 105.227 1.00 30.65 19 ILE B C 1
ATOM 2092 O O . ILE B 1 23 ? 55.261 22.172 104.586 1.00 30.08 19 ILE B O 1
ATOM 2097 N N . GLY B 1 24 ? 55.982 21.111 106.418 1.00 30.16 20 GLY B N 1
ATOM 2098 C CA . GLY B 1 24 ? 54.659 21.094 107.011 1.00 29.43 20 GLY B CA 1
ATOM 2099 C C . GLY B 1 24 ? 54.036 22.477 107.133 1.00 30.06 20 GLY B C 1
ATOM 2100 O O . GLY B 1 24 ? 52.848 22.658 106.834 1.00 30.51 20 GLY B O 1
ATOM 2101 N N . LYS B 1 25 ? 54.817 23.457 107.567 1.00 30.81 21 LYS B N 1
ATOM 2102 C CA . LYS B 1 25 ? 54.322 24.836 107.701 1.00 32.32 21 LYS B CA 1
ATOM 2103 C C . LYS B 1 25 ? 53.872 25.398 106.343 1.00 32.54 21 LYS B C 1
ATOM 2104 O O . LYS B 1 25 ? 52.809 26.036 106.232 1.00 32.30 21 LYS B O 1
ATOM 2110 N N . GLY B 1 26 ? 54.672 25.132 105.314 1.00 32.60 22 GLY B N 1
ATOM 2111 C CA . GLY B 1 26 ? 54.324 25.533 103.951 1.00 32.85 22 GLY B CA 1
ATOM 2112 C C . GLY B 1 26 ? 53.053 24.870 103.444 1.00 31.77 22 GLY B C 1
ATOM 2113 O O . GLY B 1 26 ? 52.259 25.487 102.753 1.00 31.36 22 GLY B O 1
ATOM 2114 N N . VAL B 1 27 ? 52.867 23.598 103.770 1.00 30.46 23 VAL B N 1
ATOM 2115 C CA . VAL B 1 27 ? 51.683 22.897 103.327 1.00 29.95 23 VAL B CA 1
ATOM 2116 C C . VAL B 1 27 ? 50.431 23.471 104.016 1.00 30.23 23 VAL B C 1
ATOM 2117 O O . VAL B 1 27 ? 49.393 23.700 103.377 1.00 29.92 23 VAL B O 1
ATOM 2121 N N . ALA B 1 28 ? 50.563 23.699 105.324 1.00 29.46 24 ALA B N 1
ATOM 2122 C CA . ALA B 1 28 ? 49.532 24.307 106.133 1.00 29.84 24 ALA B CA 1
ATOM 2123 C C . ALA B 1 28 ? 49.202 25.726 105.633 1.00 31.04 24 ALA B C 1
ATOM 2124 O O . ALA B 1 28 ? 48.032 26.103 105.514 1.00 30.71 24 ALA B O 1
ATOM 2126 N N . ALA B 1 29 ? 50.246 26.483 105.314 1.00 31.75 25 ALA B N 1
ATOM 2127 C CA . ALA B 1 29 ? 50.081 27.830 104.785 1.00 33.50 25 ALA B CA 1
ATOM 2128 C C . ALA B 1 29 ? 49.238 27.793 103.521 1.00 33.89 25 ALA B C 1
ATOM 2129 O O . ALA B 1 29 ? 48.259 28.536 103.388 1.00 35.25 25 ALA B O 1
ATOM 2131 N N . GLY B 1 30 ? 49.649 26.941 102.583 1.00 33.47 26 GLY B N 1
ATOM 2132 C CA . GLY B 1 30 ? 48.926 26.755 101.334 1.00 33.79 26 GLY B CA 1
ATOM 2133 C C . GLY B 1 30 ? 47.449 26.461 101.498 1.00 33.55 26 GLY B C 1
ATOM 2134 O O . GLY B 1 30 ? 46.598 27.064 100.837 1.00 34.97 26 GLY B O 1
ATOM 2135 N N . LEU B 1 31 ? 47.139 25.518 102.369 1.00 33.05 27 LEU B N 1
ATOM 2136 C CA . LEU B 1 31 ? 45.744 25.089 102.589 1.00 33.27 27 LEU B CA 1
ATOM 2137 C C . LEU B 1 31 ? 44.885 26.172 103.223 1.00 33.93 27 LEU B C 1
ATOM 2138 O O . LEU B 1 31 ? 43.743 26.432 102.783 1.00 35.15 27 LEU B O 1
ATOM 2143 N N . VAL B 1 32 ? 45.415 26.796 104.269 1.00 33.67 28 VAL B N 1
ATOM 2144 C CA . VAL B 1 32 ? 44.672 27.871 104.935 1.00 34.76 28 VAL B CA 1
ATOM 2145 C C . VAL B 1 32 ? 44.402 28.997 103.938 1.00 36.32 28 VAL B C 1
ATOM 2146 O O . VAL B 1 32 ? 43.267 29.509 103.867 1.00 36.77 28 VAL B O 1
ATOM 2150 N N . ALA B 1 33 ? 45.421 29.339 103.142 1.00 35.64 29 ALA B N 1
ATOM 2151 C CA . ALA B 1 33 ? 45.278 30.423 102.185 1.00 37.92 29 ALA B CA 1
ATOM 2152 C C . ALA B 1 33 ? 44.236 30.065 101.136 1.00 38.96 29 ALA B C 1
ATOM 2153 O O . ALA B 1 33 ? 43.572 30.939 100.621 1.00 40.94 29 ALA B O 1
ATOM 2155 N N . ALA B 1 34 ? 44.063 28.776 100.852 1.00 38.04 30 ALA B N 1
ATOM 2156 C CA . ALA B 1 34 ? 43.047 28.344 99.891 1.00 38.98 30 ALA B CA 1
ATOM 2157 C C . ALA B 1 34 ? 41.647 28.225 100.504 1.00 40.00 30 ALA B C 1
ATOM 2158 O O . ALA B 1 34 ? 40.712 27.831 99.806 1.00 41.31 30 ALA B O 1
ATOM 2160 N N . GLY B 1 35 ? 41.494 28.564 101.791 1.00 39.31 31 GLY B N 1
ATOM 2161 C CA . GLY B 1 35 ? 40.187 28.521 102.453 1.00 40.22 31 GLY B CA 1
ATOM 2162 C C . GLY B 1 35 ? 39.892 27.263 103.267 1.00 38.90 31 GLY B C 1
ATOM 2163 O O . GLY B 1 35 ? 38.746 27.053 103.701 1.00 39.79 31 GLY B O 1
ATOM 2164 N N . ALA B 1 36 ? 40.912 26.440 103.486 1.00 36.53 32 ALA B N 1
ATOM 2165 C CA . ALA B 1 36 ? 40.770 25.220 104.292 1.00 35.78 32 ALA B CA 1
ATOM 2166 C C . ALA B 1 36 ? 40.914 25.474 105.801 1.00 35.38 32 ALA B C 1
ATOM 2167 O O . ALA B 1 36 ? 41.526 26.467 106.236 1.00 34.83 32 ALA B O 1
ATOM 2169 N N . SER B 1 37 ? 40.343 24.542 106.577 1.00 34.80 33 SER B N 1
ATOM 2170 C CA . SER B 1 37 ? 40.640 24.392 108.001 1.00 33.86 33 SER B CA 1
ATOM 2171 C C . SER B 1 37 ? 41.762 23.380 108.196 1.00 32.15 33 SER B C 1
ATOM 2172 O O . SER B 1 37 ? 41.699 22.245 107.714 1.00 31.43 33 SER B O 1
ATOM 2175 N N . VAL B 1 38 ? 42.799 23.803 108.903 1.00 31.68 34 VAL B N 1
ATOM 2176 C CA . VAL B 1 38 ? 43.934 22.968 109.157 1.00 30.30 34 VAL B CA 1
ATOM 2177 C C . VAL B 1 38 ? 44.189 22.865 110.669 1.00 30.12 34 VAL B C 1
ATOM 2178 O O . VAL B 1 38 ? 44.103 23.864 111.383 1.00 31.50 34 VAL B O 1
ATOM 2182 N N . MET B 1 39 ? 44.490 21.655 111.133 1.00 28.57 35 MET B N 1
ATOM 2183 C CA . MET B 1 39 ? 45.149 21.440 112.412 1.00 28.39 35 MET B CA 1
ATOM 2184 C C . MET B 1 39 ? 46.583 20.993 112.134 1.00 27.28 35 MET B C 1
ATOM 2185 O O . MET B 1 39 ? 46.813 19.985 111.426 1.00 26.97 35 MET B O 1
ATOM 2190 N N . ILE B 1 40 ? 47.532 21.759 112.655 1.00 26.83 36 ILE B N 1
ATOM 2191 C CA . ILE B 1 40 ? 48.942 21.383 112.651 1.00 27.39 36 ILE B CA 1
ATOM 2192 C C . ILE B 1 40 ? 49.323 20.732 113.982 1.00 28.19 36 ILE B C 1
ATOM 2193 O O . ILE B 1 40 ? 48.996 21.240 115.049 1.00 29.73 36 ILE B O 1
ATOM 2198 N N . VAL B 1 41 ? 50.000 19.599 113.917 1.00 28.43 37 VAL B N 1
ATOM 2199 C CA . VAL B 1 41 ? 50.475 18.947 115.118 1.00 28.55 37 VAL B CA 1
ATOM 2200 C C . VAL B 1 41 ? 51.990 18.788 115.004 1.00 29.52 37 VAL B C 1
ATOM 2201 O O . VAL B 1 41 ? 52.549 18.769 113.891 1.00 28.99 37 VAL B O 1
ATOM 2205 N N . GLY B 1 42 ? 52.640 18.703 116.158 1.00 30.80 38 GLY B N 1
ATOM 2206 C CA . GLY B 1 42 ? 54.089 18.555 116.262 1.00 31.87 38 GLY B CA 1
ATOM 2207 C C . GLY B 1 42 ? 54.558 18.556 117.707 1.00 33.83 38 GLY B C 1
ATOM 2208 O O . GLY B 1 42 ? 53.759 18.733 118.639 1.00 33.93 38 GLY B O 1
ATOM 2209 N N . ARG B 1 43 ? 55.853 18.376 117.902 1.00 35.80 39 ARG B N 1
ATOM 2210 C CA . ARG B 1 43 ? 56.396 18.182 119.238 1.00 38.51 39 ARG B CA 1
ATOM 2211 C C . ARG B 1 43 ? 56.447 19.474 120.076 1.00 40.36 39 ARG B C 1
ATOM 2212 O O . ARG B 1 43 ? 56.261 19.415 121.288 1.00 41.72 39 ARG B O 1
ATOM 2214 N N . ASN B 1 44 ? 56.665 20.620 119.432 1.00 40.97 40 ASN B N 1
ATOM 2215 C CA . ASN B 1 44 ? 57.053 21.871 120.131 1.00 43.73 40 ASN B CA 1
ATOM 2216 C C . ASN B 1 44 ? 55.913 22.901 120.166 1.00 43.68 40 ASN B C 1
ATOM 2217 O O . ASN B 1 44 ? 55.633 23.564 119.160 1.00 42.59 40 ASN B O 1
ATOM 2222 N N . PRO B 1 45 ? 55.231 23.024 121.320 1.00 45.12 41 PRO B N 1
ATOM 2223 C CA . PRO B 1 45 ? 54.126 23.982 121.398 1.00 45.49 41 PRO B CA 1
ATOM 2224 C C . PRO B 1 45 ? 54.506 25.441 121.088 1.00 46.87 41 PRO B C 1
ATOM 2225 O O . PRO B 1 45 ? 53.657 26.174 120.563 1.00 46.19 41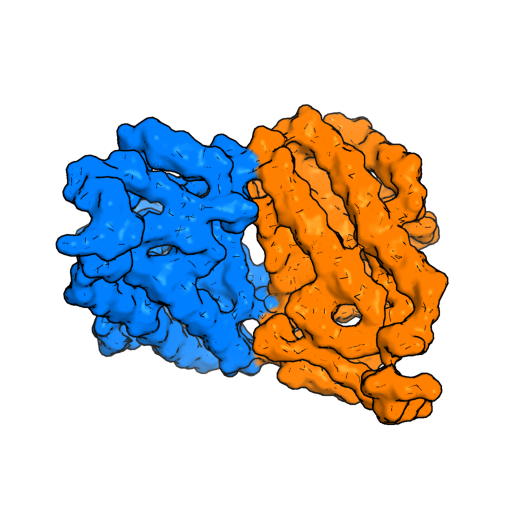 PRO B O 1
ATOM 2229 N N . ASP B 1 46 ? 55.754 25.838 121.394 1.00 48.93 42 ASP B N 1
ATOM 2230 C CA . ASP B 1 46 ? 56.281 27.182 121.050 1.00 50.28 42 ASP B CA 1
ATOM 2231 C C . ASP B 1 46 ? 56.164 27.471 119.564 1.00 48.17 42 ASP B C 1
ATOM 2232 O O . ASP B 1 46 ? 55.579 28.482 119.171 1.00 47.22 42 ASP B O 1
ATOM 2237 N N . LYS B 1 47 ? 56.739 26.582 118.751 1.00 47.12 43 LYS B N 1
ATOM 2238 C CA . LYS B 1 47 ? 56.674 26.702 117.285 1.00 45.54 43 LYS B CA 1
ATOM 2239 C C . LYS B 1 47 ? 55.258 26.578 116.772 1.00 43.30 43 LYS B C 1
ATOM 2240 O O . LYS B 1 47 ? 54.860 27.300 115.872 1.00 43.50 43 LYS B O 1
ATOM 2246 N N . LEU B 1 48 ? 54.513 25.618 117.308 1.00 41.92 44 LEU B N 1
ATOM 2247 C CA . LEU B 1 48 ? 53.156 25.395 116.846 1.00 39.68 44 LEU B CA 1
ATOM 2248 C C . LEU B 1 48 ? 52.313 26.660 117.040 1.00 40.19 44 LEU B C 1
ATOM 2249 O O . LEU B 1 48 ? 51.628 27.079 116.120 1.00 39.33 44 LEU B O 1
ATOM 2254 N N . ALA B 1 49 ? 52.388 27.262 118.230 1.00 41.57 45 ALA B N 1
ATOM 2255 C CA . ALA B 1 49 ? 51.646 28.496 118.555 1.00 42.69 45 ALA B CA 1
ATOM 2256 C C . ALA B 1 49 ? 52.068 29.651 117.657 1.00 42.91 45 ALA B C 1
ATOM 2257 O O . ALA B 1 49 ? 51.219 30.387 117.124 1.00 42.97 45 ALA B O 1
ATOM 2259 N N . GLY B 1 50 ? 53.383 29.808 117.506 1.00 43.27 46 GLY B N 1
ATOM 2260 C CA . GLY B 1 50 ? 53.957 30.799 116.600 1.00 43.23 46 GLY B CA 1
ATOM 2261 C C . GLY B 1 50 ? 53.425 30.656 115.192 1.00 41.96 46 GLY B C 1
ATOM 2262 O O . GLY B 1 50 ? 52.896 31.622 114.624 1.00 41.97 46 GLY B O 1
ATOM 2263 N N . ALA B 1 51 ? 53.548 29.443 114.631 1.00 40.23 47 ALA B N 1
ATOM 2264 C CA . ALA B 1 51 ? 53.050 29.160 113.297 1.00 39.19 47 ALA B CA 1
ATOM 2265 C C . ALA B 1 51 ? 51.564 29.490 113.154 1.00 39.15 47 ALA B C 1
ATOM 2266 O O . ALA B 1 51 ? 51.142 29.912 112.094 1.00 39.72 47 ALA B O 1
ATOM 2268 N N . VAL B 1 52 ? 50.771 29.277 114.201 1.00 39.64 48 VAL B N 1
ATOM 2269 C CA . VAL B 1 52 ? 49.318 29.510 114.142 1.00 40.12 48 VAL B CA 1
ATOM 2270 C C . VAL B 1 52 ? 48.953 30.991 114.012 1.00 42.69 48 VAL B C 1
ATOM 2271 O O . VAL B 1 52 ? 48.075 31.347 113.233 1.00 43.04 48 VAL B O 1
ATOM 2275 N N . GLN B 1 53 ? 49.620 31.849 114.773 1.00 44.96 49 GLN B N 1
ATOM 2276 C CA . GLN B 1 53 ? 49.326 33.283 114.736 1.00 47.86 49 GLN B CA 1
ATOM 2277 C C . GLN B 1 53 ? 49.735 33.840 113.359 1.00 48.68 49 GLN B C 1
ATOM 2278 O O . GLN B 1 53 ? 49.023 34.651 112.771 1.00 49.45 49 GLN B O 1
ATOM 2280 N N . GLU B 1 54 ? 50.862 33.356 112.843 1.00 47.52 50 GLU B N 1
ATOM 2281 C CA . GLU B 1 54 ? 51.302 33.649 111.471 1.00 48.93 50 GLU B CA 1
ATOM 2282 C C . GLU B 1 54 ? 50.336 33.140 110.368 1.00 48.19 50 GLU B C 1
ATOM 2283 O O . GLU B 1 54 ? 49.888 33.903 109.504 1.00 49.36 50 GLU B O 1
ATOM 2289 N N . LEU B 1 55 ? 50.015 31.857 110.397 1.00 46.79 51 LEU B N 1
ATOM 2290 C CA . LEU B 1 55 ? 49.059 31.292 109.445 1.00 46.30 51 LEU B CA 1
ATOM 2291 C C . LEU B 1 55 ? 47.684 31.973 109.480 1.00 46.88 51 LEU B C 1
ATOM 2292 O O . LEU B 1 55 ? 46.960 31.950 108.491 1.00 46.36 51 LEU B O 1
ATOM 2294 N N . GLU B 1 56 ? 47.324 32.556 110.622 1.00 48.14 52 GLU B N 1
ATOM 2295 C CA . GLU B 1 56 ? 46.024 33.205 110.780 1.00 49.76 52 GLU B CA 1
ATOM 2296 C C . GLU B 1 56 ? 45.911 34.479 109.925 1.00 51.55 52 GLU B C 1
ATOM 2297 O O . GLU B 1 56 ? 44.802 34.884 109.549 1.00 52.18 52 GLU B O 1
ATOM 2303 N N . ALA B 1 57 ? 47.050 35.114 109.649 1.00 52.73 53 ALA B N 1
ATOM 2304 C CA . ALA B 1 57 ? 47.103 36.300 108.789 1.00 54.97 53 ALA B CA 1
ATOM 2305 C C . ALA B 1 57 ? 46.636 35.955 107.373 1.00 55.31 53 ALA B C 1
ATOM 2306 O O . ALA B 1 57 ? 45.853 36.687 106.763 1.00 56.10 53 ALA B O 1
ATOM 2308 N N . LEU B 1 58 ? 47.133 34.827 106.865 1.00 54.81 54 LEU B N 1
ATOM 2309 C CA . LEU B 1 58 ? 46.662 34.268 105.606 1.00 55.16 54 LEU B CA 1
ATOM 2310 C C . LEU B 1 58 ? 45.216 33.864 105.831 1.00 55.22 54 LEU B C 1
ATOM 2311 O O . LEU B 1 58 ? 44.680 34.100 106.915 1.00 56.16 54 LEU B O 1
ATOM 2313 N N . GLY B 1 59 ? 44.558 33.296 104.832 1.00 55.25 55 GLY B N 1
ATOM 2314 C CA . GLY B 1 59 ? 43.165 32.881 105.014 1.00 55.50 55 GLY B CA 1
ATOM 2315 C C . GLY B 1 59 ? 42.292 33.970 105.653 1.00 56.87 55 GLY B C 1
ATOM 2316 O O . GLY B 1 59 ? 41.663 33.763 106.699 1.00 56.64 55 GLY B O 1
ATOM 2317 N N . ALA B 1 60 ? 42.300 35.150 105.035 1.00 58.47 56 ALA B N 1
ATOM 2318 C CA . ALA B 1 60 ? 41.167 36.057 105.115 1.00 59.69 56 ALA B CA 1
ATOM 2319 C C . ALA B 1 60 ? 40.126 35.485 104.154 1.00 59.69 56 ALA B C 1
ATOM 2320 O O . ALA B 1 60 ? 38.973 35.919 104.134 1.00 60.74 56 ALA B O 1
ATOM 2322 N N . ASN B 1 61 ? 40.559 34.493 103.369 1.00 58.55 57 ASN B N 1
ATOM 2323 C CA . ASN B 1 61 ? 39.716 33.748 102.423 1.00 58.39 57 ASN B CA 1
ATOM 2324 C C . ASN B 1 61 ? 38.943 32.570 103.042 1.00 56.50 57 ASN B C 1
ATOM 2325 O O . ASN B 1 61 ? 38.715 31.552 102.381 1.00 56.14 57 ASN B O 1
ATOM 2330 N N . GLY B 1 62 ? 38.523 32.722 104.294 1.00 55.45 58 GLY B N 1
ATOM 2331 C CA . GLY B 1 62 ? 37.713 31.706 104.977 1.00 54.04 58 GLY B CA 1
ATOM 2332 C C . GLY B 1 62 ? 38.505 30.631 105.699 1.00 51.48 58 GLY B C 1
ATOM 2333 O O . GLY B 1 62 ? 37.916 29.716 106.280 1.00 50.77 58 GLY B O 1
ATOM 2334 N N . GLY B 1 63 ? 39.832 30.736 105.658 1.00 49.68 59 GLY B N 1
ATOM 2335 C CA . GLY B 1 63 ? 40.709 29.732 106.256 1.00 47.73 59 GLY B CA 1
ATOM 2336 C C . GLY B 1 63 ? 40.636 29.721 107.781 1.00 46.64 59 GLY B C 1
ATOM 2337 O O . GLY B 1 63 ? 40.202 30.691 108.399 1.00 47.32 59 GLY B O 1
ATOM 2338 N N . ALA B 1 64 ? 41.030 28.602 108.381 1.00 44.44 60 ALA B N 1
ATOM 2339 C CA . ALA B 1 64 ? 41.049 28.445 109.839 1.00 43.51 60 ALA B CA 1
ATOM 2340 C C . ALA B 1 64 ? 42.260 27.608 110.214 1.00 41.95 60 ALA B C 1
ATOM 2341 O O . ALA B 1 64 ? 42.671 26.730 109.444 1.00 41.17 60 ALA B O 1
ATOM 2343 N N . ILE B 1 65 ? 42.833 27.876 111.384 1.00 40.53 61 ILE B N 1
ATOM 2344 C CA . ILE B 1 65 ? 44.035 27.181 111.820 1.00 39.32 61 ILE B CA 1
ATOM 2345 C C . ILE B 1 65 ? 43.981 26.923 113.320 1.00 39.12 61 ILE B C 1
ATOM 2346 O O . ILE B 1 65 ? 43.546 27.795 114.091 1.00 40.14 61 ILE B O 1
ATOM 2351 N N . ARG B 1 66 ? 44.430 25.721 113.702 1.00 37.41 62 ARG B N 1
ATOM 2352 C CA . ARG B 1 66 ? 44.481 25.233 115.082 1.00 36.80 62 ARG B CA 1
ATOM 2353 C C . ARG B 1 66 ? 45.762 24.441 115.285 1.00 35.52 62 ARG B C 1
ATOM 2354 O O . ARG B 1 66 ? 46.365 23.981 114.315 1.00 34.88 62 ARG B O 1
ATOM 2362 N N . TYR B 1 67 ? 46.149 24.233 116.539 1.00 35.10 63 TYR B N 1
ATOM 2363 C CA . TYR B 1 67 ? 47.261 23.332 116.854 1.00 34.38 63 TYR B CA 1
ATOM 2364 C C . TYR B 1 67 ? 46.974 22.420 118.055 1.00 34.73 63 TYR B C 1
ATOM 2365 O O . TYR B 1 67 ? 46.158 22.744 118.903 1.00 35.13 63 TYR B O 1
ATOM 2374 N N . GLU B 1 68 ? 47.628 21.260 118.068 1.00 34.19 64 GLU B N 1
ATOM 2375 C CA . GLU B 1 68 ? 47.673 20.364 119.220 1.00 34.64 64 GLU B CA 1
ATOM 2376 C C . GLU B 1 68 ? 49.105 19.828 119.322 1.00 33.88 64 GLU B C 1
ATOM 2377 O O . GLU B 1 68 ? 49.579 19.182 118.404 1.00 31.77 64 GLU B O 1
ATOM 2383 N N . PRO B 1 69 ? 49.809 20.115 120.429 1.00 35.07 65 PRO B N 1
ATOM 2384 C CA . PRO B 1 69 ? 51.114 19.464 120.636 1.00 34.82 65 PRO B CA 1
ATOM 2385 C C . PRO B 1 69 ? 50.933 17.949 120.718 1.00 33.98 65 PRO B C 1
ATOM 2386 O O . PRO B 1 69 ? 50.013 17.473 121.378 1.00 32.96 65 PRO B O 1
ATOM 2390 N N . THR B 1 70 ? 51.782 17.210 120.004 1.00 33.32 66 THR B N 1
ATOM 2391 C CA . THR B 1 70 ? 51.612 15.774 119.808 1.00 31.93 66 THR B CA 1
ATOM 2392 C C . THR B 1 70 ? 52.991 15.158 119.576 1.00 32.50 66 THR B C 1
ATOM 2393 O O . THR B 1 70 ? 53.721 15.590 118.688 1.00 31.07 66 THR B O 1
ATOM 2397 N N . ASP B 1 71 ? 53.357 14.171 120.384 1.00 32.86 67 ASP B N 1
ATOM 2398 C CA . ASP B 1 71 ? 54.535 13.371 120.111 1.00 32.79 67 ASP B CA 1
ATOM 2399 C C . ASP B 1 71 ? 54.040 12.116 119.408 1.00 32.29 67 ASP B C 1
ATOM 2400 O O . ASP B 1 71 ? 53.478 11.207 120.037 1.00 31.64 67 ASP B O 1
ATOM 2405 N N . ILE B 1 72 ? 54.264 12.068 118.097 1.00 31.85 68 ILE B N 1
ATOM 2406 C CA . ILE B 1 72 ? 53.695 11.014 117.259 1.00 31.25 68 ILE B CA 1
ATOM 2407 C C . ILE B 1 72 ? 54.299 9.636 117.516 1.00 30.93 68 ILE B C 1
ATOM 2408 O O . ILE B 1 72 ? 53.830 8.680 116.928 1.00 30.56 68 ILE B O 1
ATOM 2413 N N . THR B 1 73 ? 55.326 9.527 118.369 1.00 31.52 69 THR B N 1
ATOM 2414 C CA . THR B 1 73 ? 55.800 8.213 118.828 1.00 31.49 69 THR B CA 1
ATOM 2415 C C . THR B 1 73 ? 54.909 7.623 119.929 1.00 32.18 69 THR B C 1
ATOM 2416 O O . THR B 1 73 ? 55.058 6.459 120.308 1.00 31.28 69 THR B O 1
ATOM 2420 N N . ASN B 1 74 ? 53.957 8.415 120.418 1.00 32.94 70 ASN B N 1
ATOM 2421 C CA . ASN B 1 74 ? 52.950 7.931 121.365 1.00 34.13 70 ASN B CA 1
ATOM 2422 C C . ASN B 1 74 ? 51.604 7.866 120.646 1.00 32.87 70 ASN B C 1
ATOM 2423 O O . ASN B 1 74 ? 51.062 8.889 120.257 1.00 32.40 70 ASN B O 1
ATOM 2428 N N . GLU B 1 75 ? 51.071 6.665 120.461 1.00 32.53 71 GLU B N 1
ATOM 2429 C CA . GLU B 1 75 ? 49.874 6.481 119.642 1.00 31.80 71 GLU B CA 1
ATOM 2430 C C . GLU B 1 75 ? 48.629 7.147 120.233 1.00 32.20 71 GLU B C 1
ATOM 2431 O O . GLU B 1 75 ? 47.746 7.595 119.509 1.00 30.91 71 GLU B O 1
ATOM 2437 N N . ASP B 1 76 ? 48.545 7.172 121.552 1.00 33.45 72 ASP B N 1
ATOM 2438 C CA . ASP B 1 76 ? 47.396 7.780 122.230 1.00 34.63 72 ASP B CA 1
ATOM 2439 C C . ASP B 1 76 ? 47.320 9.261 121.879 1.00 32.63 72 ASP B C 1
ATOM 2440 O O . ASP B 1 76 ? 46.235 9.792 121.637 1.00 31.98 72 ASP B O 1
ATOM 2445 N N . GLU B 1 77 ? 48.477 9.913 121.818 1.00 31.49 73 GLU B N 1
ATOM 2446 C CA . GLU B 1 77 ? 48.526 11.346 121.506 1.00 31.67 73 GLU B CA 1
ATOM 2447 C C . GLU B 1 77 ? 48.101 11.624 120.078 1.00 30.49 73 GLU B C 1
ATOM 2448 O O . GLU B 1 77 ? 47.343 12.563 119.831 1.00 30.12 73 GLU B O 1
ATOM 2454 N N . THR B 1 78 ? 48.579 10.782 119.155 1.00 29.73 74 THR B N 1
ATOM 2455 C CA . THR B 1 78 ? 48.140 10.783 117.734 1.00 28.54 74 THR B CA 1
ATOM 2456 C C . THR B 1 78 ? 46.631 10.547 117.582 1.00 28.18 74 THR B C 1
ATOM 2457 O O . THR B 1 78 ? 45.946 11.255 116.847 1.00 27.64 74 THR B O 1
ATOM 2461 N N . ALA B 1 79 ? 46.111 9.559 118.290 1.00 29.07 75 ALA B N 1
ATOM 2462 C CA . ALA B 1 79 ? 44.685 9.243 118.219 1.00 29.74 75 ALA B CA 1
ATOM 2463 C C . ALA B 1 79 ? 43.826 10.417 118.706 1.00 30.48 75 ALA B C 1
ATOM 2464 O O . ALA B 1 79 ? 42.745 10.697 118.165 1.00 30.51 75 ALA B O 1
ATOM 2466 N N . ARG B 1 80 ? 44.303 11.105 119.737 1.00 31.67 76 ARG B N 1
ATOM 2467 C CA . ARG B 1 80 ? 43.553 12.228 120.319 1.00 33.39 76 ARG B CA 1
ATOM 2468 C C . ARG B 1 80 ? 43.482 13.404 119.357 1.00 32.21 76 ARG B C 1
ATOM 2469 O O . ARG B 1 80 ? 42.443 14.031 119.208 1.00 32.00 76 ARG B O 1
ATOM 2477 N N . ALA B 1 81 ? 44.610 13.673 118.716 1.00 31.04 77 ALA B N 1
ATOM 2478 C CA . ALA B 1 81 ? 44.721 14.718 117.730 1.00 30.58 77 ALA B CA 1
ATOM 2479 C C . ALA B 1 81 ? 43.826 14.445 116.548 1.00 29.61 77 ALA B C 1
ATOM 2480 O O . ALA B 1 81 ? 43.216 15.356 116.007 1.00 30.06 77 ALA B O 1
ATOM 2482 N N . VAL B 1 82 ? 43.752 13.189 116.121 1.00 29.39 78 VAL B N 1
ATOM 2483 C CA . VAL B 1 82 ? 42.868 12.835 115.025 1.00 28.88 78 VAL B CA 1
ATOM 2484 C C . VAL B 1 82 ? 41.385 12.996 115.421 1.00 30.14 78 VAL B C 1
ATOM 2485 O O . VAL B 1 82 ? 40.598 13.434 114.625 1.00 29.56 78 VAL B O 1
ATOM 2489 N N . ASP B 1 83 ? 41.021 12.619 116.638 1.00 32.45 79 ASP B N 1
ATOM 2490 C CA . ASP B 1 83 ? 39.654 12.860 117.166 1.00 34.94 79 ASP B CA 1
ATOM 2491 C C . ASP B 1 83 ? 39.306 14.338 117.111 1.00 35.01 79 ASP B C 1
ATOM 2492 O O . ASP B 1 83 ? 38.238 14.719 116.662 1.00 36.02 79 ASP B O 1
ATOM 2497 N N . ALA B 1 84 ? 40.224 15.156 117.588 1.00 35.24 80 ALA B N 1
ATOM 2498 C CA . ALA B 1 84 ? 40.002 16.596 117.673 1.00 35.80 80 ALA B CA 1
ATOM 2499 C C . ALA B 1 84 ? 39.815 17.223 116.307 1.00 35.52 80 ALA B C 1
ATOM 2500 O O . ALA B 1 84 ? 38.911 18.001 116.110 1.00 35.57 80 ALA B O 1
ATOM 2502 N N . VAL B 1 85 ? 40.668 16.885 115.344 1.00 34.61 81 VAL B N 1
ATOM 2503 C CA . VAL B 1 85 ? 40.511 17.500 114.038 1.00 33.99 81 VAL B CA 1
ATOM 2504 C C . VAL B 1 85 ? 39.215 17.074 113.348 1.00 34.33 81 VAL B C 1
ATOM 2505 O O . VAL B 1 85 ? 38.613 17.845 112.646 1.00 34.53 81 VAL B O 1
ATOM 2509 N N . THR B 1 86 ? 38.799 15.837 113.570 1.00 34.72 82 THR B N 1
ATOM 2510 C CA . THR B 1 86 ? 37.587 15.304 112.989 1.00 34.96 82 THR B CA 1
ATOM 2511 C C . THR B 1 86 ? 36.320 15.880 113.642 1.00 36.65 82 THR B C 1
ATOM 2512 O O . THR B 1 86 ? 35.326 16.170 112.973 1.00 37.02 82 THR B O 1
ATOM 2516 N N . ALA B 1 87 ? 36.375 16.028 114.959 1.00 37.10 83 ALA B N 1
ATOM 2517 C CA . ALA B 1 87 ? 35.284 16.598 115.736 1.00 38.62 83 ALA B CA 1
ATOM 2518 C C . ALA B 1 87 ? 35.087 18.085 115.419 1.00 39.02 83 ALA B C 1
ATOM 2519 O O . ALA B 1 87 ? 34.001 18.632 115.652 1.00 39.93 83 ALA B O 1
ATOM 2521 N N . TRP B 1 88 ? 36.123 18.726 114.875 1.00 37.76 84 TRP B N 1
ATOM 2522 C CA . TRP B 1 88 ? 36.085 20.166 114.610 1.00 37.66 84 TRP B CA 1
ATOM 2523 C C . TRP B 1 88 ? 34.851 20.547 113.787 1.00 38.44 84 TRP B C 1
ATOM 2524 O O . TRP B 1 88 ? 34.045 21.359 114.220 1.00 38.76 84 TRP B O 1
ATOM 2535 N N . HIS B 1 89 ? 34.724 19.961 112.593 1.00 38.34 85 HIS B N 1
ATOM 2536 C CA . HIS B 1 89 ? 33.547 20.166 111.726 1.00 39.40 85 HIS B CA 1
ATOM 2537 C C . HIS B 1 89 ? 32.794 18.880 111.402 1.00 39.71 85 HIS B C 1
ATOM 2538 O O . HIS B 1 89 ? 31.765 18.933 110.718 1.00 41.35 85 HIS B O 1
ATOM 2545 N N . GLY B 1 90 ? 33.281 17.741 111.886 1.00 38.49 86 GLY B N 1
ATOM 2546 C CA . GLY B 1 90 ? 32.592 16.460 111.685 1.00 39.03 86 GLY B CA 1
ATOM 2547 C C . GLY B 1 90 ? 33.221 15.522 110.670 1.00 38.08 86 GLY B C 1
ATOM 2548 O O . GLY B 1 90 ? 32.887 14.334 110.640 1.00 38.51 86 GLY B O 1
ATOM 2549 N N . ARG B 1 91 ? 34.133 16.035 109.848 1.00 36.48 87 ARG B N 1
ATOM 2550 C CA . ARG B 1 91 ? 34.756 15.230 108.807 1.00 35.69 87 ARG B CA 1
ATOM 2551 C C . ARG B 1 91 ? 36.208 15.608 108.617 1.00 33.69 87 ARG B C 1
ATOM 2552 O O . ARG B 1 91 ? 36.548 16.767 108.739 1.00 33.77 87 ARG B O 1
ATOM 2560 N N . LEU B 1 92 ? 37.057 14.627 108.320 1.00 32.08 88 LEU B N 1
ATOM 2561 C CA . LEU B 1 92 ? 38.479 14.862 108.040 1.00 30.77 88 LEU B CA 1
ATOM 2562 C C . LEU B 1 92 ? 38.698 14.536 106.573 1.00 30.28 88 LEU B C 1
ATOM 2563 O O . LEU B 1 92 ? 38.558 13.386 106.163 1.00 30.52 88 LEU B O 1
ATOM 2568 N N . HIS B 1 93 ? 39.016 15.562 105.788 1.00 30.13 89 HIS B N 1
ATOM 2569 C CA . HIS B 1 93 ? 39.141 15.436 104.342 1.00 30.12 89 HIS B CA 1
ATOM 2570 C C . HIS B 1 93 ? 40.510 14.920 103.921 1.00 28.83 89 HIS B C 1
ATOM 2571 O O . HIS B 1 93 ? 40.663 14.351 102.846 1.00 29.43 89 HIS B O 1
ATOM 2578 N N . GLY B 1 94 ? 41.520 15.124 104.739 1.00 27.87 90 GLY B N 1
ATOM 2579 C CA . GLY B 1 94 ? 42.828 14.647 104.331 1.00 27.10 90 GLY B CA 1
ATOM 2580 C C . GLY B 1 94 ? 43.908 14.890 105.338 1.00 25.94 90 GLY B C 1
ATOM 2581 O O . GLY B 1 94 ? 43.690 15.550 106.351 1.00 25.98 90 GLY B O 1
ATOM 2582 N N . VAL B 1 95 ? 45.085 14.373 105.010 1.00 24.86 91 VAL B N 1
ATOM 2583 C CA . VAL B 1 95 ? 46.230 14.442 105.886 1.00 24.88 91 VAL B CA 1
ATOM 2584 C C . VAL B 1 95 ? 47.440 14.626 105.026 1.00 24.38 91 VAL B C 1
ATOM 2585 O O . VAL B 1 95 ? 47.548 14.006 103.973 1.00 25.70 91 VAL B O 1
ATOM 2589 N N . VAL B 1 96 ? 48.357 15.458 105.498 1.00 24.77 92 VAL B N 1
ATOM 2590 C CA . VAL B 1 96 ? 49.702 15.521 104.969 1.00 24.54 92 VAL B CA 1
ATOM 2591 C C . VAL B 1 96 ? 50.670 15.279 106.114 1.00 24.99 92 VAL B C 1
ATOM 2592 O O . VAL B 1 96 ? 50.729 16.070 107.093 1.00 25.01 92 VAL B O 1
ATOM 2596 N N . HIS B 1 97 ? 51.415 14.182 106.008 1.00 24.72 93 HIS B N 1
ATOM 2597 C CA . HIS B 1 97 ? 52.260 13.711 107.089 1.00 24.18 93 HIS B CA 1
ATOM 2598 C C . HIS B 1 97 ? 53.714 14.081 106.792 1.00 24.34 93 HIS B C 1
ATOM 2599 O O . HIS B 1 97 ? 54.394 13.435 105.990 1.00 23.79 93 HIS B O 1
ATOM 2606 N N . CYS B 1 98 ? 54.164 15.165 107.424 1.00 24.33 94 CYS B N 1
ATOM 2607 C CA . CYS B 1 98 ? 55.527 15.663 107.254 1.00 25.36 94 CYS B CA 1
ATOM 2608 C C . CYS B 1 98 ? 56.430 15.420 108.456 1.00 26.25 94 CYS B C 1
ATOM 2609 O O . CYS B 1 98 ? 57.663 15.660 108.355 1.00 27.92 94 CYS B O 1
ATOM 2612 N N . ALA B 1 99 ? 55.840 15.012 109.578 1.00 56.40 95 ALA B N 1
ATOM 2613 C CA . ALA B 1 99 ? 56.600 14.741 110.790 1.00 56.96 95 ALA B CA 1
ATOM 2614 C C . ALA B 1 99 ? 57.483 13.527 110.566 1.00 56.52 95 ALA B C 1
ATOM 2615 O O . ALA B 1 99 ? 57.040 12.523 110.013 1.00 55.78 95 ALA B O 1
ATOM 2617 N N . GLY B 1 100 ? 58.732 13.638 110.994 1.00 57.48 96 GLY B N 1
ATOM 2618 C CA . GLY B 1 100 ? 59.726 12.604 110.766 1.00 57.81 96 GLY B CA 1
ATOM 2619 C C . GLY B 1 100 ? 61.103 13.219 110.804 1.00 58.65 96 GLY B C 1
ATOM 2620 O O . GLY B 1 100 ? 61.260 14.416 110.590 1.00 59.73 96 GLY B O 1
ATOM 2621 N N . GLY B 1 101 ? 62.108 12.407 111.081 1.00 59.47 97 GLY B N 1
ATOM 2622 C CA . GLY B 1 101 ? 63.435 12.945 111.297 1.00 60.95 97 GLY B CA 1
ATOM 2623 C C . GLY B 1 101 ? 64.543 12.007 110.927 1.00 60.37 97 GLY B C 1
ATOM 2624 O O . GLY B 1 101 ? 64.309 10.940 110.370 1.00 59.71 97 GLY B O 1
ATOM 2625 N N . SER B 1 102 ? 65.753 12.435 111.255 1.00 62.05 98 SER B N 1
ATOM 2626 C CA . SER B 1 102 ? 66.970 11.723 110.919 1.00 61.68 98 SER B CA 1
ATOM 2627 C C . SER B 1 102 ? 68.045 12.115 111.915 1.00 64.35 98 SER B C 1
ATOM 2628 O O . SER B 1 102 ? 68.437 13.280 111.971 1.00 66.60 98 SER B O 1
ATOM 2631 N N . GLU B 1 103 ? 68.519 11.148 112.695 1.00 65.29 99 GLU B N 1
ATOM 2632 C CA . GLU B 1 103 ? 69.548 11.400 113.701 1.00 68.66 99 GLU B CA 1
ATOM 2633 C C . GLU B 1 103 ? 70.874 10.678 113.396 1.00 67.54 99 GLU B C 1
ATOM 2634 O O . GLU B 1 103 ? 71.819 10.774 114.176 1.00 70.81 99 GLU B O 1
ATOM 2636 N N . ASN B 1 104 ? 70.960 9.981 112.260 1.00 63.85 100 ASN B N 1
ATOM 2637 C CA . ASN B 1 104 ? 72.171 9.218 111.909 1.00 62.71 100 ASN B CA 1
ATOM 2638 C C . ASN B 1 104 ? 73.004 9.870 110.791 1.00 60.69 100 ASN B C 1
ATOM 2639 O O . ASN B 1 104 ? 72.461 10.389 109.824 1.00 60.16 100 ASN B O 1
ATOM 2641 N N . ILE B 1 105 ? 74.325 9.868 110.947 1.00 60.66 101 ILE B N 1
ATOM 2642 C CA . ILE B 1 105 ? 75.231 10.214 109.847 1.00 59.37 101 ILE B CA 1
ATOM 2643 C C . ILE B 1 105 ? 76.585 9.558 110.080 1.00 58.78 101 ILE B C 1
ATOM 2644 O O . ILE B 1 105 ? 77.387 10.010 110.902 1.00 60.50 101 ILE B O 1
ATOM 2646 N N . GLY B 1 106 ? 76.814 8.471 109.356 1.00 56.31 102 GLY B N 1
ATOM 2647 C CA . GLY B 1 106 ? 78.047 7.709 109.464 1.00 55.97 102 GLY B CA 1
ATOM 2648 C C . GLY B 1 106 ? 77.891 6.306 108.909 1.00 55.12 102 GLY B C 1
ATOM 2649 O O . GLY B 1 106 ? 76.802 5.908 108.507 1.00 53.77 102 GLY B O 1
ATOM 2650 N N . PRO B 1 107 ? 78.992 5.548 108.885 1.00 30.66 103 PRO B N 1
ATOM 2651 C CA . PRO B 1 107 ? 78.986 4.238 108.275 1.00 30.70 103 PRO B CA 1
ATOM 2652 C C . PRO B 1 107 ? 78.073 3.288 109.017 1.00 30.26 103 PRO B C 1
ATOM 2653 O O . PRO B 1 107 ? 77.945 3.344 110.241 1.00 29.63 103 PRO B O 1
ATOM 2657 N N . ILE B 1 108 ? 77.472 2.399 108.258 1.00 29.51 104 ILE B N 1
ATOM 2658 C CA . ILE B 1 108 ? 76.618 1.396 108.814 1.00 29.32 104 ILE B CA 1
ATOM 2659 C C . ILE B 1 108 ? 77.331 0.535 109.872 1.00 29.41 104 ILE B C 1
ATOM 2660 O O . ILE B 1 108 ? 76.724 0.157 110.873 1.00 28.63 104 ILE B O 1
ATOM 2665 N N . THR B 1 109 ? 78.625 0.267 109.669 1.00 29.58 105 THR B N 1
ATOM 2666 C CA . THR B 1 109 ? 79.414 -0.492 110.638 1.00 30.34 105 THR B CA 1
ATOM 2667 C C . THR B 1 109 ? 79.605 0.191 112.013 1.00 30.99 105 THR B C 1
ATOM 2668 O O . THR B 1 109 ? 79.975 -0.473 112.991 1.00 32.20 105 THR B O 1
ATOM 2672 N N . GLN B 1 110 ? 79.388 1.498 112.101 1.00 31.02 106 GLN B N 1
ATOM 2673 C CA . GLN B 1 110 ? 79.551 2.202 113.383 1.00 31.82 106 GLN B CA 1
ATOM 2674 C C . GLN B 1 110 ? 78.283 2.887 113.834 1.00 31.39 106 GLN B C 1
ATOM 2675 O O . GLN B 1 110 ? 78.300 3.703 114.759 1.00 31.64 106 GLN B O 1
ATOM 2681 N N . VAL B 1 111 ? 77.173 2.554 113.190 1.00 30.94 107 VAL B N 1
ATOM 2682 C CA . VAL B 1 111 ? 75.935 3.257 113.433 1.00 30.95 107 VAL B CA 1
ATOM 2683 C C . VAL B 1 111 ? 75.531 3.164 114.919 1.00 30.69 107 VAL B C 1
ATOM 2684 O O . VAL B 1 111 ? 75.658 2.123 115.575 1.00 30.02 107 VAL B O 1
ATOM 2688 N N . ASP B 1 112 ? 75.076 4.292 115.443 1.00 30.40 108 ASP B N 1
ATOM 2689 C CA . ASP B 1 112 ? 74.560 4.384 116.790 1.00 30.46 108 ASP B CA 1
ATOM 2690 C C . ASP B 1 112 ? 73.176 3.741 116.812 1.00 30.01 108 ASP B C 1
ATOM 2691 O O . ASP B 1 112 ?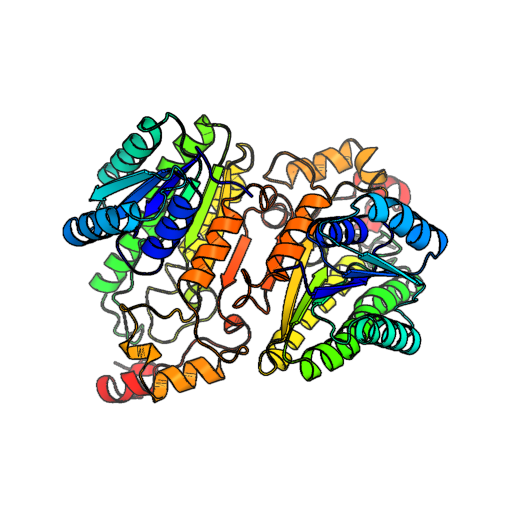 72.237 4.261 116.203 1.00 28.17 108 ASP B O 1
ATOM 2696 N N . SER B 1 113 ? 73.069 2.607 117.508 1.00 29.32 109 SER B N 1
ATOM 2697 C CA . SER B 1 113 ? 71.843 1.815 117.494 1.00 29.16 109 SER B CA 1
ATOM 2698 C C . SER B 1 113 ? 70.667 2.493 118.184 1.00 29.63 109 SER B C 1
ATOM 2699 O O . SER B 1 113 ? 69.514 2.333 117.773 1.00 29.05 109 SER B O 1
ATOM 2702 N N . GLU B 1 114 ? 70.950 3.265 119.235 1.00 30.20 110 GLU B N 1
ATOM 2703 C CA . GLU B 1 114 ? 69.909 4.064 119.870 1.00 30.96 110 GLU B CA 1
ATOM 2704 C C . GLU B 1 114 ? 69.360 5.143 118.920 1.00 30.16 110 GLU B C 1
ATOM 2705 O O . GLU B 1 114 ? 68.144 5.293 118.769 1.00 29.23 110 GLU B O 1
ATOM 2711 N N . ALA B 1 115 ? 70.254 5.877 118.272 1.00 29.04 111 ALA B N 1
ATOM 2712 C CA . ALA B 1 115 ? 69.833 6.846 117.242 1.00 28.93 111 ALA B CA 1
ATOM 2713 C C . ALA B 1 115 ? 69.024 6.153 116.131 1.00 28.13 111 ALA B C 1
ATOM 2714 O O . ALA B 1 115 ? 67.959 6.629 115.736 1.00 27.27 111 ALA B O 1
ATOM 2716 N N . TRP B 1 116 ? 69.538 5.019 115.642 1.00 27.71 112 TRP B N 1
ATOM 2717 C CA . TRP B 1 116 ? 68.823 4.200 114.655 1.00 27.15 112 TRP B CA 1
ATOM 2718 C C . TRP B 1 116 ? 67.405 3.822 115.117 1.00 27.37 112 TRP B C 1
ATOM 2719 O O . TRP B 1 116 ? 66.426 4.083 114.405 1.00 25.99 112 TRP B O 1
ATOM 2730 N N . ARG B 1 117 ? 67.303 3.253 116.324 1.00 26.89 113 ARG B N 1
ATOM 2731 C CA . ARG B 1 117 ? 66.012 2.838 116.866 1.00 27.24 113 ARG B CA 1
ATOM 2732 C C . ARG B 1 117 ? 65.028 4.006 116.994 1.00 27.55 113 ARG B C 1
ATOM 2733 O O . ARG B 1 117 ? 63.839 3.810 116.749 1.00 27.62 113 ARG B O 1
ATOM 2741 N N . ARG B 1 118 ? 65.510 5.192 117.416 1.00 27.76 114 ARG B N 1
ATOM 2742 C CA . ARG B 1 118 ? 64.666 6.395 117.506 1.00 27.82 114 ARG B CA 1
ATOM 2743 C C . ARG B 1 118 ? 64.108 6.804 116.154 1.00 27.60 114 ARG B C 1
ATOM 2744 O O . ARG B 1 118 ? 62.888 7.039 115.993 1.00 26.70 114 ARG B O 1
ATOM 2746 N N . THR B 1 119 ? 64.987 6.852 115.165 1.00 27.44 115 THR B N 1
ATOM 2747 C CA . THR B 1 119 ? 64.560 7.083 113.770 1.00 26.79 115 THR B CA 1
ATOM 2748 C C . THR B 1 119 ? 63.503 6.097 113.280 1.00 26.09 115 THR B C 1
ATOM 2749 O O . THR B 1 119 ? 62.553 6.502 112.620 1.00 25.88 115 THR B O 1
ATOM 2753 N N . VAL B 1 120 ? 63.660 4.809 113.594 1.00 25.67 116 VAL B N 1
ATOM 2754 C CA . VAL B 1 120 ? 62.667 3.819 113.203 1.00 25.07 116 VAL B CA 1
ATOM 2755 C C . VAL B 1 120 ? 61.313 4.079 113.896 1.00 26.09 116 VAL B C 1
ATOM 2756 O O . VAL B 1 120 ? 60.246 3.985 113.278 1.00 25.13 116 VAL B O 1
ATOM 2760 N N . ASP B 1 121 ? 61.370 4.413 115.190 1.00 26.44 117 ASP B N 1
ATOM 2761 C CA . ASP B 1 121 ? 60.170 4.639 115.947 1.00 27.05 117 ASP B CA 1
ATOM 2762 C C . ASP B 1 121 ? 59.431 5.854 115.361 1.00 27.01 117 ASP B C 1
ATOM 2763 O O . ASP B 1 121 ? 58.237 5.808 115.110 1.00 25.66 117 ASP B O 1
ATOM 2768 N N . LEU B 1 122 ? 60.166 6.916 115.101 1.00 27.57 118 LEU B N 1
ATOM 2769 C CA . LEU B 1 122 ? 59.571 8.141 114.586 1.00 28.57 118 LEU B CA 1
ATOM 2770 C C . LEU B 1 122 ? 58.949 7.982 113.205 1.00 28.20 118 LEU B C 1
ATOM 2771 O O . LEU B 1 122 ? 57.768 8.338 112.985 1.00 28.54 118 LEU B O 1
ATOM 2776 N N . ASN B 1 123 ? 59.730 7.425 112.282 1.00 27.51 119 ASN B N 1
ATOM 2777 C CA . ASN B 1 123 ? 59.323 7.330 110.894 1.00 27.77 119 ASN B CA 1
ATOM 2778 C C . ASN B 1 123 ? 58.363 6.177 110.639 1.00 27.79 119 ASN B C 1
ATOM 2779 O O . ASN B 1 123 ? 57.310 6.375 110.033 1.00 28.86 119 ASN B O 1
ATOM 2784 N N . VAL B 1 124 ? 58.716 4.981 111.106 1.00 27.49 120 VAL B N 1
ATOM 2785 C CA . VAL B 1 124 ? 57.926 3.788 110.821 1.00 26.79 120 VAL B CA 1
ATOM 2786 C C . VAL B 1 124 ? 56.680 3.696 111.716 1.00 26.14 120 VAL B C 1
ATOM 2787 O O . VAL B 1 124 ? 55.562 3.604 111.234 1.00 25.92 120 VAL B O 1
ATOM 2791 N N . ASN B 1 125 ? 56.877 3.743 113.024 1.00 25.24 121 ASN B N 1
ATOM 2792 C CA . ASN B 1 125 ? 55.748 3.576 113.933 1.00 24.83 121 ASN B CA 1
ATOM 2793 C C . ASN B 1 125 ? 54.890 4.841 113.924 1.00 24.48 121 ASN B C 1
ATOM 2794 O O . ASN B 1 125 ? 53.680 4.756 113.797 1.00 24.40 121 ASN B O 1
ATOM 2799 N N . GLY B 1 126 ? 55.541 6.003 114.019 1.00 24.24 122 GLY B N 1
ATOM 2800 C CA . GLY B 1 126 ? 54.867 7.306 113.956 1.00 24.31 122 GLY B CA 1
ATOM 2801 C C . GLY B 1 126 ? 53.923 7.444 112.778 1.00 24.14 122 GLY B C 1
ATOM 2802 O O . GLY B 1 126 ? 52.766 7.793 112.955 1.00 23.45 122 GLY B O 1
ATOM 2803 N N . THR B 1 127 ? 54.415 7.138 111.582 1.00 24.32 123 THR B N 1
ATOM 2804 C CA . THR B 1 127 ? 53.590 7.126 110.378 1.00 23.98 123 THR B CA 1
ATOM 2805 C C . THR B 1 127 ? 52.417 6.167 110.473 1.00 24.17 123 THR B C 1
ATOM 2806 O O . THR B 1 127 ? 51.286 6.512 110.112 1.00 23.39 123 THR B O 1
ATOM 2810 N N . MET B 1 128 ? 52.664 4.960 110.978 1.00 24.18 124 MET B N 1
ATOM 2811 C CA . MET B 1 128 ? 51.615 3.976 111.095 1.00 23.97 124 MET B CA 1
ATOM 2812 C C . MET B 1 128 ? 50.491 4.479 111.992 1.00 24.66 124 MET B C 1
ATOM 2813 O O . MET B 1 128 ? 49.311 4.373 111.644 1.00 23.56 124 MET B O 1
ATOM 2818 N N . TYR B 1 129 ? 50.854 5.067 113.134 1.00 24.49 125 TYR B N 1
ATOM 2819 C CA . TYR B 1 129 ? 49.809 5.586 114.033 1.00 24.86 125 TYR B CA 1
ATOM 2820 C C . TYR B 1 129 ? 48.964 6.665 113.346 1.00 25.37 125 TYR B C 1
ATOM 2821 O O . TYR B 1 129 ? 47.724 6.645 113.428 1.00 24.89 125 TYR B O 1
ATOM 2830 N N . VAL B 1 130 ? 49.631 7.601 112.675 1.00 25.24 126 VAL B N 1
ATOM 2831 C CA . VAL B 1 130 ? 48.924 8.661 111.981 1.00 25.47 126 VAL B CA 1
ATOM 2832 C C . VAL B 1 130 ? 47.975 8.107 110.925 1.00 25.12 126 VAL B C 1
ATOM 2833 O O . VAL B 1 130 ? 46.817 8.514 110.854 1.00 24.20 126 VAL B O 1
ATOM 2837 N N . LEU B 1 131 ? 48.458 7.154 110.133 1.00 25.02 127 LEU B N 1
ATOM 2838 C CA . LEU B 1 131 ? 47.653 6.576 109.059 1.00 25.22 127 LEU B CA 1
ATOM 2839 C C . LEU B 1 131 ? 46.483 5.722 109.598 1.00 25.92 127 LEU B C 1
ATOM 2840 O O . LEU B 1 131 ? 45.359 5.847 109.120 1.00 26.08 127 LEU B O 1
ATOM 2845 N N . LYS B 1 132 ? 46.769 4.861 110.582 1.00 25.16 128 LYS B N 1
ATOM 2846 C CA . LYS B 1 132 ? 45.772 4.004 111.209 1.00 25.14 128 LYS B CA 1
ATOM 2847 C C . LYS B 1 132 ? 44.566 4.821 111.619 1.00 25.92 128 LYS B C 1
ATOM 2848 O O . LYS B 1 132 ? 43.444 4.531 111.221 1.00 25.46 128 LYS B O 1
ATOM 2854 N N . HIS B 1 133 ? 44.806 5.859 112.414 1.00 26.71 129 HIS B N 1
ATOM 2855 C CA . HIS B 1 133 ? 43.710 6.594 113.018 1.00 27.29 129 HIS B CA 1
ATOM 2856 C C . HIS B 1 133 ? 43.068 7.596 112.072 1.00 28.06 129 HIS B C 1
ATOM 2857 O O . HIS B 1 133 ? 41.830 7.767 112.076 1.00 28.20 129 HIS B O 1
ATOM 2864 N N . ALA B 1 134 ? 43.879 8.252 111.248 1.00 27.26 130 ALA B N 1
ATOM 2865 C CA . ALA B 1 134 ? 43.319 9.173 110.260 1.00 27.75 130 ALA B CA 1
ATOM 2866 C C . ALA B 1 134 ? 42.434 8.418 109.260 1.00 27.67 130 ALA B C 1
ATOM 2867 O O . ALA B 1 134 ? 41.334 8.875 108.899 1.00 27.94 130 ALA B O 1
ATOM 2869 N N . ALA B 1 135 ? 42.938 7.259 108.823 1.00 27.47 131 ALA B N 1
ATOM 2870 C CA . ALA B 1 135 ? 42.228 6.376 107.915 1.00 27.61 131 ALA B CA 1
ATOM 2871 C C . ALA B 1 135 ? 40.857 5.984 108.459 1.00 28.38 131 ALA B C 1
ATOM 2872 O O . ALA B 1 135 ? 39.888 5.963 107.705 1.00 27.55 131 ALA B O 1
ATOM 2874 N N . ARG B 1 136 ? 40.770 5.655 109.747 1.00 28.75 132 ARG B N 1
ATOM 2875 C CA . ARG B 1 136 ? 39.472 5.274 110.320 1.00 30.20 132 ARG B CA 1
ATOM 2876 C C . ARG B 1 136 ? 38.408 6.352 110.034 1.00 30.19 132 ARG B C 1
ATOM 2877 O O . ARG B 1 136 ? 37.313 6.041 109.598 1.00 29.69 132 ARG B O 1
ATOM 2885 N N . GLU B 1 137 ? 38.749 7.622 110.277 1.00 30.71 133 GLU B N 1
ATOM 2886 C CA . GLU B 1 137 ? 37.773 8.700 110.108 1.00 31.29 133 GLU B CA 1
ATOM 2887 C C . GLU B 1 137 ? 37.502 8.996 108.655 1.00 30.59 133 GLU B C 1
ATOM 2888 O O . GLU B 1 137 ? 36.352 9.246 108.281 1.00 30.13 133 GLU B O 1
ATOM 2894 N N . MET B 1 138 ? 38.543 8.972 107.830 1.00 30.13 134 MET B N 1
ATOM 2895 C CA . MET B 1 138 ? 38.351 9.234 106.401 1.00 30.60 134 MET B CA 1
ATOM 2896 C C . MET B 1 138 ? 37.474 8.162 105.756 1.00 30.62 134 MET B C 1
ATOM 2897 O O . MET B 1 138 ? 36.638 8.480 104.901 1.00 31.68 134 MET B O 1
ATOM 2902 N N . VAL B 1 139 ? 37.629 6.906 106.171 1.00 30.20 135 VAL B N 1
ATOM 2903 C CA . VAL B 1 139 ? 36.735 5.856 105.701 1.00 30.14 135 VAL B CA 1
ATOM 2904 C C . VAL B 1 139 ? 35.289 6.131 106.150 1.00 31.12 135 VAL B C 1
ATOM 2905 O O . VAL B 1 139 ? 34.364 6.120 105.339 1.00 30.71 135 VAL B O 1
ATOM 2909 N N . ARG B 1 140 ? 35.092 6.388 107.437 1.00 32.52 136 ARG B N 1
ATOM 2910 C CA . ARG B 1 140 ? 33.750 6.745 107.939 1.00 34.33 136 ARG B CA 1
ATOM 2911 C C . ARG B 1 140 ? 33.149 7.972 107.245 1.00 34.60 136 ARG B C 1
ATOM 2912 O O . ARG B 1 140 ? 31.938 8.052 107.058 1.00 35.08 136 ARG B O 1
ATOM 2920 N N . GLY B 1 141 ? 33.991 8.933 106.879 1.00 34.24 137 GLY B N 1
ATOM 2921 C CA . GLY B 1 141 ? 33.529 10.140 106.198 1.00 34.12 137 GLY B CA 1
ATOM 2922 C C . GLY B 1 141 ? 33.189 9.978 104.730 1.00 34.27 137 GLY B C 1
ATOM 2923 O O . GLY B 1 141 ? 32.712 10.923 104.113 1.00 35.93 137 GLY B O 1
ATOM 2924 N N . GLY B 1 142 ? 33.429 8.803 104.155 1.00 32.87 138 GLY B N 1
ATOM 2925 C CA . GLY B 1 142 ? 33.093 8.552 102.758 1.00 32.30 138 GLY B CA 1
ATOM 2926 C C . GLY B 1 142 ? 34.232 8.786 101.774 1.00 31.23 138 GLY B C 1
ATOM 2927 O O . GLY B 1 142 ? 34.022 8.799 100.558 1.00 31.13 138 GLY B O 1
ATOM 2928 N N . GLY B 1 143 ? 35.450 8.965 102.289 1.00 29.76 139 GLY B N 1
ATOM 2929 C CA . GLY B 1 143 ? 36.615 9.148 101.445 1.00 28.15 139 GLY B CA 1
ATOM 2930 C C . GLY B 1 143 ? 37.510 10.281 101.892 1.00 27.63 139 GLY B C 1
ATOM 2931 O O . GLY B 1 143 ? 37.161 11.070 102.772 1.00 27.09 139 GLY B O 1
ATOM 2932 N N . GLY B 1 144 ? 38.682 10.346 101.281 1.00 26.24 140 GLY B N 1
ATOM 2933 C CA . GLY B 1 144 ? 39.630 11.423 101.550 1.00 25.84 140 GLY B CA 1
ATOM 2934 C C . GLY B 1 144 ? 40.966 11.109 100.937 1.00 24.94 140 GLY B C 1
ATOM 2935 O O . GLY B 1 144 ? 41.065 10.205 100.113 1.00 24.24 140 GLY B O 1
ATOM 2936 N N . SER B 1 145 ? 42.001 11.846 101.339 1.00 25.48 141 SER B N 1
ATOM 2937 C CA . SER B 1 145 ? 43.313 11.758 100.687 1.00 24.75 141 SER B CA 1
ATOM 2938 C C . SER B 1 145 ? 44.460 11.903 101.682 1.00 24.70 141 SER B C 1
ATOM 2939 O O . SER B 1 145 ? 44.551 12.915 102.370 1.00 25.21 141 SER B O 1
ATOM 2942 N N . PHE B 1 146 ? 45.322 10.890 101.761 1.00 23.18 142 PHE B N 1
ATOM 2943 C CA . PHE B 1 146 ? 46.429 10.886 102.705 1.00 22.98 142 PHE B CA 1
ATOM 2944 C C . PHE B 1 146 ? 47.720 11.064 101.883 1.00 22.20 142 PHE B C 1
ATOM 2945 O O . PHE B 1 146 ? 47.946 10.325 100.942 1.00 22.60 142 PHE B O 1
ATOM 2953 N N . VAL B 1 147 ? 48.535 12.040 102.227 1.00 21.55 143 VAL B N 1
ATOM 2954 C CA . VAL B 1 147 ? 49.799 12.254 101.563 1.00 21.20 143 VAL B CA 1
ATOM 2955 C C . VAL B 1 147 ? 50.954 12.118 102.568 1.00 22.09 143 VAL B C 1
ATOM 2956 O O . VAL B 1 147 ? 51.085 12.901 103.534 1.00 22.49 143 VAL B O 1
ATOM 2960 N N . GLY B 1 148 ? 51.802 11.137 102.333 1.00 22.58 144 GLY B N 1
ATOM 2961 C CA . GLY B 1 148 ? 52.985 10.942 103.136 1.00 23.40 144 GLY B CA 1
ATOM 2962 C C . GLY B 1 148 ? 54.193 11.609 102.524 1.00 24.53 144 GLY B C 1
ATOM 2963 O O . GLY B 1 148 ? 54.466 11.460 101.319 1.00 24.22 144 GLY B O 1
ATOM 2964 N N . ILE B 1 149 ? 54.939 12.336 103.344 1.00 25.86 145 ILE B N 1
ATOM 2965 C CA . ILE B 1 149 ? 56.185 12.949 102.861 1.00 27.26 145 ILE B CA 1
ATOM 2966 C C . ILE B 1 149 ? 57.389 12.058 103.157 1.00 27.50 145 ILE B C 1
ATOM 2967 O O . ILE B 1 149 ? 57.775 11.872 104.308 1.00 27.53 145 ILE B O 1
ATOM 2972 N N . SER B 1 150 ? 57.977 11.524 102.095 1.00 26.80 146 SER B N 1
ATOM 2973 C CA . SER B 1 150 ? 59.093 10.603 102.197 1.00 27.19 146 SER B CA 1
ATOM 2974 C C . SER B 1 150 ? 60.406 11.363 101.942 1.00 27.26 146 SER B C 1
ATOM 2975 O O . SER B 1 150 ? 60.606 12.417 102.513 1.00 27.40 146 SER B O 1
ATOM 2978 N N . SER B 1 151 ? 61.297 10.823 101.112 1.00 27.43 147 SER B N 1
ATOM 2979 C CA . SER B 1 151 ? 62.555 11.483 100.756 1.00 26.83 147 SER B CA 1
ATOM 2980 C C . SER B 1 151 ? 63.207 10.795 99.572 1.00 27.45 147 SER B C 1
ATOM 2981 O O . SER B 1 151 ? 63.025 9.597 99.349 1.00 26.82 147 SER B O 1
ATOM 2984 N N . ILE B 1 152 ? 64.003 11.554 98.821 1.00 27.51 148 ILE B N 1
ATOM 2985 C CA . ILE B 1 152 ? 64.863 10.949 97.814 1.00 27.73 148 ILE B CA 1
ATOM 2986 C C . ILE B 1 152 ? 65.833 9.904 98.422 1.00 27.78 148 ILE B C 1
ATOM 2987 O O . ILE B 1 152 ? 66.324 9.020 97.719 1.00 28.35 148 ILE B O 1
ATOM 2992 N N . ALA B 1 153 ? 66.121 10.009 99.715 1.00 27.11 149 ALA B N 1
ATOM 2993 C CA . ALA B 1 153 ? 66.903 8.999 100.406 1.00 27.15 149 ALA B CA 1
ATOM 2994 C C . ALA B 1 153 ? 66.296 7.598 100.262 1.00 26.09 149 ALA B C 1
ATOM 2995 O O . ALA B 1 153 ? 67.033 6.618 100.292 1.00 27.09 149 ALA B O 1
ATOM 2997 N N . ALA B 1 154 ? 64.975 7.509 100.066 1.00 25.67 150 ALA B N 1
ATOM 2998 C CA . ALA B 1 154 ? 64.305 6.243 99.770 1.00 25.26 150 ALA B CA 1
ATOM 2999 C C . ALA B 1 154 ? 64.476 5.776 98.325 1.00 25.55 150 ALA B C 1
ATOM 3000 O O . ALA B 1 154 ? 64.452 4.580 98.078 1.00 26.78 150 ALA B O 1
ATOM 3002 N N . SER B 1 155 ? 64.610 6.689 97.363 1.00 24.72 151 SER B N 1
ATOM 3003 C CA . SER B 1 155 ? 64.672 6.277 95.945 1.00 24.94 151 SER B CA 1
ATOM 3004 C C . SER B 1 155 ? 66.108 6.057 95.486 1.00 25.13 151 SER B C 1
ATOM 3005 O O . SER B 1 155 ? 66.343 5.271 94.584 1.00 24.77 151 SER B O 1
ATOM 3008 N N . ASN B 1 156 ? 67.049 6.753 96.115 1.00 24.73 152 ASN B N 1
ATOM 3009 C CA . ASN B 1 156 ? 68.462 6.661 95.759 1.00 25.65 152 ASN B CA 1
ATOM 3010 C C . ASN B 1 156 ? 69.285 6.510 97.043 1.00 25.95 152 ASN B C 1
ATOM 3011 O O . ASN B 1 156 ? 69.174 7.344 97.944 1.00 27.06 152 ASN B O 1
ATOM 3016 N N . THR B 1 157 ? 70.066 5.435 97.154 1.00 26.24 153 THR B N 1
ATOM 3017 C CA . THR B 1 157 ? 70.946 5.235 98.327 1.00 26.45 153 THR B CA 1
ATOM 3018 C C . THR B 1 157 ? 71.820 6.474 98.643 1.00 26.75 153 THR B C 1
ATOM 3019 O O . THR B 1 157 ? 72.502 7.027 97.754 1.00 26.67 153 THR B O 1
ATOM 3023 N N . HIS B 1 158 ? 71.749 6.900 99.909 1.00 26.24 154 HIS B N 1
ATOM 3024 C CA . HIS B 1 158 ? 72.533 7.987 100.441 1.00 26.77 154 HIS B CA 1
ATOM 3025 C C . HIS B 1 158 ? 73.557 7.329 101.374 1.00 26.91 154 HIS B C 1
ATOM 3026 O O . HIS B 1 158 ? 73.237 7.014 102.528 1.00 26.18 154 HIS B O 1
ATOM 3033 N N . ARG B 1 159 ? 74.765 7.096 100.861 1.00 26.45 155 ARG B N 1
ATOM 3034 C CA . ARG B 1 159 ? 75.823 6.553 101.689 1.00 26.87 155 ARG B CA 1
ATOM 3035 C C . ARG B 1 159 ? 75.899 7.355 103.001 1.00 26.32 155 ARG B C 1
ATOM 3036 O O . ARG B 1 159 ? 75.925 8.594 102.986 1.00 25.86 155 ARG B O 1
ATOM 3044 N N . TRP B 1 160 ? 75.900 6.617 104.108 1.00 26.30 156 TRP B N 1
ATOM 3045 C CA . TRP B 1 160 ? 76.162 7.104 105.470 1.00 25.99 156 TRP B CA 1
ATOM 3046 C C . TRP B 1 160 ? 74.955 7.773 106.127 1.00 26.84 156 TRP B C 1
ATOM 3047 O O . TRP B 1 160 ? 75.086 8.411 107.173 1.00 26.15 156 TRP B O 1
ATOM 3058 N N . PHE B 1 161 ? 73.778 7.610 105.519 1.00 26.97 157 PHE B N 1
ATOM 3059 C CA . PHE B 1 161 ? 72.558 8.200 106.067 1.00 27.80 157 PHE B CA 1
ATOM 3060 C C . PHE B 1 161 ? 71.823 7.200 106.919 1.00 27.31 157 PHE B C 1
ATOM 3061 O O . PHE B 1 161 ? 70.790 7.544 107.477 1.00 27.38 157 PHE B O 1
ATOM 3069 N N . GLY B 1 162 ? 72.350 5.967 106.999 1.00 27.93 158 GLY B N 1
ATOM 3070 C CA . GLY B 1 162 ? 71.852 4.954 107.917 1.00 27.49 158 GLY B CA 1
ATOM 3071 C C . GLY B 1 162 ? 70.344 4.783 107.814 1.00 27.60 158 GLY B C 1
ATOM 3072 O O . GLY B 1 162 ? 69.821 4.416 106.762 1.00 28.66 158 GLY B O 1
ATOM 3073 N N . ALA B 1 163 ? 69.642 5.050 108.908 1.00 27.10 159 ALA B N 1
ATOM 3074 C CA . ALA B 1 163 ? 68.209 4.710 109.019 1.00 27.22 159 ALA B CA 1
ATOM 3075 C C . ALA B 1 163 ? 67.265 5.576 108.164 1.00 26.95 159 ALA B C 1
ATOM 3076 O O . ALA B 1 163 ? 66.120 5.220 107.954 1.00 27.63 159 ALA B O 1
ATOM 3078 N N . TYR B 1 164 ? 67.717 6.741 107.719 1.00 27.99 160 TYR B N 1
ATOM 3079 C CA . TYR B 1 164 ? 66.826 7.665 107.005 1.00 27.71 160 TYR B CA 1
ATOM 3080 C C . TYR B 1 164 ? 66.163 7.029 105.776 1.00 26.82 160 TYR B C 1
ATOM 3081 O O . TYR B 1 164 ? 64.922 6.917 105.712 1.00 26.29 160 TYR B O 1
ATOM 3090 N N . GLY B 1 165 ? 66.962 6.595 104.811 1.00 25.87 161 GLY B N 1
ATOM 3091 C CA . GLY B 1 165 ? 66.403 6.032 103.578 1.00 25.42 161 GLY B CA 1
ATOM 3092 C C . GLY B 1 165 ? 65.726 4.687 103.811 1.00 24.80 161 GLY B C 1
ATOM 3093 O O . GLY B 1 165 ? 64.719 4.349 103.150 1.00 24.36 161 GLY B O 1
ATOM 3094 N N . VAL B 1 166 ? 66.282 3.923 104.752 1.00 24.20 162 VAL B N 1
ATOM 3095 C CA . VAL B 1 166 ? 65.737 2.632 105.140 1.00 23.90 162 VAL B CA 1
ATOM 3096 C C . VAL B 1 166 ? 64.298 2.832 105.625 1.00 24.17 162 VAL B C 1
ATOM 3097 O O . VAL B 1 166 ? 63.365 2.169 105.146 1.00 23.94 162 VAL B O 1
ATOM 3101 N N . THR B 1 167 ? 64.099 3.755 106.560 1.00 24.29 163 THR B N 1
ATOM 3102 C CA . THR B 1 167 ? 62.757 3.948 107.134 1.00 24.73 163 THR B CA 1
ATOM 3103 C C . THR B 1 167 ? 61.839 4.628 106.159 1.00 25.00 163 THR B C 1
ATOM 3104 O O . THR B 1 167 ? 60.660 4.309 106.113 1.00 25.60 163 THR B O 1
ATOM 3108 N N . LYS B 1 168 ? 62.349 5.575 105.382 1.00 25.50 164 LYS B N 1
ATOM 3109 C CA A LYS B 1 168 ? 61.496 6.247 104.399 0.50 25.83 164 LYS B CA 1
ATOM 3110 C CA B LYS B 1 168 ? 61.519 6.245 104.387 0.50 25.87 164 LYS B CA 1
ATOM 3111 C C . LYS B 1 168 ? 61.036 5.246 103.317 1.00 25.64 164 LYS B C 1
ATOM 3112 O O . LYS B 1 168 ? 59.915 5.338 102.842 1.00 25.61 164 LYS B O 1
ATOM 3123 N N . SER B 1 169 ? 61.877 4.280 102.953 1.00 25.97 165 SER B N 1
ATOM 3124 C CA . SER B 1 169 ? 61.431 3.159 102.088 1.00 26.55 165 SER B CA 1
ATOM 3125 C C . SER B 1 169 ? 60.255 2.379 102.696 1.00 25.51 165 SER B C 1
ATOM 3126 O O . SER B 1 169 ? 59.315 2.013 101.976 1.00 23.79 165 SER B O 1
ATOM 3129 N N . ALA B 1 170 ? 60.304 2.146 104.010 1.00 25.32 166 ALA B N 1
ATOM 3130 C CA . ALA B 1 170 ? 59.201 1.468 104.696 1.00 26.22 166 ALA B CA 1
ATOM 3131 C C . ALA B 1 170 ? 57.930 2.256 104.579 1.00 26.39 166 ALA B C 1
ATOM 3132 O O . ALA B 1 170 ? 56.842 1.693 104.382 1.00 26.68 166 ALA B O 1
ATOM 3134 N N . VAL B 1 171 ? 58.065 3.557 104.773 1.00 27.29 167 VAL B N 1
ATOM 3135 C CA . VAL B 1 171 ? 56.924 4.464 104.730 1.00 27.31 167 VAL B CA 1
ATOM 3136 C C . VAL B 1 171 ? 56.314 4.503 103.351 1.00 26.68 167 VAL B C 1
ATOM 3137 O O . VAL B 1 171 ? 55.091 4.526 103.219 1.00 25.79 167 VAL B O 1
ATOM 3141 N N . ASP B 1 172 ? 57.155 4.482 102.324 1.00 25.48 168 ASP B N 1
ATOM 3142 C CA . ASP B 1 172 ? 56.618 4.438 100.960 1.00 25.59 168 ASP B CA 1
ATOM 3143 C C . ASP B 1 172 ? 55.830 3.164 100.732 1.00 24.84 168 ASP B C 1
ATOM 3144 O O . ASP B 1 172 ? 54.723 3.200 100.184 1.00 24.14 168 ASP B O 1
ATOM 3149 N N . HIS B 1 173 ? 56.358 2.041 101.220 1.00 24.30 169 HIS B N 1
ATOM 3150 C CA . HIS B 1 173 ? 55.627 0.807 101.082 1.00 24.37 169 HIS B CA 1
ATOM 3151 C C . HIS B 1 173 ? 54.291 0.863 101.836 1.00 23.64 169 HIS B C 1
ATOM 3152 O O . HIS B 1 173 ? 53.277 0.370 101.335 1.00 22.39 169 HIS B O 1
ATOM 3159 N N . LEU B 1 174 ? 54.305 1.453 103.037 1.00 23.41 170 LEU B N 1
ATOM 3160 C CA . LEU B 1 174 ? 53.083 1.536 103.849 1.00 23.99 170 LEU B CA 1
ATOM 3161 C C . LEU B 1 174 ? 51.996 2.366 103.152 1.00 23.72 170 LEU B C 1
ATOM 3162 O O . LEU B 1 174 ? 50.815 2.028 103.229 1.00 23.91 170 LEU B O 1
ATOM 3167 N N . MET B 1 175 ? 52.395 3.437 102.457 1.00 24.11 171 MET B N 1
ATOM 3168 C CA . MET B 1 175 ? 51.451 4.236 101.669 1.00 23.88 171 MET B CA 1
ATOM 3169 C C . MET B 1 175 ? 50.819 3.390 100.565 1.00 23.48 171 MET B C 1
ATOM 3170 O O . MET B 1 175 ? 49.579 3.405 100.366 1.00 24.03 171 MET B O 1
ATOM 3175 N N . GLN B 1 176 ? 51.654 2.637 99.855 1.00 22.75 172 GLN B N 1
ATOM 3176 C CA . GLN B 1 176 ? 51.139 1.726 98.811 1.00 23.92 172 GLN B CA 1
ATOM 3177 C C . GLN B 1 176 ? 50.214 0.604 99.337 1.00 24.01 172 GLN B C 1
ATOM 3178 O O . GLN B 1 176 ? 49.139 0.376 98.770 1.00 22.89 172 GLN B O 1
ATOM 3184 N N . LEU B 1 177 ? 50.602 -0.042 100.447 1.00 23.65 173 LEU B N 1
ATOM 3185 C CA . LEU B 1 177 ? 49.748 -1.033 101.096 1.00 23.17 173 LEU B CA 1
ATOM 3186 C C . LEU B 1 177 ? 48.380 -0.449 101.473 1.00 23.34 173 LEU B C 1
ATOM 3187 O O . LEU B 1 177 ? 47.335 -1.029 101.147 1.00 22.74 173 LEU B O 1
ATOM 3192 N N . ALA B 1 178 ? 48.394 0.702 102.157 1.00 22.77 174 ALA B N 1
ATOM 3193 C CA . ALA B 1 178 ? 47.171 1.383 102.558 1.00 22.84 174 ALA B CA 1
ATOM 3194 C C . ALA B 1 178 ? 46.270 1.790 101.364 1.00 22.25 174 ALA B C 1
ATOM 3195 O O . ALA B 1 178 ? 45.028 1.648 101.411 1.00 22.32 174 ALA B O 1
ATOM 3197 N N . ALA B 1 179 ? 46.886 2.310 100.307 1.00 22.35 175 ALA B N 1
ATOM 3198 C CA . ALA B 1 179 ? 46.169 2.626 99.071 1.00 22.24 175 ALA B CA 1
ATOM 3199 C C . ALA B 1 179 ? 45.417 1.365 98.586 1.00 22.52 175 ALA B C 1
ATOM 3200 O O . ALA B 1 179 ? 44.259 1.438 98.206 1.00 22.06 175 ALA B O 1
ATOM 3202 N N . ASP B 1 180 ? 46.097 0.223 98.614 1.00 22.37 176 ASP B N 1
ATOM 3203 C CA . ASP B 1 180 ? 45.517 -1.054 98.141 1.00 23.46 176 ASP B CA 1
ATOM 3204 C C . ASP B 1 180 ? 44.301 -1.432 99.021 1.00 24.25 176 ASP B C 1
ATOM 3205 O O . ASP B 1 180 ? 43.235 -1.767 98.507 1.00 23.46 176 ASP B O 1
ATOM 3210 N N . GLU B 1 181 ? 44.489 -1.338 100.338 1.00 24.37 177 GLU B N 1
ATOM 3211 C CA . GLU B 1 181 ? 43.450 -1.687 101.312 1.00 26.20 177 GLU B CA 1
ATOM 3212 C C . GLU B 1 181 ? 42.249 -0.757 101.353 1.00 26.07 177 GLU B C 1
ATOM 3213 O O . GLU B 1 181 ? 41.135 -1.203 101.607 1.00 26.83 177 GLU B O 1
ATOM 3219 N N . LEU B 1 182 ? 42.497 0.533 101.139 1.00 25.95 178 LEU B N 1
ATOM 3220 C CA . LEU B 1 182 ? 41.536 1.559 101.437 1.00 26.01 178 LEU B CA 1
ATOM 3221 C C . LEU B 1 182 ? 40.903 2.144 100.194 1.00 25.99 178 LEU B C 1
ATOM 3222 O O . LEU B 1 182 ? 40.005 2.980 100.313 1.00 25.63 178 LEU B O 1
ATOM 3227 N N . GLY B 1 183 ? 41.363 1.738 99.008 1.00 25.08 179 GLY B N 1
ATOM 3228 C CA . GLY B 1 183 ? 40.749 2.232 97.771 1.00 25.29 179 GLY B CA 1
ATOM 3229 C C . GLY B 1 183 ? 39.243 2.010 97.712 1.00 25.28 179 GLY B C 1
ATOM 3230 O O . GLY B 1 183 ? 38.490 2.853 97.211 1.00 25.53 179 GLY B O 1
ATOM 3231 N N . ALA B 1 184 ? 38.808 0.867 98.221 1.00 25.33 180 ALA B N 1
ATOM 3232 C CA . ALA B 1 184 ? 37.379 0.478 98.208 1.00 25.26 180 ALA B CA 1
ATOM 3233 C C . ALA B 1 184 ? 36.529 1.438 99.023 1.00 26.15 180 ALA B C 1
ATOM 3234 O O . ALA B 1 184 ? 35.302 1.475 98.865 1.00 25.37 180 ALA B O 1
ATOM 3236 N N . SER B 1 185 ? 37.185 2.197 99.903 1.00 25.51 181 SER B N 1
ATOM 3237 C CA . SER B 1 185 ? 36.522 3.188 100.739 1.00 25.66 181 SER B CA 1
ATOM 3238 C C . SER B 1 185 ? 36.741 4.625 100.238 1.00 25.92 181 SER B C 1
ATOM 3239 O O . SER B 1 185 ? 36.365 5.567 100.901 1.00 25.32 181 SER B O 1
ATOM 3242 N N . TRP B 1 186 ? 37.316 4.768 99.043 1.00 26.23 182 TRP B N 1
ATOM 3243 C CA . TRP B 1 186 ? 37.591 6.069 98.427 1.00 27.45 182 TRP B CA 1
ATOM 3244 C C . TRP B 1 186 ? 38.617 6.868 99.198 1.00 26.90 182 TRP B C 1
ATOM 3245 O O . TRP B 1 186 ? 38.619 8.086 99.101 1.00 28.50 182 TRP B O 1
ATOM 3256 N N . VAL B 1 187 ? 39.481 6.203 99.964 1.00 26.91 183 VAL B N 1
ATOM 3257 C CA . VAL B 1 187 ? 40.611 6.872 100.603 1.00 26.12 183 VAL B CA 1
ATOM 3258 C C . VAL B 1 187 ? 41.878 6.621 99.758 1.00 25.64 183 VAL B C 1
ATOM 3259 O O . VAL B 1 187 ? 42.357 5.484 99.635 1.00 25.00 183 VAL B O 1
ATOM 3263 N N . ARG B 1 188 ? 42.397 7.693 99.172 1.00 24.66 184 ARG B N 1
ATOM 3264 C CA . ARG B 1 188 ? 43.603 7.636 98.355 1.00 23.20 184 ARG B CA 1
ATOM 3265 C C . ARG B 1 188 ? 44.819 7.846 99.248 1.00 23.10 184 ARG B C 1
ATOM 3266 O O . ARG B 1 188 ? 44.777 8.622 100.202 1.00 22.87 184 ARG B O 1
ATOM 3274 N N . VAL B 1 189 ? 45.889 7.125 98.960 1.00 22.49 185 VAL B N 1
ATOM 3275 C CA . VAL B 1 189 ? 47.111 7.249 99.745 1.00 22.75 185 VAL B CA 1
ATOM 3276 C C . VAL B 1 189 ? 48.291 7.311 98.784 1.00 22.28 185 VAL B C 1
ATOM 3277 O O . VAL B 1 189 ? 48.434 6.446 97.913 1.00 22.29 185 VAL B O 1
ATOM 3281 N N . ASN B 1 190 ? 49.116 8.342 98.935 1.00 22.34 186 ASN B N 1
ATOM 3282 C CA . ASN B 1 190 ? 50.252 8.573 98.055 1.00 21.84 186 ASN B CA 1
ATOM 3283 C C . ASN B 1 190 ? 51.454 9.067 98.856 1.00 22.60 186 ASN B C 1
ATOM 3284 O O . ASN B 1 190 ? 51.299 9.597 99.966 1.00 23.65 186 ASN B O 1
ATOM 3289 N N . SER B 1 191 ? 52.647 8.904 98.286 1.00 22.23 187 SER B N 1
ATOM 3290 C CA . SER B 1 191 ? 53.887 9.414 98.883 1.00 22.06 187 SER B CA 1
ATOM 3291 C C . SER B 1 191 ? 54.542 10.456 97.962 1.00 21.57 187 SER B C 1
ATOM 3292 O O . SER B 1 191 ? 54.553 10.311 96.741 1.00 21.67 187 SER B O 1
ATOM 3295 N N . ILE B 1 192 ? 55.085 11.506 98.574 1.00 21.61 188 ILE B N 1
ATOM 3296 C CA . ILE B 1 192 ? 55.975 12.431 97.925 1.00 21.00 188 ILE B CA 1
ATOM 3297 C C . ILE B 1 192 ? 57.409 12.252 98.458 1.00 22.75 188 ILE B C 1
ATOM 3298 O O . ILE B 1 192 ? 57.610 12.292 99.673 1.00 22.88 188 ILE B O 1
ATOM 3303 N N . ARG B 1 193 ? 58.391 12.120 97.558 1.00 21.73 189 ARG B N 1
ATOM 3304 C CA . ARG B 1 193 ? 59.812 12.090 97.941 1.00 23.98 189 ARG B CA 1
ATOM 3305 C C . ARG B 1 193 ? 60.527 13.365 97.485 1.00 24.13 189 ARG B C 1
ATOM 3306 O O . ARG B 1 193 ? 60.946 13.433 96.330 1.00 24.85 189 ARG B O 1
ATOM 3314 N N . PRO B 1 194 ? 60.647 14.372 98.360 1.00 23.69 190 PRO B N 1
ATOM 3315 C CA . PRO B 1 194 ? 61.379 15.572 98.008 1.00 23.67 190 PRO B CA 1
ATOM 3316 C C . PRO B 1 194 ? 62.877 15.339 97.902 1.00 24.25 190 PRO B C 1
ATOM 3317 O O . PRO B 1 194 ? 63.421 14.480 98.598 1.00 24.43 190 PRO B O 1
ATOM 3321 N N . GLY B 1 195 ? 63.540 16.104 97.046 1.00 23.88 191 GLY B N 1
ATOM 3322 C CA . GLY B 1 195 ? 64.995 16.079 96.965 1.00 24.74 191 GLY B CA 1
ATOM 3323 C C . GLY B 1 195 ? 65.557 17.112 97.943 1.00 25.67 191 GLY B C 1
ATOM 3324 O O . GLY B 1 195 ? 65.117 17.217 99.082 1.00 25.41 191 GLY B O 1
ATOM 3325 N N . LEU B 1 196 ? 66.501 17.908 97.483 1.00 26.65 192 LEU B N 1
ATOM 3326 C CA . LEU B 1 196 ? 67.077 18.938 98.314 1.00 27.76 192 LEU B CA 1
ATOM 3327 C C . LEU B 1 196 ? 66.128 20.109 98.314 1.00 27.68 192 LEU B C 1
ATOM 3328 O O . LEU B 1 196 ? 65.956 20.746 97.292 1.00 27.76 192 LEU B O 1
ATOM 3333 N N . ILE B 1 197 ? 65.498 20.358 99.457 1.00 28.11 193 ILE B N 1
ATOM 3334 C CA . ILE B 1 197 ? 64.602 21.467 99.620 1.00 29.56 193 ILE B CA 1
ATOM 3335 C C . ILE B 1 197 ? 65.223 22.457 100.584 1.00 32.16 193 ILE B C 1
ATOM 3336 O O . ILE B 1 197 ? 65.741 22.070 101.633 1.00 32.32 193 ILE B O 1
ATOM 3341 N N . ARG B 1 198 ? 65.175 23.737 100.237 1.00 35.03 194 ARG B N 1
ATOM 3342 C CA . ARG B 1 198 ? 65.732 24.784 101.111 1.00 37.61 194 ARG B CA 1
ATOM 3343 C C . ARG B 1 198 ? 64.822 25.004 102.319 1.00 39.56 194 ARG B C 1
ATOM 3344 O O . ARG B 1 198 ? 63.731 25.538 102.181 1.00 38.67 194 ARG B O 1
ATOM 3352 N N . THR B 1 199 ? 65.257 24.509 103.480 1.00 41.94 195 THR B N 1
ATOM 3353 C CA . THR B 1 199 ? 64.659 24.858 104.763 1.00 44.22 195 THR B CA 1
ATOM 3354 C C . THR B 1 199 ? 65.789 25.283 105.708 1.00 46.79 195 THR B C 1
ATOM 3355 O O . THR B 1 199 ? 66.974 25.022 105.436 1.00 46.93 195 THR B O 1
ATOM 3359 N N . ASP B 1 200 ? 65.423 25.932 106.815 1.00 48.09 196 ASP B N 1
ATOM 3360 C CA . ASP B 1 200 ? 66.403 26.338 107.837 1.00 50.20 196 ASP B CA 1
ATOM 3361 C C . ASP B 1 200 ? 67.088 25.106 108.432 1.00 50.96 196 ASP B C 1
ATOM 3362 O O . ASP B 1 200 ? 68.271 25.140 108.769 1.00 52.21 196 ASP B O 1
ATOM 3367 N N . LEU B 1 201 ? 66.337 24.015 108.533 1.00 51.37 197 LEU B N 1
ATOM 3368 C CA . LEU B 1 201 ? 66.874 22.736 108.972 1.00 51.53 197 LEU B CA 1
ATOM 3369 C C . LEU B 1 201 ? 68.168 22.358 108.223 1.00 51.75 197 LEU B C 1
ATOM 3370 O O . LEU B 1 201 ? 69.142 21.943 108.851 1.00 52.66 197 LEU B O 1
ATOM 3372 N N . VAL B 1 202 ? 68.197 22.530 106.896 1.00 51.33 198 VAL B N 1
ATOM 3373 C CA . VAL B 1 202 ? 69.338 22.055 106.088 1.00 50.78 198 VAL B CA 1
ATOM 3374 C C . VAL B 1 202 ? 70.226 23.149 105.451 1.00 51.06 198 VAL B C 1
ATOM 3375 O O . VAL B 1 202 ? 70.928 22.889 104.467 1.00 50.86 198 VAL B O 1
ATOM 3379 N N . ALA B 1 203 ? 70.244 24.349 106.034 1.00 51.27 199 ALA B N 1
ATOM 3380 C CA . ALA B 1 203 ? 71.079 25.444 105.511 1.00 51.30 199 ALA B CA 1
ATOM 3381 C C . ALA B 1 203 ? 72.596 25.151 105.581 1.00 51.54 199 ALA B C 1
ATOM 3382 O O . ALA B 1 203 ? 73.377 25.798 104.879 1.00 51.42 199 ALA B O 1
ATOM 3384 N N . ALA B 1 204 ? 73.002 24.191 106.418 1.00 51.36 200 ALA B N 1
ATOM 3385 C CA . ALA B 1 204 ? 74.399 23.723 106.437 1.00 51.75 200 ALA B CA 1
ATOM 3386 C C . ALA B 1 204 ? 74.782 23.095 105.097 1.00 51.07 200 ALA B C 1
ATOM 3387 O O . ALA B 1 204 ? 75.803 23.465 104.519 1.00 52.06 200 ALA B O 1
ATOM 3389 N N . ILE B 1 205 ? 73.961 22.159 104.610 1.00 49.99 201 ILE B N 1
ATOM 3390 C CA . ILE B 1 205 ? 74.192 21.489 103.323 1.00 48.83 201 ILE B CA 1
ATOM 3391 C C . ILE B 1 205 ? 73.978 22.442 102.136 1.00 48.37 201 ILE B C 1
ATOM 3392 O O . ILE B 1 205 ? 74.902 22.642 101.339 1.00 48.41 201 ILE B O 1
ATOM 3394 N N . THR B 1 206 ? 72.780 23.041 102.039 1.00 47.01 202 THR B N 1
ATOM 3395 C CA . THR B 1 206 ? 72.415 23.905 100.883 1.00 46.50 202 THR B CA 1
ATOM 3396 C C . THR B 1 206 ? 73.388 25.061 100.633 1.00 47.16 202 THR B C 1
ATOM 3397 O O . THR B 1 206 ? 73.545 25.500 99.489 1.00 46.69 202 THR B O 1
ATOM 3401 N N . GLU B 1 207 ? 74.027 25.550 101.699 1.00 47.74 203 GLU B N 1
ATOM 3402 C CA . GLU B 1 207 ? 74.961 26.664 101.577 1.00 48.26 203 GLU B CA 1
ATOM 3403 C C . GLU B 1 207 ? 76.448 26.257 101.600 1.00 48.47 203 GLU B C 1
ATOM 3404 O O . GLU B 1 207 ? 77.309 27.107 101.375 1.00 49.19 203 GLU B O 1
ATOM 3406 N N . SER B 1 208 ? 76.748 24.977 101.834 1.00 47.73 204 SER B N 1
ATOM 3407 C CA . SER B 1 208 ? 78.150 24.501 101.844 1.00 47.91 204 SER B CA 1
ATOM 3408 C C . SER B 1 208 ? 78.662 24.273 100.414 1.00 47.06 204 SER B C 1
ATOM 3409 O O . SER B 1 208 ? 77.942 23.736 99.572 1.00 46.20 204 SER B O 1
ATOM 3412 N N . ALA B 1 209 ? 79.901 24.681 100.145 1.00 46.57 205 ALA B N 1
ATOM 3413 C CA . ALA B 1 209 ? 80.447 24.648 98.784 1.00 45.73 205 ALA B CA 1
ATOM 3414 C C . ALA B 1 209 ? 80.576 23.240 98.183 1.00 44.55 205 ALA B C 1
ATOM 3415 O O . ALA B 1 209 ? 80.173 23.006 97.042 1.00 43.40 205 ALA B O 1
ATOM 3417 N N . GLU B 1 210 ? 81.131 22.315 98.958 1.00 43.78 206 GLU B N 1
ATOM 3418 C CA . GLU B 1 210 ? 81.309 20.927 98.518 1.00 42.80 206 GLU B CA 1
ATOM 3419 C C . GLU B 1 210 ? 79.987 20.182 98.335 1.00 41.11 206 GLU B C 1
ATOM 3420 O O . GLU B 1 210 ? 79.762 19.599 97.277 1.00 40.67 206 GLU B O 1
ATOM 3426 N N . LEU B 1 211 ? 79.122 20.204 99.345 1.00 39.62 207 LEU B N 1
ATOM 3427 C CA . LEU B 1 211 ? 77.856 19.460 99.269 1.00 38.52 207 LEU B CA 1
ATOM 3428 C C . LEU B 1 211 ? 76.821 20.100 98.322 1.00 37.10 207 LEU B C 1
ATOM 3429 O O . LEU B 1 211 ? 76.080 19.391 97.624 1.00 36.57 207 LEU B O 1
ATOM 3434 N N . SER B 1 212 ? 76.752 21.428 98.296 1.00 36.43 208 SER B N 1
ATOM 3435 C CA . SER B 1 212 ? 75.876 22.109 97.325 1.00 35.08 208 SER B CA 1
ATOM 3436 C C . SER B 1 212 ? 76.321 21.792 95.900 1.00 34.53 208 SER B C 1
ATOM 3437 O O . SER B 1 212 ? 75.491 21.594 95.028 1.00 33.87 208 SER B O 1
ATOM 3440 N N . SER B 1 213 ? 77.634 21.742 95.684 1.00 34.04 209 SER B N 1
ATOM 3441 C CA . SER B 1 213 ? 78.193 21.427 94.373 1.00 33.96 209 SER B CA 1
ATOM 3442 C C . SER B 1 213 ? 77.877 19.976 93.947 1.00 33.01 209 SER B C 1
ATOM 3443 O O . SER B 1 213 ? 77.524 19.707 92.777 1.00 30.98 209 SER B O 1
ATOM 3446 N N . ASP B 1 214 ? 78.028 19.044 94.893 1.00 32.03 210 ASP B N 1
ATOM 3447 C CA . ASP B 1 214 ? 77.728 17.646 94.619 1.00 31.50 210 ASP B CA 1
ATOM 3448 C C . ASP B 1 214 ? 76.237 17.490 94.283 1.00 29.86 210 ASP B C 1
ATOM 3449 O O . ASP B 1 214 ? 75.887 16.862 93.295 1.00 30.38 210 ASP B O 1
ATOM 3454 N N . TYR B 1 215 ? 75.361 18.066 95.087 1.00 29.12 211 TYR B N 1
ATOM 3455 C CA . TYR B 1 215 ? 73.920 17.980 94.800 1.00 28.47 211 TYR B CA 1
ATOM 3456 C C . TYR B 1 215 ? 73.593 18.565 93.422 1.00 28.46 211 TYR B C 1
ATOM 3457 O O . TYR B 1 215 ? 72.788 18.004 92.694 1.00 27.25 211 TYR B O 1
ATOM 3466 N N . ALA B 1 216 ? 74.242 19.681 93.073 1.00 29.13 212 ALA B N 1
ATOM 3467 C CA . ALA B 1 216 ? 73.959 20.378 91.814 1.00 29.60 212 ALA B CA 1
ATOM 3468 C C . ALA B 1 216 ? 74.318 19.498 90.619 1.00 30.16 212 ALA B C 1
ATOM 3469 O O . ALA B 1 216 ? 73.552 19.424 89.670 1.00 29.24 212 ALA B O 1
ATOM 3471 N N . MET B 1 217 ? 75.482 18.838 90.679 1.00 30.48 213 MET B N 1
ATOM 3472 C CA . MET B 1 217 ? 75.896 17.883 89.640 1.00 30.98 213 MET B CA 1
ATOM 3473 C C . MET B 1 217 ? 74.947 16.664 89.537 1.00 28.67 213 MET B C 1
ATOM 3474 O O . MET B 1 217 ? 74.862 16.046 88.492 1.00 27.35 213 MET B O 1
ATOM 3479 N N . CYS B 1 218 ? 74.253 16.327 90.621 1.00 27.11 214 CYS B N 1
ATOM 3480 C CA . CYS B 1 218 ? 73.304 15.206 90.610 1.00 26.12 214 CYS B CA 1
ATOM 3481 C C . CYS B 1 218 ? 71.912 15.611 90.137 1.00 24.91 214 CYS B C 1
ATOM 3482 O O . CYS B 1 218 ? 71.085 14.747 89.968 1.00 25.14 214 CYS B O 1
ATOM 3485 N N . THR B 1 219 ? 71.678 16.910 89.923 1.00 24.99 215 THR B N 1
ATOM 3486 C CA . THR B 1 219 ? 70.338 17.476 89.720 1.00 23.92 215 THR B CA 1
ATOM 3487 C C . THR B 1 219 ? 70.179 18.137 88.344 1.00 24.25 215 THR B C 1
ATOM 3488 O O . THR B 1 219 ? 70.817 19.136 88.046 1.00 24.51 215 THR B O 1
ATOM 3492 N N . PRO B 1 220 ? 69.344 17.556 87.481 1.00 22.99 216 PRO B N 1
ATOM 3493 C CA . PRO B 1 220 ? 69.240 18.107 86.124 1.00 23.34 216 PRO B CA 1
ATOM 3494 C C . PRO B 1 220 ? 68.775 19.556 86.075 1.00 22.88 216 PRO B C 1
ATOM 3495 O O . PRO B 1 220 ? 69.380 20.357 85.390 1.00 23.28 216 PRO B O 1
ATOM 3499 N N . LEU B 1 221 ? 67.720 19.901 86.801 1.00 23.06 217 LEU B N 1
ATOM 3500 C CA . LEU B 1 221 ? 67.271 21.285 86.839 1.00 23.05 217 LEU B CA 1
ATOM 3501 C C . LEU B 1 221 ? 68.263 22.137 87.628 1.00 24.43 217 LEU B C 1
ATOM 3502 O O . LEU B 1 221 ? 68.649 21.776 88.737 1.00 24.47 217 LEU B O 1
ATOM 3507 N N . PRO B 1 222 ? 68.608 23.321 87.099 1.00 25.52 218 PRO B N 1
ATOM 3508 C CA . PRO B 1 222 ? 69.662 24.118 87.690 1.00 26.81 218 PRO B CA 1
ATOM 3509 C C . PRO B 1 222 ? 69.261 24.942 88.938 1.00 27.56 218 PRO B C 1
ATOM 3510 O O . PRO B 1 222 ? 69.651 26.099 89.055 1.00 27.56 218 PRO B O 1
ATOM 3514 N N . ARG B 1 223 ? 68.505 24.355 89.862 1.00 27.11 219 ARG B N 1
ATOM 3515 C CA . ARG B 1 223 ? 68.184 25.057 91.105 1.00 27.38 219 ARG B CA 1
ATOM 3516 C C . ARG B 1 223 ? 67.937 24.069 92.214 1.00 27.09 219 ARG B C 1
ATOM 3517 O O . ARG B 1 223 ? 67.824 22.867 91.982 1.00 26.47 219 ARG B O 1
ATOM 3525 N N . GLN B 1 224 ? 67.836 24.601 93.423 1.00 27.68 220 GLN B N 1
ATOM 3526 C CA . GLN B 1 224 ? 67.479 23.828 94.592 1.00 27.18 220 GLN B CA 1
ATOM 3527 C C . GLN B 1 224 ? 65.967 23.893 94.785 1.00 26.65 220 GLN B C 1
ATOM 3528 O O . GLN B 1 224 ? 65.302 24.802 94.284 1.00 27.00 220 GLN B O 1
ATOM 3534 N N . GLY B 1 225 ? 65.423 22.936 95.517 1.00 25.90 221 GLY B N 1
ATOM 3535 C CA . GLY B 1 225 ? 63.972 22.909 95.764 1.00 25.59 221 GLY B CA 1
ATOM 3536 C C . GLY B 1 225 ? 63.568 23.950 96.784 1.00 25.53 221 GLY B C 1
ATOM 3537 O O . GLY B 1 225 ? 64.410 24.487 97.510 1.00 26.34 221 GLY B O 1
ATOM 3538 N N . GLU B 1 226 ? 62.274 24.237 96.804 1.00 26.32 222 GLU B N 1
ATOM 3539 C CA . GLU B 1 226 ? 61.667 25.180 97.729 1.00 27.17 222 GLU B CA 1
ATOM 3540 C C . GLU B 1 226 ? 60.487 24.496 98.365 1.00 26.45 222 GLU B C 1
ATOM 3541 O O . GLU B 1 226 ? 59.870 23.606 97.763 1.00 25.78 222 GLU B O 1
ATOM 3547 N N . VAL B 1 227 ? 60.168 24.896 99.583 1.00 26.18 223 VAL B N 1
ATOM 3548 C CA . VAL B 1 227 ? 59.007 24.344 100.292 1.00 26.29 223 VAL B CA 1
ATOM 3549 C C . VAL B 1 227 ? 57.714 24.415 99.439 1.00 25.81 223 VAL B C 1
ATOM 3550 O O . VAL B 1 227 ? 56.918 23.476 99.427 1.00 26.04 223 VAL B O 1
ATOM 3554 N N . GLU B 1 228 ? 57.539 25.480 98.676 1.00 25.62 224 GLU B N 1
ATOM 3555 C CA . GLU B 1 228 ? 56.354 25.627 97.831 1.00 25.71 224 GLU B CA 1
ATOM 3556 C C . GLU B 1 228 ? 56.255 24.523 96.788 1.00 24.75 224 GLU B C 1
ATOM 3557 O O . GLU B 1 228 ? 55.155 24.108 96.444 1.00 24.97 224 GLU B O 1
ATOM 3563 N N . ASP B 1 229 ? 57.390 24.026 96.295 1.00 23.98 225 ASP B N 1
ATOM 3564 C CA . ASP B 1 229 ? 57.381 22.947 95.320 1.00 23.81 225 ASP B CA 1
ATOM 3565 C C . ASP B 1 229 ? 56.680 21.703 95.926 1.00 24.21 225 ASP B C 1
ATOM 3566 O O . ASP B 1 229 ? 55.883 21.035 95.253 1.00 24.30 225 ASP B O 1
ATOM 3571 N N . VAL B 1 230 ? 57.012 21.377 97.180 1.00 23.37 226 VAL B N 1
ATOM 3572 C CA . VAL B 1 230 ? 56.421 20.199 97.819 1.00 22.86 226 VAL B CA 1
ATOM 3573 C C . VAL B 1 230 ? 54.946 20.484 98.191 1.00 23.04 226 VAL B C 1
ATOM 3574 O O . VAL B 1 230 ? 54.099 19.625 98.018 1.00 23.02 226 VAL B O 1
ATOM 3578 N N . ALA B 1 231 ? 54.668 21.694 98.679 1.00 23.54 227 ALA B N 1
ATOM 3579 C CA . ALA B 1 231 ? 53.302 22.094 99.059 1.00 24.50 227 ALA B CA 1
ATOM 3580 C C . ALA B 1 231 ? 52.359 21.996 97.872 1.00 24.48 227 ALA B C 1
ATOM 3581 O O . ALA B 1 231 ? 51.244 21.537 98.012 1.00 25.90 227 ALA B O 1
ATOM 3583 N N . ASN B 1 232 ? 52.821 22.431 96.704 1.00 24.73 228 ASN B N 1
ATOM 3584 C CA . ASN B 1 232 ? 52.032 22.377 95.468 1.00 25.03 228 ASN B CA 1
ATOM 3585 C C . ASN B 1 232 ? 51.623 20.924 95.095 1.00 24.80 228 ASN B C 1
ATOM 3586 O O . ASN B 1 232 ? 50.475 20.654 94.740 1.00 24.38 228 ASN B O 1
ATOM 3591 N N . MET B 1 233 ? 52.578 20.001 95.177 1.00 24.56 229 MET B N 1
ATOM 3592 C CA . MET B 1 233 ? 52.308 18.583 94.899 1.00 24.61 229 MET B CA 1
ATOM 3593 C C . MET B 1 233 ? 51.346 18.004 95.922 1.00 25.60 229 MET B C 1
ATOM 3594 O O . MET B 1 233 ? 50.466 17.225 95.558 1.00 24.88 229 MET B O 1
ATOM 3599 N N . ALA B 1 234 ? 51.539 18.356 97.193 1.00 25.72 230 ALA B N 1
ATOM 3600 C CA . ALA B 1 234 ? 50.662 17.828 98.224 1.00 26.13 230 ALA B CA 1
ATOM 3601 C C . ALA B 1 234 ? 49.242 18.307 98.002 1.00 26.05 230 ALA B C 1
ATOM 3602 O O . ALA B 1 234 ? 48.304 17.526 98.061 1.00 25.72 230 ALA B O 1
ATOM 3604 N N . MET B 1 235 ? 49.094 19.601 97.732 1.00 25.93 231 MET B N 1
ATOM 3605 C CA . MET B 1 235 ? 47.769 20.172 97.517 1.00 25.87 231 MET B CA 1
ATOM 3606 C C . MET B 1 235 ? 47.104 19.570 96.287 1.00 25.32 231 MET B C 1
ATOM 3607 O O . MET B 1 235 ? 45.910 19.242 96.299 1.00 24.97 231 MET B O 1
ATOM 3612 N N . PHE B 1 236 ? 47.864 19.408 95.216 1.00 24.47 232 PHE B N 1
ATOM 3613 C CA . PHE B 1 236 ? 47.321 18.714 94.049 1.00 24.73 232 PHE B CA 1
ATOM 3614 C C . PHE B 1 236 ? 46.849 17.311 94.412 1.00 24.30 232 PHE B C 1
ATOM 3615 O O . PHE B 1 236 ? 45.732 16.935 94.076 1.00 24.22 232 PHE B O 1
ATOM 3623 N N . LEU B 1 237 ? 47.672 16.547 95.128 1.00 23.43 233 LEU B N 1
ATOM 3624 C CA . LEU B 1 237 ? 47.243 15.193 95.493 1.00 22.93 233 LEU B CA 1
ATOM 3625 C C . LEU B 1 237 ? 46.048 15.161 96.484 1.00 23.04 233 LEU B C 1
ATOM 3626 O O . LEU B 1 237 ? 45.298 14.201 96.482 1.00 21.66 233 LEU B O 1
ATOM 3631 N N . LEU B 1 238 ? 45.898 16.193 97.333 1.00 23.55 234 LEU B N 1
ATOM 3632 C CA . LEU B 1 238 ? 44.717 16.285 98.212 1.00 24.24 234 LEU B CA 1
ATOM 3633 C C . LEU B 1 238 ? 43.443 16.626 97.443 1.00 24.52 234 LEU B C 1
ATOM 3634 O O . LEU B 1 238 ? 42.355 16.314 97.909 1.00 24.92 234 LEU B O 1
ATOM 3639 N N . SER B 1 239 ? 43.593 17.309 96.305 1.00 24.44 235 SER B N 1
ATOM 3640 C CA . SER B 1 239 ? 42.483 17.891 95.579 1.00 24.93 235 SER B CA 1
ATOM 3641 C C . SER B 1 239 ? 41.755 16.854 94.747 1.00 25.88 235 SER B C 1
ATOM 3642 O O . SER B 1 239 ? 42.287 15.757 94.447 1.00 25.12 235 SER B O 1
ATOM 3645 N N . ASP B 1 240 ? 40.554 17.235 94.317 1.00 26.20 236 ASP B N 1
ATOM 3646 C CA . ASP B 1 240 ? 39.736 16.380 93.482 1.00 27.05 236 ASP B CA 1
ATOM 3647 C C . ASP B 1 240 ? 40.303 16.207 92.068 1.00 26.57 236 ASP B C 1
ATOM 3648 O O . ASP B 1 240 ? 39.900 15.296 91.349 1.00 25.71 236 ASP B O 1
ATOM 3653 N N . ALA B 1 241 ? 41.250 17.059 91.688 1.00 26.23 237 ALA B N 1
ATOM 3654 C CA . ALA B 1 241 ? 41.931 16.929 90.414 1.00 26.36 237 ALA B CA 1
ATOM 3655 C C . ALA B 1 241 ? 42.831 15.688 90.360 1.00 25.84 237 ALA B C 1
ATOM 3656 O O . ALA B 1 241 ? 43.295 15.319 89.277 1.00 25.89 237 ALA B O 1
ATOM 3658 N N . ALA B 1 242 ? 43.081 15.056 91.519 1.00 25.57 238 ALA B N 1
ATOM 3659 C CA . ALA B 1 242 ? 43.856 13.792 91.600 1.00 24.95 238 ALA B CA 1
ATOM 3660 C C . ALA B 1 242 ? 43.019 12.611 92.103 1.00 24.21 238 ALA B C 1
ATOM 3661 O O . ALA B 1 242 ? 43.568 11.647 92.632 1.00 22.66 238 ALA B O 1
ATOM 3663 N N . SER B 1 243 ? 41.697 12.688 91.927 1.00 24.22 239 SER B N 1
ATOM 3664 C CA . SER B 1 243 ? 40.757 11.712 92.517 1.00 24.18 239 SER B CA 1
ATOM 3665 C C . SER B 1 243 ? 40.881 10.271 91.971 1.00 24.08 239 SER B C 1
ATOM 3666 O O . SER B 1 243 ? 40.281 9.329 92.516 1.00 24.90 239 SER B O 1
ATOM 3669 N N . PHE B 1 244 ? 41.607 10.094 90.884 1.00 22.55 240 PHE B N 1
ATOM 3670 C CA . PHE B 1 244 ? 41.899 8.761 90.387 1.00 22.87 240 PHE B CA 1
ATOM 3671 C C . PHE B 1 244 ? 43.370 8.407 90.604 1.00 21.89 240 PHE B C 1
ATOM 3672 O O . PHE B 1 244 ? 43.866 7.427 90.020 1.00 21.74 240 PHE B O 1
ATOM 3680 N N . VAL B 1 245 ? 44.056 9.157 91.464 1.00 20.60 241 VAL B N 1
ATOM 3681 C CA . VAL B 1 245 ? 45.509 8.939 91.666 1.00 20.38 241 VAL B CA 1
ATOM 3682 C C . VAL B 1 245 ? 45.672 8.360 93.059 1.00 20.96 241 VAL B C 1
ATOM 3683 O O . VAL B 1 245 ? 45.399 9.025 94.063 1.00 21.43 241 VAL B O 1
ATOM 3687 N N . THR B 1 246 ? 46.056 7.107 93.128 1.00 20.59 242 THR B N 1
ATOM 3688 C CA . THR B 1 246 ? 46.380 6.517 94.412 1.00 21.40 242 THR B CA 1
ATOM 3689 C C . THR B 1 246 ? 47.481 5.497 94.244 1.00 21.55 242 THR B C 1
ATOM 3690 O O . THR B 1 246 ? 47.678 4.931 93.140 1.00 21.25 242 THR B O 1
ATOM 3694 N N . GLY B 1 247 ? 48.210 5.292 95.335 1.00 22.00 243 GLY B N 1
ATOM 3695 C CA . GLY B 1 247 ? 49.292 4.309 95.405 1.00 21.98 243 GLY B CA 1
ATOM 3696 C C . GLY B 1 247 ? 50.586 4.748 94.752 1.00 22.16 243 GLY B C 1
ATOM 3697 O O . GLY B 1 247 ? 51.457 3.915 94.501 1.00 23.04 243 GLY B O 1
ATOM 3698 N N . GLN B 1 248 ? 50.695 6.051 94.441 1.00 21.93 244 GLN B N 1
ATOM 3699 C CA . GLN B 1 248 ? 51.840 6.580 93.716 1.00 21.31 244 GLN B CA 1
ATOM 3700 C C . GLN B 1 248 ? 52.915 7.048 94.660 1.00 21.66 244 GLN B C 1
ATOM 3701 O O . GLN B 1 248 ? 52.616 7.399 95.818 1.00 21.62 244 GLN B O 1
ATOM 3707 N N . VAL B 1 249 ? 54.162 7.019 94.176 1.00 21.57 245 VAL B N 1
ATOM 3708 C CA . VAL B 1 249 ? 55.334 7.473 94.928 1.00 22.20 245 VAL B CA 1
ATOM 3709 C C . VAL B 1 249 ? 56.108 8.424 94.001 1.00 22.58 245 VAL B C 1
ATOM 3710 O O . VAL B 1 249 ? 56.730 7.986 93.059 1.00 22.58 245 VAL B O 1
ATOM 3714 N N . ILE B 1 250 ? 56.033 9.731 94.269 1.00 22.98 246 ILE B N 1
ATOM 3715 C CA . ILE B 1 250 ? 56.365 10.771 93.274 1.00 22.20 246 ILE B CA 1
ATOM 3716 C C . ILE B 1 250 ? 57.495 11.674 93.787 1.00 22.78 246 ILE B C 1
ATOM 3717 O O . ILE B 1 250 ? 57.366 12.265 94.878 1.00 23.10 246 ILE B O 1
ATOM 3722 N N . ASN B 1 251 ? 58.597 11.777 93.032 1.00 22.39 247 ASN B N 1
ATOM 3723 C CA . ASN B 1 251 ? 59.694 12.622 93.432 1.00 22.77 247 ASN B CA 1
ATOM 3724 C C . ASN B 1 251 ? 59.474 14.059 92.991 1.00 22.21 247 ASN B C 1
ATOM 3725 O O . ASN B 1 251 ? 59.080 14.296 91.856 1.00 22.28 247 ASN B O 1
ATOM 3730 N N . VAL B 1 252 ? 59.725 14.994 93.917 1.00 22.22 248 VAL B N 1
ATOM 3731 C CA . VAL B 1 252 ? 59.773 16.451 93.659 1.00 21.44 248 VAL B CA 1
ATOM 3732 C C . VAL B 1 252 ? 61.215 16.844 93.980 1.00 22.00 248 VAL B C 1
ATOM 3733 O O . VAL B 1 252 ? 61.542 17.265 95.128 1.00 22.53 248 VAL B O 1
ATOM 3737 N N . ASP B 1 253 ? 62.085 16.663 92.995 1.00 21.47 249 ASP B N 1
ATOM 3738 C CA . ASP B 1 253 ? 63.541 16.640 93.263 1.00 22.31 249 ASP B CA 1
ATOM 3739 C C . ASP B 1 253 ? 64.426 17.224 92.171 1.00 22.81 249 ASP B C 1
ATOM 3740 O O . ASP B 1 253 ? 65.653 17.067 92.201 1.00 23.81 249 ASP B O 1
ATOM 3745 N N . GLY B 1 254 ? 63.833 17.947 91.216 1.00 23.10 250 GLY B N 1
ATOM 3746 C CA . GLY B 1 254 ? 64.610 18.513 90.102 1.00 22.87 250 GLY B CA 1
ATOM 3747 C C . GLY B 1 254 ? 65.200 17.487 89.132 1.00 22.57 250 GLY B C 1
ATOM 3748 O O . GLY B 1 254 ? 66.041 17.825 88.296 1.00 22.90 250 GLY B O 1
ATOM 3749 N N . GLY B 1 255 ? 64.737 16.250 89.241 1.00 22.00 251 GLY B N 1
ATOM 3750 C CA . GLY B 1 255 ? 65.236 15.122 88.482 1.00 22.14 251 GLY B CA 1
ATOM 3751 C C . GLY B 1 255 ? 66.423 14.394 89.102 1.00 22.19 251 GLY B C 1
ATOM 3752 O O . GLY B 1 255 ? 67.047 13.567 88.438 1.00 22.14 251 GLY B O 1
ATOM 3753 N N . GLN B 1 256 ? 66.748 14.687 90.362 1.00 22.38 252 GLN B N 1
ATOM 3754 C CA . GLN B 1 256 ? 67.937 14.074 90.986 1.00 22.90 252 GLN B CA 1
ATOM 3755 C C . GLN B 1 256 ? 67.887 12.539 90.976 1.00 22.92 252 GLN B C 1
ATOM 3756 O O . GLN B 1 256 ? 68.911 11.900 90.809 1.00 23.44 252 GLN B O 1
ATOM 3762 N N . MET B 1 257 ? 66.700 11.952 91.073 1.00 22.55 253 MET B N 1
ATOM 3763 C CA . MET B 1 257 ? 66.584 10.493 91.118 1.00 22.49 253 MET B CA 1
ATOM 3764 C C . MET B 1 257 ? 67.105 9.808 89.869 1.00 21.96 253 MET B C 1
ATOM 3765 O O . MET B 1 257 ? 67.332 8.611 89.886 1.00 22.23 253 MET B O 1
ATOM 3770 N N . LEU B 1 258 ? 67.279 10.551 88.783 1.00 21.95 254 LEU B N 1
ATOM 3771 C CA . LEU B 1 258 ? 67.815 10.023 87.539 1.00 22.34 254 LEU B CA 1
ATOM 3772 C C . LEU B 1 258 ? 69.315 9.852 87.581 1.00 23.32 254 LEU B C 1
ATOM 3773 O O . LEU B 1 258 ? 69.880 9.151 86.711 1.00 24.66 254 LEU B O 1
ATOM 3778 N N . ARG B 1 259 ? 69.952 10.487 88.557 1.00 23.16 255 ARG B N 1
ATOM 3779 C CA . ARG B 1 259 ? 71.408 10.398 88.726 1.00 24.86 255 ARG B CA 1
ATOM 3780 C C . ARG B 1 259 ? 71.663 9.604 90.023 1.00 25.31 255 ARG B C 1
ATOM 3781 O O . ARG B 1 259 ? 71.243 8.461 90.115 1.00 26.26 255 ARG B O 1
ATOM 3789 N N . ARG B 1 260 ? 72.310 10.176 91.030 1.00 25.48 256 ARG B N 1
ATOM 3790 C CA . ARG B 1 260 ? 72.560 9.424 92.262 1.00 24.94 256 ARG B CA 1
ATOM 3791 C C . ARG B 1 260 ? 72.244 10.255 93.500 1.00 25.27 256 ARG B C 1
ATOM 3792 O O . ARG B 1 260 ? 72.050 11.465 93.430 1.00 24.07 256 ARG B O 1
ATOM 3800 N N . GLY B 1 261 ? 72.190 9.594 94.654 1.00 25.69 257 GLY B N 1
ATOM 3801 C CA . GLY B 1 261 ? 72.166 10.311 95.893 1.00 25.15 257 GLY B CA 1
ATOM 3802 C C . GLY B 1 261 ? 73.475 11.072 96.072 1.00 25.80 257 GLY B C 1
ATOM 3803 O O . GLY B 1 261 ? 74.452 10.796 95.387 1.00 25.53 257 GLY B O 1
ATOM 3804 N N . PRO B 1 262 ? 73.506 12.015 97.027 1.00 25.71 258 PRO B N 1
ATOM 3805 C CA . PRO B 1 262 ? 74.692 12.794 97.299 1.00 26.04 258 PRO B CA 1
ATOM 3806 C C . PRO B 1 262 ? 75.822 11.991 97.945 1.00 26.26 258 PRO B C 1
ATOM 3807 O O . PRO B 1 262 ? 75.598 10.963 98.615 1.00 25.20 258 PRO B O 1
ATOM 3811 N N . ASP B 1 263 ? 77.031 12.483 97.719 1.00 26.69 259 ASP B N 1
ATOM 3812 C CA . ASP B 1 263 ? 78.260 11.938 98.291 1.00 27.31 259 ASP B CA 1
ATOM 3813 C C . ASP B 1 263 ? 78.730 12.938 99.343 1.00 28.11 259 ASP B C 1
ATOM 3814 O O . ASP B 1 263 ? 79.192 14.027 98.997 1.00 27.92 259 ASP B O 1
ATOM 3819 N N . PHE B 1 264 ? 78.608 12.570 100.624 1.00 28.98 260 PHE B N 1
ATOM 3820 C CA . PHE B 1 264 ? 78.952 13.469 101.740 1.00 29.89 260 PHE B CA 1
ATOM 3821 C C . PHE B 1 264 ? 80.409 13.280 102.183 1.00 31.46 260 PHE B C 1
ATOM 3822 O O . PHE B 1 264 ? 80.784 13.711 103.278 1.00 32.17 260 PHE B O 1
ATOM 3830 N N . SER B 1 265 ? 81.220 12.640 101.336 1.00 32.30 261 SER B N 1
ATOM 3831 C CA . SER B 1 265 ? 82.639 12.377 101.628 1.00 34.13 261 SER B CA 1
ATOM 3832 C C . SER B 1 265 ? 83.343 13.567 102.226 1.00 35.19 261 SER B C 1
ATOM 3833 O O . SER B 1 265 ? 83.957 13.462 103.278 1.00 36.09 261 SER B O 1
ATOM 3836 N N . ALA B 1 266 ? 83.244 14.697 101.531 1.00 36.41 262 ALA B N 1
ATOM 3837 C CA . ALA B 1 266 ? 83.973 15.915 101.881 1.00 37.48 262 ALA B CA 1
ATOM 3838 C C . ALA B 1 266 ? 83.718 16.337 103.339 1.00 38.27 262 ALA B C 1
ATOM 3839 O O . ALA B 1 266 ? 84.623 16.765 104.032 1.00 39.16 262 ALA B O 1
ATOM 3841 N N . MET B 1 267 ? 82.478 16.196 103.790 1.00 38.36 263 MET B N 1
ATOM 3842 C CA . MET B 1 267 ? 82.100 16.473 105.182 1.00 39.31 263 MET B CA 1
ATOM 3843 C C . MET B 1 267 ? 82.642 15.398 106.143 1.00 38.28 263 MET B C 1
ATOM 3844 O O . MET B 1 267 ? 83.143 15.723 107.212 1.00 37.87 263 MET B O 1
ATOM 3849 N N . LEU B 1 268 ? 82.532 14.127 105.747 1.00 37.07 264 LEU B N 1
ATOM 3850 C CA . LEU B 1 268 ? 82.702 12.985 106.669 1.00 36.85 264 LEU B CA 1
ATOM 3851 C C . LEU B 1 268 ? 84.131 12.438 106.736 1.00 37.87 264 LEU B C 1
ATOM 3852 O O . LEU B 1 268 ? 84.575 11.963 107.796 1.00 37.68 264 LEU B O 1
ATOM 3857 N N . GLU B 1 269 ? 84.859 12.506 105.624 1.00 38.90 265 GLU B N 1
ATOM 3858 C CA . GLU B 1 269 ? 86.238 11.961 105.587 1.00 40.29 265 GLU B CA 1
ATOM 3859 C C . GLU B 1 269 ? 87.148 12.538 106.676 1.00 41.10 265 GLU B C 1
ATOM 3860 O O . GLU B 1 269 ? 87.844 11.794 107.345 1.00 41.86 265 GLU B O 1
ATOM 3866 N N . PRO B 1 270 ? 87.159 13.869 106.860 1.00 41.47 266 PRO B N 1
ATOM 3867 C CA . PRO B 1 270 ? 88.004 14.432 107.937 1.00 42.02 266 PRO B CA 1
ATOM 3868 C C . PRO B 1 270 ? 87.639 13.995 109.380 1.00 42.12 266 PRO B C 1
ATOM 3869 O O . PRO B 1 270 ? 88.496 14.033 110.272 1.00 42.79 266 PRO B O 1
ATOM 3873 N N . VAL B 1 271 ? 86.391 13.582 109.582 1.00 40.79 267 VAL B N 1
ATOM 3874 C CA . VAL B 1 271 ? 85.876 13.181 110.882 1.00 40.78 267 VAL B CA 1
ATOM 3875 C C . VAL B 1 271 ? 86.053 11.669 111.122 1.00 40.16 267 VAL B C 1
ATOM 3876 O O . VAL B 1 271 ? 86.350 11.271 112.223 1.00 40.84 267 VAL B O 1
ATOM 3880 N N . PHE B 1 272 ? 85.842 10.849 110.091 1.00 39.24 268 PHE B N 1
ATOM 3881 C CA . PHE B 1 272 ? 85.869 9.379 110.201 1.00 38.67 268 PHE B CA 1
ATOM 3882 C C . PHE B 1 272 ? 87.097 8.732 109.562 1.00 38.73 268 PHE B C 1
ATOM 3883 O O . PHE B 1 272 ? 87.441 7.609 109.898 1.00 39.20 268 PHE B O 1
ATOM 3891 N N . GLY B 1 273 ? 87.722 9.406 108.610 1.00 38.42 269 GLY B N 1
ATOM 3892 C CA . GLY B 1 273 ? 88.750 8.776 107.778 1.00 38.84 269 GLY B CA 1
ATOM 3893 C C . GLY B 1 273 ? 88.130 7.919 106.685 1.00 37.66 269 GLY B C 1
ATOM 3894 O O . GLY B 1 273 ? 87.005 7.411 106.845 1.00 37.55 269 GLY B O 1
ATOM 3895 N N . ARG B 1 274 ? 88.862 7.749 105.583 1.00 37.52 270 ARG B N 1
ATOM 3896 C CA . ARG B 1 274 ? 88.355 7.054 104.375 1.00 36.89 270 ARG B CA 1
ATOM 3897 C C . ARG B 1 274 ? 88.058 5.565 104.629 1.00 36.28 270 ARG B C 1
ATOM 3898 O O . ARG B 1 274 ? 87.145 4.989 104.047 1.00 35.18 270 ARG B O 1
ATOM 3900 N N . ASP B 1 275 ? 88.840 4.944 105.503 1.00 36.87 271 ASP B N 1
ATOM 3901 C CA . ASP B 1 275 ? 88.679 3.516 105.740 1.00 35.90 271 ASP B CA 1
ATOM 3902 C C . ASP B 1 275 ? 87.380 3.225 106.466 1.00 34.77 271 ASP B C 1
ATOM 3903 O O . ASP B 1 275 ? 86.658 2.315 106.076 1.00 33.52 271 ASP B O 1
ATOM 3908 N N . ALA B 1 276 ? 87.074 4.016 107.493 1.00 33.46 272 ALA B N 1
ATOM 3909 C CA . ALA B 1 276 ? 85.805 3.876 108.200 1.00 32.87 272 ALA B CA 1
ATOM 3910 C C . ALA B 1 276 ? 84.596 4.027 107.270 1.00 31.53 272 ALA B C 1
ATOM 3911 O O . ALA B 1 276 ? 83.559 3.440 107.521 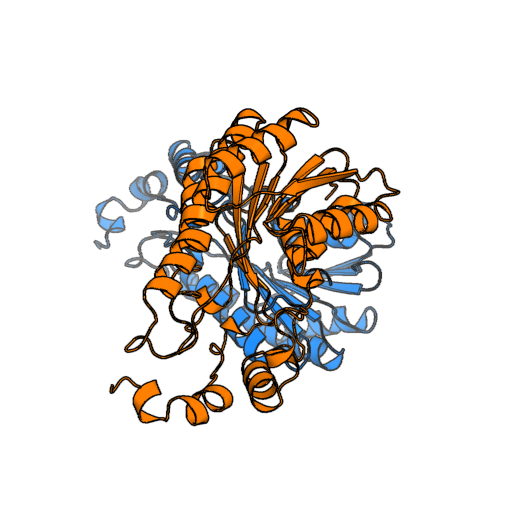1.00 29.70 272 ALA B O 1
ATOM 3913 N N . LEU B 1 277 ? 84.732 4.823 106.209 1.00 31.65 273 LEU B N 1
ATOM 3914 C CA . LEU B 1 277 ? 83.601 5.108 105.327 1.00 31.69 273 LEU B CA 1
ATOM 3915 C C . LEU B 1 277 ? 83.280 3.935 104.395 1.00 30.92 273 LEU B C 1
ATOM 3916 O O . LEU B 1 277 ? 82.231 3.902 103.767 1.00 30.82 273 LEU B O 1
ATOM 3921 N N . ARG B 1 278 ? 84.186 2.971 104.315 1.00 31.45 274 ARG B N 1
ATOM 3922 C CA . ARG B 1 278 ? 83.909 1.717 103.608 1.00 31.61 274 ARG B CA 1
ATOM 3923 C C . ARG B 1 278 ? 83.840 0.527 104.577 1.00 31.99 274 ARG B C 1
ATOM 3924 O O . ARG B 1 278 ? 83.982 -0.628 104.163 1.00 31.05 274 ARG B O 1
ATOM 3932 N N . GLY B 1 279 ? 83.577 0.827 105.848 1.00 33.26 275 GLY B N 1
ATOM 3933 C CA . GLY B 1 279 ? 83.546 -0.156 106.894 1.00 35.25 275 GLY B CA 1
ATOM 3934 C C . GLY B 1 279 ? 84.974 -0.234 107.367 1.00 38.25 275 GLY B C 1
ATOM 3935 O O . GLY B 1 279 ? 85.824 0.497 106.897 1.00 39.55 275 GLY B O 1
ATOM 3936 N N . LEU B 1 280 ? 85.295 -1.111 108.262 1.00 41.99 276 LEU B N 1
ATOM 3937 C CA . LEU B 1 280 ? 86.665 -1.072 108.795 1.00 44.34 276 LEU B CA 1
ATOM 3938 C C . LEU B 1 280 ? 86.642 -0.213 110.043 1.00 46.63 276 LEU B C 1
ATOM 3939 O O . LEU B 1 280 ? 86.703 1.013 109.999 1.00 46.42 276 LEU B O 1
ATOM 3944 N N . VAL B 1 281 ? 86.525 -0.933 111.152 1.00 31.81 277 VAL B N 1
ATOM 3945 C CA . VAL B 1 281 ? 86.413 -0.408 112.497 1.00 33.48 277 VAL B CA 1
ATOM 3946 C C . VAL B 1 281 ? 87.743 -0.638 113.200 1.00 35.32 277 VAL B C 1
ATOM 3947 O O . VAL B 1 281 ? 88.307 -1.720 113.074 1.00 36.59 277 VAL B O 1
#

Sequence (549 aa):
SFQDRTYLVTGGGSGIGKGVAAGLVAAGASVMIVGRNPDKLAGAVQELEALGANGGAIRYEPTDITNEDETARAVDAVTAWHGRLHGVVHCAGGGSENIGPITQVDSEAWRRTVDLNVNGTMYVLKHAAREMVRGGGGSFVGISSIAASNTHRWFGAYGVTKSAVDHLMQLAADELGASWVRVNSIRPGLIRTDLVAAITESAELSSDYAMCTPLPRQGEVEDVANMAMFLLSDAASFVTGQVINVDGGQMLRRGPDFSAMLEPVFGRDALRGLVLSFQDRTYLVTGGGSGIGKGVAAGLVAAGASVMIVGRNPDKLAGAVQELEALGANGGAIRYEPTDITNEDETARAVDAVTAWHGRLHGVVHCAGGSENIGPITQVDSEAWRRTVDLNVNGTMYVLKHAAREMVRGGGGSFVGISSIAASNTHRWFGAYGVTKKSAVDHLMQLAADELGASWVRVNSIRPGLIRTDLVAAITESAELSSDYAMCTPLPRQGEVEDVANMAMFLLSDAASFVTGQVINVDGGQMLRRGPDFSAMLEPVFGRDALRGLV

Solvent-accessible surface area: 21847 Å² total; per-residue (Å²): 67,25,97,132,64,2,2,2,0,1,22,0,14,74,22,33,1,54,15,0,0,23,21,0,1,47,31,3,0,13,0,0,0,2,10,89,82,67,122,39,3,34,38,2,16,123,93,4,92,88,72,30,98,88,56,16,38,15,89,78,59,65,6,62,9,46,62,52,99,51,4,23,155,6,2,81,30,0,20,83,53,119,58,92,1,35,0,0,0,1,24,14,35,22,62,63,60,62,12,3,122,72,78,47,83,58,117,16,78,133,55,6,42,47,53,1,47,52,0,1,74,34,1,10,82,19,0,9,136,41,0,54,204,30,49,4,15,2,0,0,0,8,4,10,6,7,20,41,23,128,21,119,28,29,22,9,47,10,83,2,10,45,43,2,5,122,38,0,44,83,8,0,42,124,31,0,77,36,113,0,17,0,0,0,0,39,7,11,34,10,133,33,102,171,30,67,56,10,71,97,30,90,51,3,46,58,15,21,70,117,4,16,4,1,70,72,61,0,50,26,106,12,0,7,49,1,0,33,17,0,5,12,73,38,0,38,3,2,0,1,6,40,2,3,0,1,0,0,1,51,40,91,92,4,2,38,13,28,52,74,8,82,113,111,60,30,62,74,9,21,171,26,93,151,168,70,14,101,138,55,2,2,2,0,0,22,1,12,61,29,32,1,74,17,0,4,41,20,0,1,49,31,4,0,11,0,0,2,3,10,88,60,67,116,116,2,43,42,8,20,71,104,16,114,89,40,18,110,84,65,20,34,19,82,82,55,66,6,61,9,42,64,55,84,60,4,23,166,5,2,84,25,0,16,82,59,115,57,100,0,37,0,0,0,5,25,20,35,23,63,72,15,65,9,5,114,79,104,41,88,59,117,19,68,137,55,5,43,50,50,2,44,50,0,2,74,34,2,10,81,22,0,9,120,29,0,54,175,24,48,5,17,2,0,0,0,15,3,8,6,6,18,41,20,127,19,121,29,36,15,0,48,12,82,2,15,50,41,4,6,120,36,0,45,86,7,0,43,124,32,0,78,36,110,0,16,0,0,0,0,45,9,14,21,10,115,28,145,95,56,53,88,15,11,84,34,76,110,11,28,55,26,18,66,146,3,15,4,2,69,71,46,0,65,19,105,12,0,7,49,2,0,34,18,0,5,4,73,23,1,37,3,2,0,0,5,35,2,1,0,1,0,0,1,48,42,92,97,4,1,39,23,40,54,109,8,80,104,114,72,29,64,74,16,23,172,12,107,123

CATH classification: 3.40.50.720

Organism: Mycobacterium ulcerans (strain Agy99) (NCBI:txid362242)

B-factor: mean 30.42, std 9.44, range [2.0, 72.83]